Protein AF-0000000072902822 (afdb_homodimer)

Secondary structure (DSSP, 8-state):
--HHHHHHHHHHHHHT-HHHHHHHTT--HHHHHHHHHHHHHHHTS--EEEETTEEEE-HHHHHHHHHHHHHHHHHHHHHHHHHHHHSTTEEEEEE-HHHHHHTHHHHHHHH--SSPEEEEEE-S-HHHHHHHHHTTS-SEEEE--TTS---SEEEEEEEE-EEEEEETTSGGGG-S-B-GGGTTTS-EEEPPTTSHHHHHHHHHHHHTT-PPPEEEE-S-HHHHHHHHHTTS-BEEEEGGGGTT-TTTTEEEEEBTT----EEEEEEESSHHHHHHHIIIII----/--HHHHHHHHHHHHHT-HHHHHHHTT--HHHHHHHHHHHHHHHTS--EEEETTEEEE-HHHHHHHHHHHHHHHHHHHHHHHHHHHHSTTEEEEEE-HHHHHHTHHHHHHHH--SS-EEEEEE-S-HHHHHHHHHTTS-SEEEE--TTS---SEEEEEEEE-EEEEEETTSGGGG-S-B-GGGTTTS-EEEPPTTSHHHHHHHHHHHHTT-PPPEEEE-S-HHHHHHHHHTTS-BEEEEGGGGTT-TTTTEEEEEBTT----EEEEEEESSHHHHHHHIIIII----

Organism: NCBI:txid1402861

pLDDT: mean 82.95, std 16.12, range [31.56, 98.31]

Radius of gyration: 25.24 Å; Cα contacts (8 Å, |Δi|>4): 985; chains: 2; bounding box: 56×70×69 Å

Foldseek 3Di:
DDLLLLQLLLLCQVVLALCRSCVVSVHDSVVSVVSQVVVCVVVVHRQWDQDPVGTHGDPNVVVSNVVSVVVVVLVVLVVVLVVVVVVPAEAEEEEAPLCVPQPQVVLVVVLPPPRHHYHYDYDQAVVVVVVCQVSVSHFKYKFQCPVPDDDWDKDWFDKWDKWKKAFCPDPCVVDQAAECVVCLPFAAEEEDPRHPRRVLVCVQCVVVVGDHHHPYYDRHVVVSLVCRLVRNHMYMDTPSVVVPCVVTSMDIHHHPSRDDITIMIMTGRDVVSSVVCCVSRRDPPD/DDLLLLQLLLLCQVVLALCRSCVVSVHDSVVSVVSQVVVCVVVVHDQWDQDPVGTHGDPNVVVSNVVSVVVVVLVVLVVCLVVVVVVPAEAEEEEAPLCVVQPQVVLVVVLPPPRHHYHYDYDQAVVVVVVCQVVVSHFKYKFQCPVDDDDWDKFWFDKWDKWKKAFCPDPCVVDQAAECVVPLVFAAEEEDPRHPRRVLVVVQCVVVVGDHHHPYYDRHVVVSLVCRLVRNHMYMDTPSVVVPCVVTSMDTHHHPSRDDITIMIMTGRDVVSSVVCCVSRRDPPD

Structure (mmCIF, N/CA/C/O backbone):
data_AF-0000000072902822-model_v1
#
loop_
_entity.id
_entity.type
_entity.pdbx_description
1 polymer 'LysR family transcriptional regulator'
#
loop_
_atom_site.group_PDB
_atom_site.id
_atom_site.type_symbol
_atom_site.label_atom_id
_atom_site.label_alt_id
_atom_site.label_comp_id
_atom_site.label_asym_id
_atom_site.label_entity_id
_atom_site.label_seq_id
_atom_site.pdbx_PDB_ins_code
_atom_site.Cartn_x
_atom_site.Cartn_y
_atom_site.Cartn_z
_atom_site.occupancy
_atom_site.B_iso_or_equiv
_atom_site.auth_seq_id
_atom_site.auth_comp_id
_atom_site.auth_asym_id
_atom_site.auth_atom_id
_atom_site.pdbx_PDB_model_num
ATOM 1 N N . MET A 1 1 ? -13.172 26.438 13.227 1 43.62 1 MET A N 1
ATOM 2 C CA . MET A 1 1 ? -13.32 26.531 11.781 1 43.62 1 MET A CA 1
ATOM 3 C C . MET A 1 1 ? -14.422 25.609 11.281 1 43.62 1 MET A C 1
ATOM 5 O O . MET A 1 1 ? -14.516 24.453 11.703 1 43.62 1 MET A O 1
ATOM 9 N N . ARG A 1 2 ? -15.484 26.156 10.773 1 50.12 2 ARG A N 1
ATOM 10 C CA . ARG A 1 2 ? -16.641 25.438 10.227 1 50.12 2 ARG A CA 1
ATOM 11 C C . ARG A 1 2 ? -16.266 24.734 8.914 1 50.12 2 ARG A C 1
ATOM 13 O O . ARG A 1 2 ? -15.609 25.328 8.055 1 50.12 2 ARG A O 1
ATOM 20 N N . THR A 1 3 ? -16.547 23.5 8.805 1 54 3 THR A N 1
ATOM 21 C CA . THR A 1 3 ? -16.25 22.703 7.617 1 54 3 THR A CA 1
ATOM 22 C C . THR A 1 3 ? -16.781 23.391 6.359 1 54 3 THR A C 1
ATOM 24 O O . THR A 1 3 ? -16.188 23.281 5.289 1 54 3 THR A O 1
ATOM 27 N N . GLU A 1 4 ? -17.844 24.094 6.512 1 59.38 4 GLU A N 1
ATOM 28 C CA . GLU A 1 4 ? -18.422 24.828 5.387 1 59.38 4 GLU A CA 1
ATOM 29 C C . GLU A 1 4 ? -17.469 25.891 4.879 1 59.38 4 GLU A C 1
ATOM 31 O O . GLU A 1 4 ? -17.406 26.172 3.676 1 59.38 4 GLU A O 1
ATOM 36 N N . TRP A 1 5 ? -16.641 26.344 5.84 1 68.12 5 TRP A N 1
ATOM 37 C CA . TRP A 1 5 ? -15.727 27.406 5.438 1 68.12 5 TRP A CA 1
ATOM 38 C C . TRP A 1 5 ? -14.539 26.844 4.668 1 68.12 5 TRP A C 1
ATOM 40 O O . TRP A 1 5 ? -13.992 27.5 3.783 1 68.12 5 TRP A O 1
ATOM 50 N N . LEU A 1 6 ? -14.234 25.641 5.016 1 71 6 LEU A N 1
ATOM 51 C CA . LEU A 1 6 ? -13.156 25 4.27 1 71 6 LEU A CA 1
ATOM 52 C C . LEU A 1 6 ? -13.578 24.734 2.83 1 71 6 LEU A C 1
ATOM 54 O O . LEU A 1 6 ? -12.781 24.891 1.904 1 71 6 LEU A O 1
ATOM 58 N N . GLN A 1 7 ? -14.797 24.344 2.727 1 72.5 7 GLN A N 1
ATOM 59 C CA . GLN A 1 7 ? -15.32 24.172 1.377 1 72.5 7 GLN A CA 1
ATOM 60 C C . GLN A 1 7 ? -15.312 25.484 0.606 1 72.5 7 GLN A C 1
ATOM 62 O O . GLN A 1 7 ? -14.945 25.516 -0.571 1 72.5 7 GLN A O 1
ATOM 67 N N . SER A 1 8 ? -15.68 26.438 1.305 1 78.88 8 SER A N 1
ATOM 68 C CA . SER A 1 8 ? -15.68 27.766 0.697 1 78.88 8 SER A CA 1
ATOM 69 C C . SER A 1 8 ? -14.266 28.203 0.32 1 78.88 8 SER A C 1
ATOM 71 O O . SER A 1 8 ? -14.055 28.797 -0.742 1 78.88 8 SER A O 1
ATOM 73 N N . PHE A 1 9 ? -13.383 27.844 1.244 1 84.5 9 PHE A N 1
ATOM 74 C CA . PHE A 1 9 ? -11.984 28.172 1.013 1 84.5 9 PHE A CA 1
ATOM 75 C C . PHE A 1 9 ? -11.445 27.438 -0.209 1 84.5 9 PHE A C 1
ATOM 77 O O . PHE A 1 9 ? -10.828 28.047 -1.084 1 84.5 9 PHE A O 1
ATOM 84 N N . ILE A 1 10 ? -11.805 26.25 -0.305 1 79.38 10 ILE A N 1
ATOM 85 C CA . ILE A 1 10 ? -11.32 25.422 -1.403 1 79.38 10 ILE A CA 1
ATOM 86 C C . ILE A 1 10 ? -11.914 25.922 -2.723 1 79.38 10 ILE A C 1
ATOM 88 O O . ILE A 1 10 ? -11.195 26.062 -3.715 1 79.38 10 ILE A O 1
ATOM 92 N N . GLU A 1 11 ? -13.164 26.203 -2.762 1 79.88 11 GLU A N 1
ATOM 93 C CA . GLU A 1 11 ? -13.82 26.672 -3.973 1 79.88 11 GLU A CA 1
ATOM 94 C C . GLU A 1 11 ? -13.258 28.016 -4.418 1 79.88 11 GLU A C 1
ATOM 96 O O . GLU A 1 11 ? -13.07 28.25 -5.613 1 79.88 11 GLU A O 1
ATOM 101 N N . THR A 1 12 ? -12.914 28.781 -3.479 1 85.81 12 THR A N 1
ATOM 102 C CA . THR A 1 12 ? -12.352 30.094 -3.789 1 85.81 12 THR A CA 1
ATOM 103 C C . THR A 1 12 ? -10.945 29.953 -4.359 1 85.81 12 THR A C 1
ATOM 105 O O . THR A 1 12 ? -10.586 30.641 -5.316 1 85.81 12 THR A O 1
ATOM 108 N N . ALA A 1 13 ? -10.266 29.078 -3.74 1 83.06 13 ALA A N 1
ATOM 109 C CA . ALA A 1 13 ? -8.898 28.844 -4.207 1 83.06 13 ALA A CA 1
ATOM 110 C C . ALA A 1 13 ? -8.898 28.266 -5.621 1 83.06 13 ALA A C 1
ATOM 112 O O . ALA A 1 13 ? -8.094 28.672 -6.461 1 83.06 13 ALA A O 1
ATOM 113 N N . LYS A 1 14 ? -9.812 27.422 -5.836 1 79.31 14 LYS A N 1
ATOM 114 C CA . LYS A 1 14 ? -9.898 26.766 -7.137 1 79.31 14 LYS A CA 1
ATOM 115 C C . LYS A 1 14 ? -10.352 27.75 -8.219 1 79.31 14 LYS A C 1
ATOM 117 O O . LYS A 1 14 ? -9.828 27.734 -9.328 1 79.31 14 LYS A O 1
ATOM 122 N N . LYS A 1 15 ? -11.266 28.625 -7.895 1 81.12 15 LYS A N 1
ATOM 123 C CA . LYS A 1 15 ? -11.852 29.547 -8.852 1 81.12 15 LYS A CA 1
ATOM 124 C C . LYS A 1 15 ? -11.008 30.812 -8.984 1 81.12 15 LYS A C 1
ATOM 126 O O . LYS A 1 15 ? -11.188 31.594 -9.914 1 81.12 15 LYS A O 1
ATOM 131 N N . ARG A 1 16 ? -10.109 30.938 -8.023 1 83.94 16 ARG A N 1
ATOM 132 C CA . ARG A 1 16 ? -9.234 32.094 -7.957 1 83.94 16 ARG A CA 1
ATOM 133 C C . ARG A 1 16 ? -10.031 33.406 -8.062 1 83.94 16 ARG A C 1
ATOM 135 O O . ARG A 1 16 ? -9.547 34.375 -8.617 1 83.94 16 ARG A O 1
ATOM 142 N N . SER A 1 17 ? -11.281 33.312 -7.793 1 87.44 17 SER A N 1
ATOM 143 C CA . SER A 1 17 ? -12.203 34.438 -7.828 1 87.44 17 SER A CA 1
ATOM 144 C C . SER A 1 17 ? -13.281 34.312 -6.758 1 87.44 17 SER A C 1
ATOM 146 O O . SER A 1 17 ? -13.906 33.25 -6.621 1 87.44 17 SER A O 1
ATOM 148 N N . LEU A 1 18 ? -13.484 35.406 -6.004 1 87.12 18 LEU A N 1
ATOM 149 C CA . LEU A 1 18 ? -14.516 35.375 -4.973 1 87.12 18 LEU A CA 1
ATOM 150 C C . LEU A 1 18 ? -15.906 35.312 -5.602 1 87.12 18 LEU A C 1
ATOM 152 O O . LEU A 1 18 ? -16.797 34.625 -5.094 1 87.12 18 LEU A O 1
ATOM 156 N N . SER A 1 19 ? -15.977 36.062 -6.695 1 87.25 19 SER A N 1
ATOM 157 C CA . SER A 1 19 ? -17.266 36.094 -7.363 1 87.25 19 SER A CA 1
ATOM 158 C C . SER A 1 19 ? -17.641 34.75 -7.957 1 87.25 19 SER A C 1
ATOM 160 O O . SER A 1 19 ? -18.75 34.25 -7.762 1 87.25 19 SER A O 1
ATOM 162 N N . LYS A 1 20 ? -16.719 34.156 -8.594 1 87.56 20 LYS A N 1
ATOM 163 C CA . LYS A 1 20 ? -16.953 32.875 -9.203 1 87.56 20 LYS A CA 1
ATOM 164 C C . LYS A 1 20 ? -17.172 31.797 -8.141 1 87.56 20 LYS A C 1
ATOM 166 O O . LYS A 1 20 ? -18.016 30.906 -8.305 1 87.56 20 LYS A O 1
ATOM 171 N N . ALA A 1 21 ? -16.484 31.906 -7.113 1 86.12 21 ALA A N 1
ATOM 172 C CA . ALA A 1 21 ? -16.609 30.953 -6.016 1 86.12 21 ALA A CA 1
ATOM 173 C C . ALA A 1 21 ? -17.969 31.094 -5.316 1 86.12 21 ALA A C 1
ATOM 175 O O . ALA A 1 21 ? -18.609 30.094 -4.984 1 86.12 21 ALA A O 1
ATOM 176 N N . SER A 1 22 ? -18.359 32.25 -5.145 1 87.81 22 SER A N 1
ATOM 177 C CA . SER A 1 22 ? -19.641 32.5 -4.488 1 87.81 22 SER A CA 1
ATOM 178 C C . SER A 1 22 ? -20.797 31.938 -5.316 1 87.81 22 SER A C 1
ATOM 180 O O . SER A 1 22 ? -21.75 31.375 -4.77 1 87.81 22 SER A O 1
ATOM 182 N N . GLU A 1 23 ? -20.656 32.062 -6.57 1 83 23 GLU A N 1
ATOM 183 C CA . GLU A 1 23 ? -21.672 31.516 -7.469 1 83 23 GLU A CA 1
ATOM 184 C C . GLU A 1 23 ? -21.719 30 -7.379 1 83 23 GLU A C 1
ATOM 186 O O . GLU A 1 23 ? -22.797 29.406 -7.281 1 83 23 GLU A O 1
ATOM 191 N N . ALA A 1 24 ? -20.594 29.453 -7.289 1 79.38 24 ALA A N 1
ATOM 192 C CA . ALA A 1 24 ? -20.5 28 -7.23 1 79.38 24 ALA A CA 1
ATOM 193 C C . ALA A 1 24 ? -21.031 27.469 -5.906 1 79.38 24 ALA A C 1
ATOM 195 O O . ALA A 1 24 ? -21.578 26.359 -5.848 1 79.38 24 ALA A O 1
ATOM 196 N N . LEU A 1 25 ? -20.953 28.219 -4.934 1 78.44 25 LEU A N 1
ATOM 197 C CA . LEU A 1 25 ? -21.344 27.828 -3.586 1 78.44 25 LEU A CA 1
ATOM 198 C C . LEU A 1 25 ? -22.75 28.297 -3.256 1 78.44 25 LEU A C 1
ATOM 200 O O . LEU A 1 25 ? -23.234 28.078 -2.145 1 78.44 25 LEU A O 1
ATOM 204 N N . HIS A 1 26 ? -23.312 28.984 -4.219 1 80.19 26 HIS A N 1
ATOM 205 C CA . HIS A 1 26 ? -24.656 29.531 -4.059 1 80.19 26 HIS A CA 1
ATOM 206 C C . HIS A 1 26 ? -24.734 30.453 -2.855 1 80.19 26 HIS A C 1
ATOM 208 O O . HIS A 1 26 ? -25.656 30.344 -2.035 1 80.19 26 HIS A O 1
ATOM 214 N N . MET A 1 27 ? -23.703 31.203 -2.818 1 81.88 27 MET A N 1
ATOM 215 C CA . MET A 1 27 ? -23.625 32.25 -1.794 1 81.88 27 MET A CA 1
ATOM 216 C C . MET A 1 27 ? -23.359 33.625 -2.418 1 81.88 27 MET A C 1
ATOM 218 O O . MET A 1 27 ? -22.938 33.688 -3.572 1 81.88 27 MET A O 1
ATOM 222 N N . THR A 1 28 ? -23.812 34.688 -1.773 1 82.56 28 THR A N 1
ATOM 223 C CA . THR A 1 28 ? -23.453 36.031 -2.238 1 82.56 28 THR A CA 1
ATOM 224 C C . THR A 1 28 ? -21.969 36.281 -2.002 1 82.56 28 THR A C 1
ATOM 226 O O . THR A 1 28 ? -21.375 35.719 -1.086 1 82.56 28 THR A O 1
ATOM 229 N N . GLN A 1 29 ? -21.469 37.031 -2.9 1 87.06 29 GLN A N 1
ATOM 230 C CA . GLN A 1 29 ? -20.047 37.344 -2.803 1 87.06 29 GLN A CA 1
ATOM 231 C C . GLN A 1 29 ? -19.719 38 -1.461 1 87.06 29 GLN A C 1
ATOM 233 O O . GLN A 1 29 ? -18.703 37.656 -0.833 1 87.06 29 GLN A O 1
ATOM 238 N N . PRO A 1 30 ? -20.562 38.938 -0.901 1 86.88 30 PRO A N 1
ATOM 239 C CA . PRO A 1 30 ? -20.25 39.5 0.42 1 86.88 30 PRO A CA 1
ATOM 240 C C . PRO A 1 30 ? -20.266 38.438 1.519 1 86.88 30 PRO A C 1
ATOM 242 O O . PRO A 1 30 ? -19.438 38.469 2.43 1 86.88 30 PRO A O 1
ATOM 245 N N . ALA A 1 31 ? -21.109 37.531 1.414 1 83.69 31 ALA A N 1
ATOM 246 C CA . ALA A 1 31 ? -21.203 36.469 2.389 1 83.69 31 ALA A CA 1
ATOM 247 C C . ALA A 1 31 ? -19.953 35.562 2.344 1 83.69 31 ALA A C 1
ATOM 249 O O . ALA A 1 31 ? -19.422 35.188 3.387 1 83.69 31 ALA A O 1
ATOM 250 N N . LEU A 1 32 ? -19.594 35.25 1.158 1 88.06 32 LEU A N 1
ATOM 251 C CA . LEU A 1 32 ? -18.375 34.438 0.994 1 88.06 32 LEU A CA 1
ATOM 252 C C . LEU A 1 32 ? -17.156 35.188 1.501 1 88.06 32 LEU A C 1
ATOM 254 O O . LEU A 1 32 ? -16.297 34.625 2.168 1 88.06 32 LEU A O 1
ATOM 258 N N . SER A 1 33 ? -17.094 36.438 1.151 1 85.38 33 SER A N 1
ATOM 259 C CA . SER A 1 33 ? -15.977 37.281 1.6 1 85.38 33 SER A CA 1
ATOM 260 C C . SER A 1 33 ? -15.906 37.344 3.123 1 85.38 33 SER A C 1
ATOM 262 O O . SER A 1 33 ? -14.828 37.219 3.705 1 85.38 33 SER A O 1
ATOM 264 N N . LYS A 1 34 ? -17.031 37.438 3.707 1 84 34 LYS A N 1
ATOM 265 C CA . LYS A 1 34 ? -17.094 37.469 5.164 1 84 34 LYS A CA 1
ATOM 266 C C . LYS A 1 34 ? -16.641 36.125 5.758 1 84 34 LYS A C 1
ATOM 268 O O . LYS A 1 34 ? -15.93 36.094 6.758 1 84 34 LYS A O 1
ATOM 273 N N . GLN A 1 35 ? -17.125 35.094 5.133 1 82 35 GLN A N 1
ATOM 274 C CA . GLN A 1 35 ? -16.734 33.75 5.57 1 82 35 GLN A CA 1
ATOM 275 C C . GLN A 1 35 ? -15.219 33.562 5.492 1 82 35 GLN A C 1
ATOM 277 O O . GLN A 1 35 ? -14.609 33 6.402 1 82 35 GLN A O 1
ATOM 282 N N . MET A 1 36 ? -14.688 33.969 4.418 1 83.44 36 MET A N 1
ATOM 283 C CA . MET A 1 36 ? -13.242 33.844 4.219 1 83.44 36 MET A CA 1
ATOM 284 C C . MET A 1 36 ? -12.484 34.688 5.238 1 83.44 36 MET A C 1
ATOM 286 O O . MET A 1 36 ? -11.461 34.25 5.77 1 83.44 36 MET A O 1
ATOM 290 N N . LYS A 1 37 ? -13 35.875 5.449 1 81.38 37 LYS A N 1
ATOM 291 C CA . LYS A 1 37 ? -12.383 36.75 6.445 1 81.38 37 LYS A CA 1
ATOM 292 C C . LYS A 1 37 ? -12.453 36.125 7.84 1 81.38 37 LYS A C 1
ATOM 294 O O . LYS A 1 37 ? -11.492 36.188 8.602 1 81.38 37 LYS A O 1
ATOM 299 N N . LYS A 1 38 ? -13.523 35.594 8.102 1 78.25 38 LYS A N 1
ATOM 300 C CA . LYS A 1 38 ? -13.688 34.906 9.383 1 78.25 38 LYS A CA 1
ATOM 301 C C . LYS A 1 38 ? -12.75 33.719 9.508 1 78.25 38 LYS A C 1
ATOM 303 O O . LYS A 1 38 ? -12.172 33.469 10.57 1 78.25 38 LYS A O 1
ATOM 308 N N . LEU A 1 39 ? -12.664 32.938 8.445 1 76.19 39 LEU A N 1
ATOM 309 C CA . LEU A 1 39 ? -11.742 31.828 8.406 1 76.19 39 LEU A CA 1
ATOM 310 C C . LEU A 1 39 ? -10.305 32.281 8.641 1 76.19 39 LEU A C 1
ATOM 312 O O . LEU A 1 39 ? -9.57 31.672 9.406 1 76.19 39 LEU A O 1
ATOM 316 N N . GLU A 1 40 ? -9.977 33.375 7.895 1 77.19 40 GLU A N 1
ATOM 317 C CA . GLU A 1 40 ? -8.648 33.969 8.055 1 77.19 40 GLU A CA 1
ATOM 318 C C . GLU A 1 40 ? -8.422 34.438 9.492 1 77.19 40 GLU A C 1
ATOM 320 O O . GLU A 1 40 ? -7.352 34.219 10.062 1 77.19 40 GLU A O 1
ATOM 325 N N . ASN A 1 41 ? -9.43 35 10.047 1 71.06 41 ASN A N 1
ATOM 326 C CA . ASN A 1 41 ? -9.359 35.438 11.43 1 71.06 41 ASN A CA 1
ATOM 327 C C . ASN A 1 41 ? -9.211 34.281 12.406 1 71.06 41 ASN A C 1
ATOM 329 O O . ASN A 1 41 ? -8.414 34.344 13.336 1 71.06 41 ASN A O 1
ATOM 333 N N . ASP A 1 42 ? -9.969 33.312 12.125 1 65.62 42 ASP A N 1
ATOM 334 C CA . ASP A 1 42 ? -9.945 32.125 12.977 1 65.62 42 ASP A CA 1
ATOM 335 C C . ASP A 1 42 ? -8.57 31.453 12.969 1 65.62 42 ASP A C 1
ATOM 337 O O . ASP A 1 42 ? -8.102 30.969 14 1 65.62 42 ASP A O 1
ATOM 341 N N . LEU A 1 43 ? -8.031 31.516 11.766 1 65.38 43 LEU A N 1
ATOM 342 C CA . LEU A 1 43 ? -6.734 30.875 11.578 1 65.38 43 LEU A CA 1
ATOM 343 C C . LEU A 1 43 ? -5.598 31.844 11.898 1 65.38 43 LEU A C 1
ATOM 345 O O . LEU A 1 43 ? -4.453 31.422 12.078 1 65.38 43 LEU A O 1
ATOM 349 N N . GLY A 1 44 ? -5.922 33.094 12.008 1 63.19 44 GLY A N 1
ATOM 350 C CA . GLY A 1 44 ? -4.934 34.125 12.273 1 63.19 44 GLY A CA 1
ATOM 351 C C . GLY A 1 44 ? -3.986 34.375 11.109 1 63.19 44 GLY A C 1
ATOM 352 O O . GLY A 1 44 ? -2.826 34.75 11.305 1 63.19 44 GLY A O 1
ATOM 353 N N . ALA A 1 45 ? -4.336 33.969 10 1 72.19 45 ALA A N 1
ATOM 354 C CA . ALA A 1 45 ? -3.516 34.094 8.805 1 72.19 45 ALA A CA 1
ATOM 355 C C . ALA A 1 45 ? -4.359 34.562 7.617 1 72.19 45 ALA A C 1
ATOM 357 O O . ALA A 1 45 ? -5.543 34.219 7.52 1 72.19 45 ALA A O 1
ATOM 358 N N . THR A 1 46 ? -3.65 35.312 6.84 1 79.31 46 THR A N 1
ATOM 359 C CA . THR A 1 46 ? -4.254 35.688 5.566 1 79.31 46 THR A CA 1
ATOM 360 C C . THR A 1 46 ? -4.078 34.562 4.543 1 79.31 46 THR A C 1
ATOM 362 O O . THR A 1 46 ? -2.969 34.062 4.344 1 79.31 46 THR A O 1
ATOM 365 N N . LEU A 1 47 ? -5.203 34.156 4.031 1 82 47 LEU A N 1
ATOM 366 C CA . LEU A 1 47 ? -5.164 32.969 3.152 1 82 47 LEU A CA 1
ATOM 367 C C . LEU A 1 47 ? -5.156 33.406 1.688 1 82 47 LEU A C 1
ATOM 369 O O . LEU A 1 47 ? -4.676 32.656 0.826 1 82 47 LEU A O 1
ATOM 373 N N . PHE A 1 48 ? -5.707 34.562 1.406 1 86.88 48 PHE A N 1
ATOM 374 C CA . PHE A 1 48 ? -5.844 35.031 0.031 1 86.88 48 PHE A CA 1
ATOM 375 C C . PHE A 1 48 ? -5.234 36.406 -0.138 1 86.88 48 PHE A C 1
ATOM 377 O O . PHE A 1 48 ? -5.316 37.25 0.764 1 86.88 48 PHE A O 1
ATOM 384 N N . ILE A 1 49 ? -4.48 36.531 -1.251 1 83 49 ILE A N 1
ATOM 385 C CA . ILE A 1 49 ? -4.117 37.875 -1.741 1 83 49 ILE A CA 1
ATOM 386 C C . ILE A 1 49 ? -5.109 38.312 -2.809 1 83 49 ILE A C 1
ATOM 388 O O . ILE A 1 49 ? -5.332 37.594 -3.795 1 83 49 ILE A O 1
ATOM 392 N N . ARG A 1 50 ? -5.789 39.406 -2.447 1 79 50 ARG A N 1
ATOM 393 C CA . ARG A 1 50 ? -6.77 39.938 -3.395 1 79 50 ARG A CA 1
ATOM 394 C C . ARG A 1 50 ? -6.148 41 -4.285 1 79 50 ARG A C 1
ATOM 396 O O . ARG A 1 50 ? -5.395 41.875 -3.811 1 79 50 ARG A O 1
ATOM 403 N N . SER A 1 51 ? -6.125 40.75 -5.543 1 76.94 51 SER A N 1
ATOM 404 C CA . SER A 1 51 ? -5.688 41.719 -6.531 1 76.94 51 SER A CA 1
ATOM 405 C C . SER A 1 51 ? -6.777 42 -7.559 1 76.94 51 SER A C 1
ATOM 407 O O . SER A 1 51 ? -7.855 41.406 -7.5 1 76.94 51 SER A O 1
ATOM 409 N N . ALA A 1 52 ? -6.512 43 -8.477 1 76.12 52 ALA A N 1
ATOM 410 C CA . ALA A 1 52 ? -7.438 43.312 -9.562 1 76.12 52 ALA A CA 1
ATOM 411 C C . ALA A 1 52 ? -7.672 42.125 -10.461 1 76.12 52 ALA A C 1
ATOM 413 O O . ALA A 1 52 ? -8.719 42 -11.102 1 76.12 52 ALA A O 1
ATOM 414 N N . SER A 1 53 ? -6.766 41.156 -10.445 1 72.81 53 SER A N 1
ATOM 415 C CA . SER A 1 53 ? -6.809 40.031 -11.352 1 72.81 53 SER A CA 1
ATOM 416 C C . SER A 1 53 ? -7.477 38.812 -10.695 1 72.81 53 SER A C 1
ATOM 418 O O . SER A 1 53 ? -7.734 37.812 -11.352 1 72.81 53 SER A O 1
ATOM 420 N N . GLY A 1 54 ? -7.863 39 -9.43 1 80.25 54 GLY A N 1
ATOM 421 C CA . GLY A 1 54 ? -8.531 37.906 -8.742 1 80.25 54 GLY A CA 1
ATOM 422 C C . GLY A 1 54 ? -7.93 37.594 -7.387 1 80.25 54 GLY A C 1
ATOM 423 O O . GLY A 1 54 ? -7.441 38.5 -6.699 1 80.25 54 GLY A O 1
ATOM 424 N N . VAL A 1 55 ? -8.156 36.281 -6.957 1 84.56 55 VAL A N 1
ATOM 425 C CA . VAL A 1 55 ? -7.703 35.875 -5.637 1 84.56 55 VAL A CA 1
ATOM 426 C C . VAL A 1 55 ? -6.625 34.812 -5.773 1 84.56 55 VAL A C 1
ATOM 428 O O . VAL A 1 55 ? -6.746 33.875 -6.598 1 84.56 55 VAL A O 1
ATOM 431 N N . GLU A 1 56 ? -5.496 35.094 -5.148 1 84 56 GLU A N 1
ATOM 432 C CA . GLU A 1 56 ? -4.402 34.125 -5.117 1 84 56 GLU A CA 1
ATOM 433 C C . GLU A 1 56 ? -4.105 33.688 -3.689 1 84 56 GLU A C 1
ATOM 435 O O . GLU A 1 56 ? -4.312 34.438 -2.738 1 84 56 GLU A O 1
ATOM 440 N N . LEU A 1 57 ? -3.725 32.438 -3.65 1 80.56 57 LEU A N 1
ATOM 441 C CA . LEU A 1 57 ? -3.41 31.875 -2.336 1 80.56 57 LEU A CA 1
ATOM 442 C C . LEU A 1 57 ? -2.113 32.469 -1.795 1 80.56 57 LEU A C 1
ATOM 444 O O . LEU A 1 57 ? -1.158 32.688 -2.547 1 80.56 57 LEU A O 1
ATOM 448 N N . THR A 1 58 ? -2.113 32.906 -0.513 1 77.62 58 THR A N 1
ATOM 449 C CA . THR A 1 58 ? -0.869 33.156 0.2 1 77.62 58 THR A CA 1
ATOM 450 C C . THR A 1 58 ? -0.136 31.859 0.512 1 77.62 58 THR A C 1
ATOM 452 O O . THR A 1 58 ? -0.64 30.766 0.222 1 77.62 58 THR A O 1
ATOM 455 N N . LYS A 1 59 ? 0.988 31.969 1.048 1 64.5 59 LYS A N 1
ATOM 456 C CA . LYS A 1 59 ? 1.696 30.766 1.48 1 64.5 59 LYS A CA 1
ATOM 457 C C . LYS A 1 59 ? 0.872 29.984 2.494 1 64.5 59 LYS A C 1
ATOM 459 O O . LYS A 1 59 ? 0.793 28.75 2.416 1 64.5 59 LYS A O 1
ATOM 464 N N . ALA A 1 60 ? 0.261 30.75 3.383 1 65.94 60 ALA A N 1
ATOM 465 C CA . ALA A 1 60 ? -0.643 30.141 4.352 1 65.94 60 ALA A CA 1
ATOM 466 C C . ALA A 1 60 ? -1.851 29.516 3.656 1 65.94 60 ALA A C 1
ATOM 468 O O . ALA A 1 60 ? -2.303 28.438 4.035 1 65.94 60 ALA A O 1
ATOM 469 N N . GLY A 1 61 ? -2.303 30.188 2.674 1 74.88 61 GLY A N 1
ATOM 470 C CA . GLY A 1 61 ? -3.41 29.656 1.889 1 74.88 61 GLY A CA 1
ATOM 471 C C . GLY A 1 61 ? -3.072 28.375 1.166 1 74.88 61 GLY A C 1
ATOM 472 O O . GLY A 1 61 ? -3.889 27.438 1.118 1 74.88 61 GLY A O 1
ATOM 473 N N . GLU A 1 62 ? -1.94 28.312 0.728 1 69.25 62 GLU A N 1
ATOM 474 C CA . GLU A 1 62 ? -1.479 27.125 0.012 1 69.25 62 GLU A CA 1
ATOM 475 C C . GLU A 1 62 ? -1.398 25.922 0.94 1 69.25 62 GLU A C 1
ATOM 477 O O . GLU A 1 62 ? -1.783 24.812 0.561 1 69.25 62 GLU A O 1
ATOM 482 N N . ILE A 1 63 ? -0.989 26.188 2.018 1 60.41 63 ILE A N 1
ATOM 483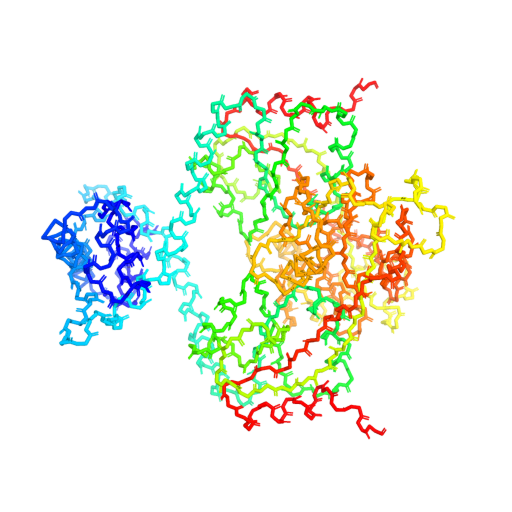 C CA . ILE A 1 63 ? -0.89 25.125 3.016 1 60.41 63 ILE A CA 1
ATOM 484 C C . ILE A 1 63 ? -2.287 24.625 3.385 1 60.41 63 ILE A C 1
ATOM 486 O O . ILE A 1 63 ? -2.539 23.422 3.412 1 60.41 63 ILE A O 1
ATOM 490 N N . LEU A 1 64 ? -3.154 25.594 3.602 1 64.88 64 LEU A N 1
ATOM 491 C CA . LEU A 1 64 ? -4.523 25.219 3.945 1 64.88 64 LEU A CA 1
ATOM 492 C C . LEU A 1 64 ? -5.188 24.469 2.795 1 64.88 64 LEU A C 1
ATOM 494 O O . LEU A 1 64 ? -5.918 23.5 3.021 1 64.88 64 LEU A O 1
ATOM 498 N N . PHE A 1 65 ? -4.926 24.875 1.687 1 68.75 65 PHE A N 1
ATOM 499 C CA . PHE A 1 65 ? -5.527 24.25 0.515 1 68.75 65 PHE A CA 1
ATOM 500 C C . PHE A 1 65 ? -5.117 22.797 0.411 1 68.75 65 PHE A C 1
ATOM 502 O O . PHE A 1 65 ? -5.961 21.922 0.207 1 68.75 65 PHE A O 1
ATOM 509 N N . ARG A 1 66 ? -3.996 22.594 0.608 1 58.75 66 ARG A N 1
ATOM 510 C CA . ARG A 1 66 ? -3.475 21.234 0.558 1 58.75 66 ARG A CA 1
ATOM 511 C C . ARG A 1 66 ? -4.082 20.375 1.66 1 58.75 66 ARG A C 1
ATOM 513 O O . ARG A 1 66 ? -4.5 19.25 1.411 1 58.75 66 ARG A O 1
ATOM 520 N N . GLU A 1 67 ? -4.176 20.984 2.736 1 55.12 67 GLU A N 1
ATOM 521 C CA . GLU A 1 67 ? -4.676 20.266 3.908 1 55.12 67 GLU A CA 1
ATOM 522 C C . GLU A 1 67 ? -6.199 20.141 3.871 1 55.12 67 GLU A C 1
ATOM 524 O O . GLU A 1 67 ? -6.758 19.172 4.367 1 55.12 67 GLU A O 1
ATOM 529 N N . SER A 1 68 ? -6.812 21.156 3.324 1 59.97 68 SER A N 1
ATOM 530 C CA . SER A 1 68 ? -8.266 21.203 3.273 1 59.97 68 SER A CA 1
ATOM 531 C C . SER A 1 68 ? -8.828 20.094 2.381 1 59.97 68 SER A C 1
ATOM 533 O O . SER A 1 68 ? -9.867 19.5 2.691 1 59.97 68 SER A O 1
ATOM 535 N N . GLU A 1 69 ? -8.133 19.938 1.411 1 52.84 69 GLU A N 1
ATOM 536 C CA . GLU A 1 69 ? -8.594 18.859 0.531 1 52.84 69 GLU A CA 1
ATOM 537 C C . GLU A 1 69 ? -8.586 17.516 1.245 1 52.84 69 GLU A C 1
ATOM 539 O O . GLU A 1 69 ? -9.523 16.734 1.111 1 52.84 69 GLU A O 1
ATOM 544 N N . ASP A 1 70 ? -7.664 17.328 1.92 1 51.22 70 ASP A N 1
ATOM 545 C CA . ASP A 1 70 ? -7.586 16.109 2.73 1 51.22 70 ASP A CA 1
ATOM 546 C C . ASP A 1 70 ? -8.68 16.094 3.797 1 51.22 70 ASP A C 1
ATOM 548 O O . ASP A 1 70 ? -9.305 15.062 4.039 1 51.22 70 ASP A O 1
ATOM 552 N N . ILE A 1 71 ? -8.875 17.219 4.332 1 49.78 71 ILE A N 1
ATOM 553 C CA . ILE A 1 71 ? -9.898 17.375 5.359 1 49.78 71 ILE A CA 1
ATOM 554 C C . ILE A 1 71 ? -11.281 17.156 4.746 1 49.78 71 ILE A C 1
ATOM 556 O O . ILE A 1 71 ? -12.109 16.438 5.309 1 49.78 71 ILE A O 1
ATOM 560 N N . LEU A 1 72 ? -11.477 17.75 3.686 1 48.19 72 LEU A N 1
ATOM 561 C CA . LEU A 1 72 ? -12.773 17.594 3.035 1 48.19 72 LEU A CA 1
ATOM 562 C C . LEU A 1 72 ? -12.984 16.141 2.592 1 48.19 72 LEU A C 1
ATOM 564 O O . LEU A 1 72 ? -14.094 15.625 2.678 1 48.19 72 LEU A O 1
ATOM 568 N N . SER A 1 73 ? -11.992 15.633 2.113 1 47.75 73 SER A N 1
ATOM 569 C CA . SER A 1 73 ? -12.109 14.219 1.775 1 47.75 73 SER A CA 1
ATOM 570 C C . SER A 1 73 ? -12.484 13.391 2.998 1 47.75 73 SER A C 1
ATOM 572 O O . SER A 1 73 ? -13.305 12.469 2.904 1 47.75 73 SER A O 1
ATOM 574 N N . LYS A 1 74 ? -11.984 13.758 4.039 1 46.19 74 LYS A N 1
ATOM 575 C CA . LYS A 1 74 ? -12.328 13.07 5.281 1 46.19 74 LYS A CA 1
ATOM 576 C C . LYS A 1 74 ? -13.758 13.391 5.707 1 46.19 74 LYS A C 1
ATOM 578 O O . LYS A 1 74 ? -14.484 12.508 6.18 1 46.19 74 LYS A O 1
ATOM 583 N N . ILE A 1 75 ? -14.133 14.562 5.523 1 43.12 75 ILE A N 1
ATOM 584 C CA . ILE A 1 75 ? -15.508 14.953 5.809 1 43.12 75 ILE A CA 1
ATOM 585 C C . ILE A 1 75 ? -16.469 14.211 4.875 1 43.12 75 ILE A C 1
ATOM 587 O O . ILE A 1 75 ? -17.484 13.688 5.312 1 43.12 75 ILE A O 1
ATOM 591 N N . HIS A 1 76 ? -16.141 14.211 3.686 1 43.41 76 HIS A N 1
ATOM 592 C CA . HIS A 1 76 ? -16.969 13.461 2.756 1 43.41 76 HIS A CA 1
ATOM 593 C C . HIS A 1 76 ? -17 11.984 3.111 1 43.41 76 HIS A C 1
ATOM 595 O O . HIS A 1 76 ? -18.047 11.336 3.008 1 43.41 76 HIS A O 1
ATOM 601 N N . ALA A 1 77 ? -15.922 11.578 3.521 1 43.56 77 ALA A N 1
ATOM 602 C CA . ALA A 1 77 ? -15.898 10.195 3.982 1 43.56 77 ALA A CA 1
ATOM 603 C C . ALA A 1 77 ? -16.812 10 5.191 1 43.56 77 ALA A C 1
ATOM 605 O O . ALA A 1 77 ? -17.547 9.008 5.281 1 43.56 77 ALA A O 1
ATOM 606 N N . VAL A 1 78 ? -16.812 10.898 6.004 1 41.5 78 VAL A N 1
ATOM 607 C CA . VAL A 1 78 ? -17.703 10.859 7.16 1 41.5 78 VAL A CA 1
ATOM 608 C C . VAL A 1 78 ? -19.141 10.984 6.695 1 41.5 78 VAL A C 1
ATOM 610 O O . VAL A 1 78 ? -20.031 10.258 7.168 1 41.5 78 VAL A O 1
ATOM 613 N N . GLU A 1 79 ? -19.328 11.961 5.902 1 39.03 79 GLU A N 1
ATOM 614 C CA . GLU A 1 79 ? -20.688 12.125 5.387 1 39.03 79 GLU A CA 1
ATOM 615 C C . GLU A 1 79 ? -21.156 10.875 4.652 1 39.03 79 GLU A C 1
ATOM 617 O O . GLU A 1 79 ? -22.297 10.445 4.812 1 39.03 79 GLU A O 1
ATOM 622 N N . ARG A 1 80 ? -20.281 10.43 3.834 1 40.62 80 ARG A N 1
ATOM 623 C CA . ARG A 1 80 ? -20.625 9.156 3.199 1 40.62 80 ARG A CA 1
ATOM 624 C C . ARG A 1 80 ? -20.875 8.078 4.242 1 40.62 80 ARG A C 1
ATOM 626 O O . ARG A 1 80 ? -21.797 7.266 4.094 1 40.62 80 ARG A O 1
ATOM 633 N N . SER A 1 81 ? -20.016 8.094 5.195 1 40.03 81 SER A N 1
ATOM 634 C CA . SER A 1 81 ? -20.25 7.145 6.277 1 40.03 81 SER A CA 1
ATOM 635 C C . SER A 1 81 ? -21.594 7.395 6.961 1 40.03 81 SER A C 1
ATOM 637 O O . SER A 1 81 ? -22.297 6.449 7.309 1 40.03 81 SER A O 1
ATOM 639 N N . ILE A 1 82 ? -21.859 8.602 7.16 1 36.97 82 ILE A N 1
ATOM 640 C CA . ILE A 1 82 ? -23.156 8.93 7.734 1 36.97 82 ILE A CA 1
ATOM 641 C C . ILE A 1 82 ? -24.266 8.508 6.773 1 36.97 82 ILE A C 1
ATOM 643 O O . ILE A 1 82 ? -25.266 7.922 7.191 1 36.97 82 ILE A O 1
ATOM 647 N N . ARG A 1 83 ? -24.078 8.906 5.645 1 36.88 83 ARG A N 1
ATOM 648 C CA . ARG A 1 83 ? -25.109 8.5 4.688 1 36.88 83 ARG A CA 1
ATOM 649 C C . ARG A 1 83 ? -25.125 6.984 4.516 1 36.88 83 ARG A C 1
ATOM 651 O O . ARG A 1 83 ? -26.188 6.387 4.359 1 36.88 83 ARG A O 1
ATOM 658 N N . ALA A 1 84 ? -23.953 6.434 4.426 1 39.78 84 ALA A N 1
ATOM 659 C CA . ALA A 1 84 ? -23.875 4.977 4.379 1 39.78 84 ALA A CA 1
ATOM 660 C C . ALA A 1 84 ? -24.484 4.359 5.637 1 39.78 84 ALA A C 1
ATOM 662 O O . ALA A 1 84 ? -25.031 3.258 5.594 1 39.78 84 ALA A O 1
ATOM 663 N N . SER A 1 85 ? -24.344 4.918 6.645 1 37.94 85 SER A N 1
ATOM 664 C CA . SER A 1 85 ? -25.078 4.43 7.801 1 37.94 85 SER A CA 1
ATOM 665 C C . SER A 1 85 ? -26.578 4.363 7.512 1 37.94 85 SER A C 1
ATOM 667 O O . SER A 1 85 ? -27.297 3.545 8.094 1 37.94 85 SER A O 1
ATOM 669 N N . GLU A 1 86 ? -27.109 5.359 6.984 1 37.41 86 GLU A N 1
ATOM 670 C CA . GLU A 1 86 ? -28.547 5.191 6.758 1 37.41 86 GLU A CA 1
ATOM 671 C C . GLU A 1 86 ? -28.812 4.086 5.742 1 37.41 86 GLU A C 1
ATOM 673 O O . GLU A 1 86 ? -29.906 3.527 5.703 1 37.41 86 GLU A O 1
ATOM 678 N N . GLU A 1 87 ? -28.031 3.93 4.707 1 41.34 87 GLU A N 1
ATOM 679 C CA . GLU A 1 87 ? -28.359 2.805 3.836 1 41.34 87 GLU A CA 1
ATOM 680 C C . GLU A 1 87 ? -27.828 1.493 4.406 1 41.34 87 GLU A C 1
ATOM 682 O O . GLU A 1 87 ? -26.656 1.402 4.773 1 41.34 87 GLU A O 1
ATOM 687 N N . GLN A 1 88 ? -28.562 0.602 5.078 1 46 88 GLN A N 1
ATOM 688 C CA . GLN A 1 88 ? -28.578 -0.614 5.887 1 46 88 GLN A CA 1
ATOM 689 C C . GLN A 1 88 ? -27.438 -1.55 5.504 1 46 88 GLN A C 1
ATOM 691 O O . GLN A 1 88 ? -27.094 -2.459 6.258 1 46 88 GLN A O 1
ATOM 696 N N . GLY A 1 89 ? -26.375 -1.214 4.535 1 59.34 89 GLY A N 1
ATOM 697 C CA . GLY A 1 89 ? -25.656 -2.41 4.113 1 59.34 89 GLY A CA 1
ATOM 698 C C . GLY A 1 89 ? -24.188 -2.166 3.848 1 59.34 89 GLY A C 1
ATOM 699 O O . GLY A 1 89 ? -23.438 -3.109 3.602 1 59.34 89 GLY A O 1
ATOM 700 N N . ASN A 1 90 ? -23.641 -0.875 4.121 1 72.94 90 ASN A N 1
ATOM 701 C CA . ASN A 1 90 ? -22.25 -0.712 3.762 1 72.94 90 ASN A CA 1
ATOM 702 C C . ASN A 1 90 ? -21.344 -0.781 4.988 1 72.94 90 ASN A C 1
ATOM 704 O O . ASN A 1 90 ? -21.609 -0.13 6 1 72.94 90 ASN A O 1
ATOM 708 N N . ILE A 1 91 ? -20.391 -1.733 5.051 1 82.75 91 ILE A N 1
ATOM 709 C CA . ILE A 1 91 ? -19.422 -1.916 6.117 1 82.75 91 ILE A CA 1
ATOM 710 C C . ILE A 1 91 ? -18.031 -1.537 5.613 1 82.75 91 ILE A C 1
ATOM 712 O O . ILE A 1 91 ? -17.609 -1.966 4.535 1 82.75 91 ILE A O 1
ATOM 716 N N . THR A 1 92 ? -17.375 -0.625 6.379 1 88.69 92 THR A N 1
ATOM 717 C CA . THR A 1 92 ? -15.992 -0.277 6.062 1 88.69 92 THR A CA 1
ATOM 718 C C . THR A 1 92 ? -15.023 -0.964 7.023 1 88.69 92 THR A C 1
ATOM 720 O O . THR A 1 92 ? -15.133 -0.801 8.242 1 88.69 92 THR A O 1
ATOM 723 N N . ILE A 1 93 ? -14.086 -1.7 6.438 1 92.25 93 ILE A N 1
ATOM 724 C CA . ILE A 1 93 ? -13.094 -2.42 7.23 1 92.25 93 ILE A CA 1
ATOM 725 C C . ILE A 1 93 ? -11.719 -1.791 7.023 1 92.25 93 ILE A C 1
ATOM 727 O O . ILE A 1 93 ? -11.25 -1.657 5.891 1 92.25 93 ILE A O 1
ATOM 731 N N . GLY A 1 94 ? -11.086 -1.307 8.148 1 95.06 94 GLY A N 1
ATOM 732 C CA . GLY A 1 94 ? -9.703 -0.873 8.133 1 95.06 94 GLY A CA 1
ATOM 733 C C . GLY A 1 94 ? -8.727 -1.982 8.477 1 95.06 94 GLY A C 1
ATOM 734 O O . GLY A 1 94 ? -8.922 -2.707 9.453 1 95.06 94 GLY A O 1
ATOM 735 N N . THR A 1 95 ? -7.672 -2.123 7.641 1 95.31 95 THR A N 1
ATOM 736 C CA . THR A 1 95 ? -6.719 -3.193 7.91 1 95.31 95 THR A CA 1
ATOM 737 C C . THR A 1 95 ? -5.406 -2.947 7.168 1 95.31 95 THR A C 1
ATOM 739 O O . THR A 1 95 ? -5.207 -1.878 6.586 1 95.31 95 THR A O 1
ATOM 742 N N . TRP A 1 96 ? -4.484 -3.932 7.328 1 94.56 96 TRP A N 1
ATOM 743 C CA . TRP A 1 96 ? -3.217 -3.9 6.602 1 94.56 96 TRP A CA 1
ATOM 744 C C . TRP A 1 96 ? -3.404 -4.363 5.16 1 94.56 96 TRP A C 1
ATOM 746 O O . TRP A 1 96 ? -4.348 -5.098 4.859 1 94.56 96 TRP A O 1
ATOM 756 N N . GLN A 1 97 ? -2.465 -3.979 4.348 1 91.94 97 GLN A N 1
ATOM 757 C CA . GLN A 1 97 ? -2.529 -4.359 2.941 1 91.94 97 GLN A CA 1
ATOM 758 C C . GLN A 1 97 ? -2.496 -5.879 2.781 1 91.94 97 GLN A C 1
ATOM 760 O O . GLN A 1 97 ? -3.156 -6.43 1.9 1 91.94 97 GLN A O 1
ATOM 765 N N . SER A 1 98 ? -1.763 -6.539 3.576 1 92.38 98 SER A N 1
ATOM 766 C CA . SER A 1 98 ? -1.655 -7.992 3.504 1 92.38 98 SER A CA 1
ATOM 767 C C . SER A 1 98 ? -3.012 -8.656 3.713 1 92.38 98 SER A C 1
ATOM 769 O O . SER A 1 98 ? -3.391 -9.555 2.961 1 92.38 98 SER A O 1
ATOM 771 N N . MET A 1 99 ? -3.725 -8.188 4.703 1 93.56 99 MET A N 1
ATOM 772 C CA . MET A 1 99 ? -5.039 -8.742 5.004 1 93.56 99 MET A CA 1
ATOM 773 C C . MET A 1 99 ? -6.027 -8.445 3.881 1 93.56 99 MET A C 1
ATOM 775 O O . MET A 1 99 ? -6.844 -9.297 3.521 1 93.56 99 MET A O 1
ATOM 779 N N . ALA A 1 100 ? -5.922 -7.234 3.365 1 93.69 100 ALA A N 1
ATOM 780 C CA . ALA A 1 100 ? -6.82 -6.793 2.301 1 93.69 100 ALA A CA 1
ATOM 781 C C . ALA A 1 100 ? -6.602 -7.605 1.028 1 93.69 100 ALA A C 1
ATOM 783 O O . ALA A 1 100 ? -7.547 -7.859 0.276 1 93.69 100 ALA A O 1
ATOM 784 N N . ALA A 1 101 ? -5.398 -8.047 0.83 1 91.31 101 ALA A N 1
ATOM 785 C CA . ALA A 1 101 ? -5.051 -8.695 -0.433 1 91.31 101 ALA A CA 1
ATOM 786 C C . ALA A 1 101 ? -5.207 -10.211 -0.337 1 91.31 101 ALA A C 1
ATOM 788 O O . ALA A 1 101 ? -5.648 -10.852 -1.289 1 91.31 101 ALA A O 1
ATOM 789 N N . PHE A 1 102 ? -4.938 -10.789 0.853 1 91 102 PHE A N 1
ATOM 790 C CA . PHE A 1 102 ? -4.727 -12.234 0.853 1 91 102 PHE A CA 1
ATOM 791 C C . PHE A 1 102 ? -5.738 -12.93 1.753 1 91 102 PHE A C 1
ATOM 793 O O . PHE A 1 102 ? -5.902 -14.148 1.684 1 91 102 PHE A O 1
ATOM 800 N N . TYR A 1 103 ? -6.355 -12.242 2.637 1 92.81 103 TYR A N 1
ATOM 801 C CA . TYR A 1 103 ? -7.242 -12.875 3.607 1 92.81 103 TYR A CA 1
ATOM 802 C C . TYR A 1 103 ? -8.688 -12.461 3.381 1 92.81 103 TYR A C 1
ATOM 804 O O . TYR A 1 103 ? -9.562 -13.305 3.152 1 92.81 103 TYR A O 1
ATOM 812 N N . LEU A 1 104 ? -8.977 -11.156 3.305 1 92.12 104 LEU A N 1
ATOM 813 C CA . LEU A 1 104 ? -10.328 -10.617 3.307 1 92.12 104 LEU A CA 1
ATOM 814 C C . LEU A 1 104 ? -11.086 -11.047 2.053 1 92.12 104 LEU A C 1
ATOM 816 O O . LEU A 1 104 ? -12.258 -11.414 2.125 1 92.12 104 LEU A O 1
ATOM 820 N N . PRO A 1 105 ? -10.477 -11.031 0.885 1 90.88 105 PRO A N 1
ATOM 821 C CA . PRO A 1 105 ? -11.234 -11.398 -0.315 1 90.88 105 PRO A CA 1
ATOM 822 C C . PRO A 1 105 ? -11.836 -12.797 -0.234 1 90.88 105 PRO A C 1
ATOM 824 O O . PRO A 1 105 ? -12.992 -13 -0.609 1 90.88 105 PRO A O 1
ATOM 827 N N . TYR A 1 106 ? -11.117 -13.688 0.329 1 89.56 106 TYR A N 1
ATOM 828 C CA . TYR A 1 106 ? -11.594 -15.062 0.4 1 89.56 106 TYR A CA 1
ATOM 829 C C . TYR A 1 106 ? -12.695 -15.203 1.444 1 89.56 106 TYR A C 1
ATOM 831 O O . TYR A 1 106 ? -13.633 -15.984 1.264 1 89.56 106 TYR A O 1
ATOM 839 N N . LYS A 1 107 ? -12.555 -14.469 2.48 1 90.12 107 LYS A N 1
ATOM 840 C CA . LYS A 1 107 ? -13.609 -14.477 3.486 1 90.12 107 LYS A CA 1
ATOM 841 C C . LYS A 1 107 ? -14.891 -13.828 2.949 1 90.12 107 LYS A C 1
ATOM 843 O O . LYS A 1 107 ? -15.992 -14.32 3.205 1 90.12 107 LYS A O 1
ATOM 848 N N . LEU A 1 108 ? -14.719 -12.789 2.211 1 86.94 108 LEU A N 1
ATOM 849 C CA . LEU A 1 108 ? -15.859 -12.102 1.618 1 86.94 108 LEU A CA 1
ATOM 850 C C . LEU A 1 108 ? -16.547 -12.977 0.573 1 86.94 108 LEU A C 1
ATOM 852 O O . LEU A 1 108 ? -17.766 -12.992 0.474 1 86.94 108 LEU A O 1
ATOM 856 N N . ALA A 1 109 ? -15.781 -13.672 -0.185 1 87.19 109 ALA A N 1
ATOM 857 C CA . ALA A 1 109 ? -16.328 -14.562 -1.207 1 87.19 109 ALA A CA 1
ATOM 858 C C . ALA A 1 109 ? -17.172 -15.672 -0.579 1 87.19 109 ALA A C 1
ATOM 860 O O . ALA A 1 109 ? -18.203 -16.062 -1.13 1 87.19 109 ALA A O 1
ATOM 861 N N . LEU A 1 110 ? -16.766 -16.156 0.505 1 84.12 110 LEU A N 1
ATOM 862 C CA . LEU A 1 110 ? -17.453 -17.25 1.188 1 84.12 110 LEU A CA 1
ATOM 863 C C . LEU A 1 110 ? -18.75 -16.75 1.806 1 84.12 110 LEU A C 1
ATOM 865 O O . LEU A 1 110 ? -19.719 -17.516 1.898 1 84.12 110 LEU A O 1
ATOM 869 N N . ALA A 1 111 ? -18.75 -15.562 2.33 1 77.81 111 ALA A N 1
ATOM 870 C CA . ALA A 1 111 ? -19.922 -15.023 2.99 1 77.81 111 ALA A CA 1
ATOM 871 C C . ALA A 1 111 ? -21.078 -14.828 1.997 1 77.81 111 ALA A C 1
ATOM 873 O O . ALA A 1 111 ? -22.234 -14.812 2.383 1 77.81 111 ALA A O 1
ATOM 874 N N . ASN A 1 112 ? -20.922 -15.078 0.824 1 61.5 112 ASN A N 1
ATOM 875 C CA . ASN A 1 112 ? -21.953 -15.039 -0.22 1 61.5 112 ASN A CA 1
ATOM 876 C C . ASN A 1 112 ? -23 -13.969 0.061 1 61.5 112 ASN A C 1
ATOM 878 O O . ASN A 1 112 ? -24.188 -14.188 -0.171 1 61.5 112 ASN A O 1
ATOM 882 N N . ASP A 1 113 ? -22.672 -13.078 0.921 1 57.94 113 ASP A N 1
ATOM 883 C CA . ASP A 1 113 ? -23.688 -12.078 1.271 1 57.94 113 ASP A CA 1
ATOM 884 C C . ASP A 1 113 ? -23.734 -10.961 0.229 1 57.94 113 ASP A C 1
ATOM 886 O O . ASP A 1 113 ? -22.781 -10.188 0.087 1 57.94 113 ASP A O 1
ATOM 890 N N . GLU A 1 114 ? -24.594 -11.125 -0.79 1 56.03 114 GLU A N 1
ATOM 891 C CA . GLU A 1 114 ? -24.797 -10.172 -1.879 1 56.03 114 GLU A CA 1
ATOM 892 C C . GLU A 1 114 ? -25.25 -8.82 -1.35 1 56.03 114 GLU A C 1
ATOM 894 O O . GLU A 1 114 ? -25.234 -7.824 -2.082 1 56.03 114 GLU A O 1
ATOM 899 N N . LYS A 1 115 ? -25.547 -8.766 -0.096 1 52.38 115 LYS A N 1
ATOM 900 C CA . LYS A 1 115 ? -26.266 -7.57 0.346 1 52.38 115 LYS A CA 1
ATOM 901 C C . LYS A 1 115 ? -25.297 -6.547 0.933 1 52.38 115 LYS A C 1
ATOM 903 O O . LYS A 1 115 ? -25.562 -5.344 0.907 1 52.38 115 LYS A O 1
ATOM 908 N N . SER A 1 116 ? -24.234 -7.07 1.363 1 62.78 116 SER A N 1
ATOM 909 C CA . SER A 1 116 ? -23.391 -6.102 2.066 1 62.78 116 SER A CA 1
ATOM 910 C C . SER A 1 116 ? -22.219 -5.664 1.205 1 62.78 116 SER A C 1
ATOM 912 O O . SER A 1 116 ? -21.531 -6.5 0.598 1 62.78 116 SER A O 1
ATOM 914 N N . HIS A 1 117 ? -22.297 -4.398 0.992 1 74.12 117 HIS A N 1
ATOM 915 C CA . HIS A 1 117 ? -21.141 -3.816 0.34 1 74.12 117 HIS A CA 1
ATOM 916 C C . HIS A 1 117 ? -20.031 -3.516 1.35 1 74.12 117 HIS A C 1
ATOM 918 O O . HIS A 1 117 ? -20.281 -2.859 2.365 1 74.12 117 HIS A O 1
ATOM 924 N N . ILE A 1 118 ? -18.906 -4.176 1.203 1 78.69 118 ILE A N 1
ATOM 925 C CA . ILE A 1 118 ? -17.781 -3.986 2.113 1 78.69 118 ILE A CA 1
ATOM 926 C C . ILE A 1 118 ? -16.719 -3.109 1.448 1 78.69 118 ILE A C 1
ATOM 928 O O . ILE A 1 118 ? -16.281 -3.387 0.324 1 78.69 118 ILE A O 1
ATOM 932 N N . ASP A 1 119 ? -16.469 -2.029 2.139 1 84.5 119 ASP A N 1
ATOM 933 C CA . ASP A 1 119 ? -15.352 -1.183 1.739 1 84.5 119 ASP A CA 1
ATOM 934 C C . ASP A 1 119 ? -14.117 -1.46 2.6 1 84.5 119 ASP A C 1
ATOM 936 O O . ASP A 1 119 ? -14.234 -1.688 3.805 1 84.5 119 ASP A O 1
ATOM 940 N N . ILE A 1 120 ? -12.969 -1.472 1.919 1 90.19 120 ILE A N 1
ATOM 941 C CA . ILE A 1 120 ? -11.719 -1.74 2.633 1 90.19 120 ILE A CA 1
ATOM 942 C C . ILE A 1 120 ? -10.828 -0.505 2.588 1 90.19 120 ILE A C 1
ATOM 944 O O . ILE A 1 120 ? -10.617 0.077 1.521 1 90.19 120 ILE A O 1
ATOM 948 N N . LYS A 1 121 ? -10.32 -0.149 3.752 1 88.81 121 LYS A N 1
ATOM 949 C CA . LYS A 1 121 ? -9.359 0.938 3.881 1 88.81 121 LYS A CA 1
ATOM 950 C C . LYS A 1 121 ? -8.023 0.427 4.422 1 88.81 121 LYS A C 1
ATOM 952 O O . LYS A 1 121 ? -7.992 -0.309 5.41 1 88.81 121 LYS A O 1
ATOM 957 N N . ILE A 1 122 ? -6.988 0.879 3.744 1 90.06 122 ILE A N 1
ATOM 958 C CA . ILE A 1 122 ? -5.68 0.4 4.168 1 90.06 122 ILE A CA 1
ATOM 959 C C . ILE A 1 122 ? -5.102 1.346 5.219 1 90.06 122 ILE A C 1
ATOM 961 O O . ILE A 1 122 ? -5.047 2.559 5.008 1 90.06 122 ILE A O 1
ATOM 965 N N . GLY A 1 123 ? -4.645 0.719 6.285 1 86.75 123 GLY A N 1
ATOM 966 C CA . GLY A 1 123 ? -3.992 1.476 7.34 1 86.75 123 GLY A CA 1
ATOM 967 C C . GLY A 1 123 ? -2.479 1.453 7.242 1 86.75 123 GLY A C 1
ATOM 968 O O . GLY A 1 123 ? -1.9 0.502 6.715 1 86.75 123 GLY A O 1
ATOM 969 N N . HIS A 1 124 ? -1.888 2.539 7.887 1 81.06 124 HIS A N 1
ATOM 970 C CA . HIS A 1 124 ? -0.434 2.648 7.867 1 81.06 124 HIS A CA 1
ATOM 971 C C . HIS A 1 124 ? 0.144 2.557 9.273 1 81.06 124 HIS A C 1
ATOM 973 O O . HIS A 1 124 ? 1.342 2.314 9.445 1 81.06 124 HIS A O 1
ATOM 979 N N . HIS A 1 125 ? -0.666 2.768 10.18 1 86.31 125 HIS A N 1
ATOM 980 C CA . HIS A 1 125 ? -0.325 2.715 11.594 1 86.31 125 HIS A CA 1
ATOM 981 C C . HIS A 1 125 ? -1.519 2.27 12.43 1 86.31 125 HIS A C 1
ATOM 983 O O . HIS A 1 125 ? -2.66 2.625 12.133 1 86.31 125 HIS A O 1
ATOM 989 N N . TYR A 1 126 ? -1.182 1.5 13.477 1 90.25 126 TYR A N 1
ATOM 990 C CA . TYR A 1 126 ? -2.295 0.993 14.273 1 90.25 126 TYR A CA 1
ATOM 991 C C . TYR A 1 126 ? -3.062 2.135 14.93 1 90.25 126 TYR A C 1
ATOM 993 O O . TYR A 1 126 ? -4.281 2.055 15.102 1 90.25 126 TYR A O 1
ATOM 1001 N N . LYS A 1 127 ? -2.338 3.15 15.297 1 86.88 127 LYS A N 1
ATOM 1002 C CA . LYS A 1 127 ? -2.986 4.301 15.922 1 86.88 127 LYS A CA 1
ATOM 1003 C C . LYS A 1 127 ? -4.02 4.922 14.992 1 86.88 127 LYS A C 1
ATOM 1005 O O . LYS A 1 127 ? -5.078 5.371 15.438 1 86.88 127 LYS A O 1
ATOM 1010 N N . ASP A 1 128 ? -3.672 4.941 13.742 1 84.75 128 ASP A N 1
ATOM 1011 C CA . ASP A 1 128 ? -4.613 5.469 12.758 1 84.75 128 ASP A CA 1
ATOM 1012 C C . ASP A 1 128 ? -5.875 4.605 12.688 1 84.75 128 ASP A C 1
ATOM 1014 O O . ASP A 1 128 ? -6.988 5.129 12.617 1 84.75 128 ASP A O 1
ATOM 1018 N N . LEU A 1 129 ? -5.656 3.348 12.719 1 92.56 129 LEU A N 1
ATOM 1019 C CA . LEU A 1 129 ? -6.781 2.422 12.664 1 92.56 129 LEU A CA 1
ATOM 1020 C C . LEU A 1 129 ? -7.684 2.584 13.883 1 92.56 129 LEU A C 1
ATOM 1022 O O . LEU A 1 129 ? -8.906 2.621 13.75 1 92.56 129 LEU A O 1
ATOM 1026 N N . LEU A 1 130 ? -7.086 2.736 15.023 1 90.56 130 LEU A N 1
ATOM 1027 C CA . LEU A 1 130 ? -7.859 2.914 16.25 1 90.56 130 LEU A CA 1
ATOM 1028 C C . LEU A 1 130 ? -8.617 4.238 16.234 1 90.56 130 LEU A C 1
ATOM 1030 O O . LEU A 1 130 ? -9.781 4.301 16.625 1 90.56 130 LEU A O 1
ATOM 1034 N N . THR A 1 131 ? -7.953 5.246 15.781 1 83.88 131 THR A N 1
ATOM 1035 C CA . THR A 1 131 ? -8.594 6.551 15.672 1 83.88 131 THR A CA 1
ATOM 1036 C C . THR A 1 131 ? -9.781 6.492 14.719 1 83.88 131 THR A C 1
ATOM 1038 O O . THR A 1 131 ? -10.852 7.043 15.008 1 83.88 131 THR A O 1
ATOM 1041 N N . GLN A 1 132 ? -9.586 5.84 13.625 1 86.19 132 GLN A N 1
ATOM 1042 C CA . GLN A 1 132 ? -10.648 5.711 12.633 1 86.19 132 GLN A CA 1
ATOM 1043 C C . GLN A 1 132 ? -11.828 4.922 13.188 1 86.19 132 GLN A C 1
ATOM 1045 O O . GLN A 1 132 ? -12.984 5.184 12.836 1 86.19 132 GLN A O 1
ATOM 1050 N N . LEU A 1 133 ? -11.539 3.959 14.023 1 88.88 133 LEU A N 1
ATOM 1051 C CA . LEU A 1 133 ? -12.609 3.25 14.727 1 88.88 133 LEU A CA 1
ATOM 1052 C C . LEU A 1 133 ? -13.359 4.188 15.664 1 88.88 133 LEU A C 1
ATOM 1054 O O . LEU A 1 133 ? -14.594 4.227 15.648 1 88.88 133 LEU A O 1
ATOM 1058 N N . ASP A 1 134 ? -12.594 4.953 16.375 1 82.12 134 ASP A N 1
ATOM 1059 C CA . ASP A 1 134 ? -13.164 5.859 17.359 1 82.12 134 ASP A CA 1
ATOM 1060 C C . ASP A 1 134 ? -14.039 6.926 16.703 1 82.12 134 ASP A C 1
ATOM 1062 O O . ASP A 1 134 ? -15.078 7.312 17.234 1 82.12 134 ASP A O 1
ATOM 1066 N N . THR A 1 135 ? -13.594 7.332 15.531 1 76.19 135 THR A N 1
ATOM 1067 C CA . THR A 1 135 ? -14.297 8.406 14.836 1 76.19 135 THR A CA 1
ATOM 1068 C C . THR A 1 135 ? -15.336 7.84 13.867 1 76.19 135 THR A C 1
ATOM 1070 O O . THR A 1 135 ? -15.953 8.586 13.109 1 76.19 135 THR A O 1
ATOM 1073 N N . ASN A 1 136 ? -15.469 6.59 13.781 1 77.88 136 ASN A N 1
ATOM 1074 C CA . ASN A 1 136 ? -16.453 5.879 12.969 1 77.88 136 ASN A CA 1
ATOM 1075 C C . ASN A 1 136 ? -16.172 6.055 11.477 1 77.88 136 ASN A C 1
ATOM 1077 O O . ASN A 1 136 ? -17.109 6.012 10.664 1 77.88 136 ASN A O 1
ATOM 1081 N N . GLU A 1 137 ? -14.945 6.348 11.211 1 80.94 137 GLU A N 1
ATOM 1082 C CA . GLU A 1 137 ? -14.539 6.336 9.812 1 80.94 137 GLU A CA 1
ATOM 1083 C C . GLU A 1 137 ? -14.484 4.914 9.266 1 80.94 137 GLU A C 1
ATOM 1085 O O . GLU A 1 137 ? -14.641 4.699 8.062 1 80.94 137 GLU A O 1
ATOM 1090 N N . ILE A 1 138 ? -14.164 4.027 10.141 1 89.12 138 ILE A N 1
ATOM 1091 C CA . ILE A 1 138 ? -14.281 2.605 9.836 1 89.12 138 ILE A CA 1
ATOM 1092 C C . ILE A 1 138 ? -15.18 1.926 10.867 1 89.12 138 ILE A C 1
ATOM 1094 O O . ILE A 1 138 ? -15.289 2.395 12 1 89.12 138 ILE A O 1
ATOM 1098 N N . ASP A 1 139 ? -15.789 0.828 10.367 1 88.19 139 ASP A N 1
ATOM 1099 C CA . ASP A 1 139 ? -16.703 0.091 11.234 1 88.19 139 ASP A CA 1
ATOM 1100 C C . ASP A 1 139 ? -15.977 -1.031 11.977 1 88.19 139 ASP A C 1
ATOM 1102 O O . ASP A 1 139 ? -16.406 -1.448 13.055 1 88.19 139 ASP A O 1
ATOM 1106 N N . ALA A 1 140 ? -14.992 -1.491 11.359 1 94.44 140 ALA A N 1
ATOM 1107 C CA . ALA A 1 140 ? -14.203 -2.596 11.906 1 94.44 140 ALA A CA 1
ATOM 1108 C C . ALA A 1 140 ? -12.742 -2.488 11.484 1 94.44 140 ALA A C 1
ATOM 1110 O O . ALA A 1 140 ? -12.422 -1.844 10.484 1 94.44 140 ALA A O 1
ATOM 1111 N N . ALA A 1 141 ? -11.898 -3.07 12.336 1 96.94 141 ALA A N 1
ATOM 1112 C CA . ALA A 1 141 ? -10.469 -3.143 12.016 1 96.94 141 ALA A CA 1
ATOM 1113 C C . ALA A 1 141 ? -9.945 -4.566 12.164 1 96.94 141 ALA A C 1
ATOM 1115 O O . ALA A 1 141 ? -10.453 -5.34 12.984 1 96.94 141 ALA A O 1
ATOM 1116 N N . LEU A 1 142 ? -9.008 -4.902 11.32 1 96.88 142 LEU A N 1
ATOM 1117 C CA . LEU A 1 142 ? -8.312 -6.18 11.43 1 96.88 142 LEU A CA 1
ATOM 1118 C C . LEU A 1 142 ? -6.812 -5.969 11.641 1 96.88 142 LEU A C 1
ATOM 1120 O O . LEU A 1 142 ? -6.113 -5.512 10.734 1 96.88 142 LEU A O 1
ATOM 1124 N N . PHE A 1 143 ? -6.316 -6.227 12.75 1 96.62 143 PHE A N 1
ATOM 1125 C CA . PHE A 1 143 ? -4.887 -6.215 13.023 1 96.62 143 PHE A CA 1
ATOM 1126 C C . PHE A 1 143 ? -4.586 -6.871 14.367 1 96.62 143 PHE A C 1
ATOM 1128 O O . PHE A 1 143 ? -5.504 -7.285 15.078 1 96.62 143 PHE A O 1
ATOM 1135 N N . ASP A 1 144 ? -3.324 -7.203 14.641 1 97.38 144 ASP A N 1
ATOM 1136 C CA . ASP A 1 144 ? -2.896 -7.723 15.938 1 97.38 144 ASP A CA 1
ATOM 1137 C C . ASP A 1 144 ? -2.904 -6.625 17 1 97.38 144 ASP A C 1
ATOM 1139 O O . ASP A 1 144 ? -2.064 -5.723 16.969 1 97.38 144 ASP A O 1
ATOM 1143 N N . ASP A 1 145 ? -3.832 -6.719 17.891 1 95.31 145 ASP A N 1
ATOM 1144 C CA . ASP A 1 145 ? -4.035 -5.637 18.859 1 95.31 145 ASP A CA 1
ATOM 1145 C C . ASP A 1 145 ? -3.484 -6.012 20.234 1 95.31 145 ASP A C 1
ATOM 1147 O O . ASP A 1 145 ? -3.748 -5.324 21.219 1 95.31 145 ASP A O 1
ATOM 1151 N N . ARG A 1 146 ? -2.736 -7.023 20.391 1 94.88 146 ARG A N 1
ATOM 1152 C CA . ARG A 1 146 ? -2.34 -7.562 21.688 1 94.88 146 ARG A CA 1
ATOM 1153 C C . ARG A 1 146 ? -1.348 -6.637 22.391 1 94.88 146 ARG A C 1
ATOM 1155 O O . ARG A 1 146 ? -1.289 -6.594 23.609 1 94.88 146 ARG A O 1
ATOM 1162 N N . ALA A 1 147 ? -0.578 -5.906 21.562 1 89.75 147 ALA A N 1
ATOM 1163 C CA . ALA A 1 147 ? 0.428 -5.031 22.156 1 89.75 147 ALA A CA 1
ATOM 1164 C C . ALA A 1 147 ? -0.136 -3.637 22.406 1 89.75 147 ALA A C 1
ATOM 1166 O O . ALA A 1 147 ? 0.599 -2.721 22.781 1 89.75 147 ALA A O 1
ATOM 1167 N N . ILE A 1 148 ? -1.381 -3.463 22.172 1 90.81 148 ILE A N 1
ATOM 1168 C CA . ILE A 1 148 ? -1.987 -2.137 22.234 1 90.81 148 ILE A CA 1
ATOM 1169 C C . ILE A 1 148 ? -3.152 -2.15 23.219 1 90.81 148 ILE A C 1
ATOM 1171 O O . ILE A 1 148 ? -4.004 -3.041 23.172 1 90.81 148 ILE A O 1
ATOM 1175 N N . GLN A 1 149 ? -3.15 -1.137 24.016 1 89.94 149 GLN A N 1
ATOM 1176 C CA . GLN A 1 149 ? -4.27 -1.015 24.953 1 89.94 149 GLN A CA 1
ATOM 1177 C C . GLN A 1 149 ? -5.426 -0.24 24.328 1 89.94 149 GLN A C 1
ATOM 1179 O O . GLN A 1 149 ? -5.23 0.86 23.797 1 89.94 149 GLN A O 1
ATOM 1184 N N . HIS A 1 150 ? -6.52 -0.852 24.297 1 91.62 150 HIS A N 1
ATOM 1185 C CA . HIS A 1 150 ? -7.75 -0.204 23.859 1 91.62 150 HIS A CA 1
ATOM 1186 C C . HIS A 1 150 ? -8.969 -0.856 24.5 1 91.62 150 HIS A C 1
ATOM 1188 O O . HIS A 1 150 ? -8.867 -1.92 25.109 1 91.62 150 HIS A O 1
ATOM 1194 N N . SER A 1 151 ? -10.203 -0.194 24.312 1 92.06 151 SER A N 1
ATOM 1195 C CA . SER A 1 151 ? -11.398 -0.685 24.984 1 92.06 151 SER A CA 1
ATOM 1196 C C . SER A 1 151 ? -12.406 -1.236 23.969 1 92.06 151 SER A C 1
ATOM 1198 O O . SER A 1 151 ? -13.562 -1.492 24.328 1 92.06 151 SER A O 1
ATOM 1200 N N . HIS A 1 152 ? -12.023 -1.395 22.812 1 95.5 152 HIS A N 1
ATOM 1201 C CA . HIS A 1 152 ? -12.922 -1.895 21.781 1 95.5 152 HIS A CA 1
ATOM 1202 C C . HIS A 1 152 ? -13.141 -3.398 21.906 1 95.5 152 HIS A C 1
ATOM 1204 O O . HIS A 1 152 ? -12.336 -4.09 22.531 1 95.5 152 HIS A O 1
ATOM 1210 N N . TRP A 1 153 ? -14.312 -3.859 21.344 1 95.88 153 TRP A N 1
ATOM 1211 C CA . TRP A 1 153 ? -14.531 -5.297 21.234 1 95.88 153 TRP A CA 1
ATOM 1212 C C . TRP A 1 153 ? -13.508 -5.938 20.312 1 95.88 153 TRP A C 1
ATOM 1214 O O . TRP A 1 153 ? -13.195 -5.391 19.25 1 95.88 153 TRP A O 1
ATOM 1224 N N . SER A 1 154 ? -12.945 -6.996 20.672 1 97.31 154 SER A N 1
ATOM 1225 C CA . SER A 1 154 ? -11.891 -7.652 19.906 1 97.31 154 SER A CA 1
ATOM 1226 C C . SER A 1 154 ? -12.039 -9.172 19.953 1 97.31 154 SER A C 1
ATOM 1228 O O . SER A 1 154 ? -12.25 -9.742 21.031 1 97.31 154 SER A O 1
ATOM 1230 N N . LYS A 1 155 ? -11.984 -9.805 18.734 1 96.62 155 LYS A N 1
ATOM 1231 C CA . LYS A 1 155 ? -12.039 -11.266 18.609 1 96.62 155 LYS A CA 1
ATOM 1232 C C . LYS A 1 155 ? -10.945 -11.773 17.672 1 96.62 155 LYS A C 1
ATOM 1234 O O . LYS A 1 155 ? -10.828 -11.312 16.547 1 96.62 155 LYS A O 1
ATOM 1239 N N . SER A 1 156 ? -10.273 -12.812 18.125 1 95.62 156 SER A N 1
ATOM 1240 C CA . SER A 1 156 ? -9.188 -13.391 17.328 1 95.62 156 SER A CA 1
ATOM 1241 C C . SER A 1 156 ? -9.719 -14.07 16.078 1 95.62 156 SER A C 1
ATOM 1243 O O . SER A 1 156 ? -10.742 -14.766 16.125 1 95.62 156 SER A O 1
ATOM 1245 N N . LEU A 1 157 ? -9 -13.836 14.938 1 94.19 157 LEU A N 1
ATOM 1246 C CA . LEU A 1 157 ? -9.422 -14.398 13.664 1 94.19 157 LEU A CA 1
ATOM 1247 C C . LEU A 1 157 ? -8.406 -15.414 13.156 1 94.19 157 LEU A C 1
ATOM 1249 O O . LEU A 1 157 ? -8.773 -16.453 12.602 1 94.19 157 LEU A O 1
ATOM 1253 N N . LEU A 1 158 ? -7.145 -15.008 13.227 1 93.06 158 LEU A N 1
ATOM 1254 C CA . LEU A 1 158 ? -6.102 -15.781 12.555 1 93.06 158 LEU A CA 1
ATOM 1255 C C . LEU A 1 158 ? -4.785 -15.688 13.312 1 93.06 158 LEU A C 1
ATOM 1257 O O . LEU A 1 158 ? -4.422 -14.617 13.812 1 93.06 158 LEU A O 1
ATOM 1261 N N . LYS A 1 159 ? -4.105 -16.812 13.453 1 96.19 159 LYS A N 1
ATOM 1262 C CA . LYS A 1 159 ? -2.744 -16.891 13.977 1 96.19 159 LYS A CA 1
ATOM 1263 C C . LYS A 1 159 ? -1.775 -17.406 12.914 1 96.19 159 LYS A C 1
ATOM 1265 O O . LYS A 1 159 ? -2.09 -18.344 12.18 1 96.19 159 LYS A O 1
ATOM 1270 N N . GLU A 1 160 ? -0.716 -16.703 12.828 1 96.5 160 GLU A N 1
ATOM 1271 C CA . GLU A 1 160 ? 0.247 -17.125 11.812 1 96.5 160 GLU A CA 1
ATOM 1272 C C . GLU A 1 160 ? 1.68 -16.984 12.32 1 96.5 160 GLU A C 1
ATOM 1274 O O . GLU A 1 160 ? 2.006 -16.016 13.008 1 96.5 160 GLU A O 1
ATOM 1279 N N . PRO A 1 161 ? 2.525 -17.969 11.969 1 97.62 161 PRO A N 1
ATOM 1280 C CA . PRO A 1 161 ? 3.943 -17.875 12.328 1 97.62 161 PRO A CA 1
ATOM 1281 C C . PRO A 1 161 ? 4.73 -16.953 11.406 1 97.62 161 PRO A C 1
ATOM 1283 O O . PRO A 1 161 ? 4.168 -16.406 10.453 1 97.62 161 PRO A O 1
ATOM 1286 N N . PHE A 1 162 ? 5.996 -16.75 11.828 1 98.06 162 PHE A N 1
ATOM 1287 C CA . PHE A 1 162 ? 6.898 -15.922 11.039 1 98.06 162 PHE A CA 1
ATOM 1288 C C . PHE A 1 162 ? 7.93 -16.781 10.32 1 98.06 162 PHE A C 1
ATOM 1290 O O . PHE A 1 162 ? 8.289 -17.859 10.789 1 98.06 162 PHE A O 1
ATOM 1297 N N . TYR A 1 163 ? 8.398 -16.297 9.188 1 97.75 163 TYR A N 1
ATOM 1298 C CA . TYR A 1 163 ? 9.422 -16.938 8.367 1 97.75 163 TYR A CA 1
ATOM 1299 C C . TYR A 1 163 ? 10.508 -15.938 7.98 1 97.75 163 TYR A C 1
ATOM 1301 O O . TYR A 1 163 ? 10.266 -14.734 7.93 1 97.75 163 TYR A O 1
ATOM 1309 N N . LEU A 1 164 ? 11.664 -16.438 7.789 1 98.31 164 LEU A N 1
ATOM 1310 C CA . LEU A 1 164 ? 12.727 -15.664 7.156 1 98.31 164 LEU A CA 1
ATOM 1311 C C . LEU A 1 164 ? 12.656 -15.773 5.637 1 98.31 164 LEU A C 1
ATOM 1313 O O . LEU A 1 164 ? 12.734 -16.875 5.09 1 98.31 164 LEU A O 1
ATOM 1317 N N . PHE A 1 165 ? 12.469 -14.648 4.98 1 97 165 PHE A N 1
ATOM 1318 C CA . PHE A 1 165 ? 12.414 -14.617 3.525 1 97 165 PHE A CA 1
ATOM 1319 C C . PHE A 1 165 ? 13.773 -14.227 2.939 1 97 165 PHE A C 1
ATOM 1321 O O . PHE A 1 165 ? 14.344 -13.203 3.312 1 97 165 PHE A O 1
ATOM 1328 N N . VAL A 1 166 ? 14.266 -15.102 2.061 1 97.06 166 VAL A N 1
ATOM 1329 C CA . VAL A 1 166 ? 15.555 -14.859 1.416 1 97.06 166 VAL A CA 1
ATOM 1330 C C . VAL A 1 166 ? 15.445 -15.148 -0.079 1 97.06 166 VAL A C 1
ATOM 1332 O O . VAL A 1 166 ? 14.539 -15.859 -0.517 1 97.06 166 VAL A O 1
ATOM 1335 N N . ASN A 1 167 ? 16.344 -14.438 -0.858 1 96.31 167 ASN A N 1
ATOM 1336 C CA . ASN A 1 167 ? 16.484 -14.82 -2.26 1 96.31 167 ASN A CA 1
ATOM 1337 C C . ASN A 1 167 ? 17.047 -16.234 -2.408 1 96.31 167 ASN A C 1
ATOM 1339 O O . ASN A 1 167 ? 17.844 -16.672 -1.585 1 96.31 167 ASN A O 1
ATOM 1343 N N . GLU A 1 168 ? 16.656 -16.938 -3.484 1 94.94 168 GLU A N 1
ATOM 1344 C CA . GLU A 1 168 ? 17.094 -18.312 -3.717 1 94.94 168 GLU A CA 1
ATOM 1345 C C . GLU A 1 168 ? 18.625 -18.391 -3.83 1 94.94 168 GLU A C 1
ATOM 1347 O O . GLU A 1 168 ? 19.203 -19.438 -3.59 1 94.94 168 GLU A O 1
ATOM 1352 N N . GLN A 1 169 ? 19.25 -17.297 -4.156 1 95.19 169 GLN A N 1
ATOM 1353 C CA . GLN A 1 169 ? 20.703 -17.25 -4.312 1 95.19 169 GLN A CA 1
ATOM 1354 C C . GLN A 1 169 ? 21.391 -16.953 -2.98 1 95.19 169 GLN A C 1
ATOM 1356 O O . GLN A 1 169 ? 22.609 -17.031 -2.879 1 95.19 169 GLN A O 1
ATOM 1361 N N . HIS A 1 170 ? 20.609 -16.562 -2.002 1 95.69 170 HIS A N 1
ATOM 1362 C CA . HIS A 1 170 ? 21.188 -16.297 -0.688 1 95.69 170 HIS A CA 1
ATOM 1363 C C . HIS A 1 170 ? 21.734 -17.578 -0.065 1 95.69 170 HIS A C 1
ATOM 1365 O O . HIS A 1 170 ? 21.125 -18.641 -0.182 1 95.69 170 HIS A O 1
ATOM 1371 N N . PRO A 1 171 ? 22.812 -17.547 0.647 1 96.06 171 PRO A N 1
ATOM 1372 C CA . PRO A 1 171 ? 23.422 -18.75 1.233 1 96.06 171 PRO A CA 1
ATOM 1373 C C . PRO A 1 171 ? 22.453 -19.516 2.135 1 96.06 171 PRO A C 1
ATOM 1375 O O . PRO A 1 171 ? 22.469 -20.75 2.148 1 96.06 171 PRO A O 1
ATOM 1378 N N . LEU A 1 172 ? 21.641 -18.844 2.807 1 97.31 172 LEU A N 1
ATOM 1379 C CA . LEU A 1 172 ? 20.734 -19.5 3.748 1 97.31 172 LEU A CA 1
ATOM 1380 C C . LEU A 1 172 ? 19.641 -20.266 3.01 1 97.31 172 LEU A C 1
ATOM 1382 O O . LEU A 1 172 ? 18.938 -21.094 3.607 1 97.31 172 LEU A O 1
ATOM 1386 N N . ALA A 1 173 ? 19.5 -19.984 1.711 1 96.44 173 ALA A N 1
ATOM 1387 C CA . ALA A 1 173 ? 18.438 -20.594 0.934 1 96.44 173 ALA A CA 1
ATOM 1388 C C . ALA A 1 173 ? 18.641 -22.109 0.82 1 96.44 173 ALA A C 1
ATOM 1390 O O . ALA A 1 173 ? 17.703 -22.844 0.493 1 96.44 173 ALA A O 1
ATOM 1391 N N . ARG A 1 174 ? 19.766 -22.547 1.099 1 95.88 174 ARG A N 1
ATOM 1392 C CA . ARG A 1 174 ? 20.094 -23.969 0.987 1 95.88 174 ARG A CA 1
ATOM 1393 C C . ARG A 1 174 ? 19.609 -24.734 2.215 1 95.88 174 ARG A C 1
ATOM 1395 O O . ARG A 1 174 ? 19.562 -25.969 2.205 1 95.88 174 ARG A O 1
ATOM 1402 N N . LYS A 1 175 ? 19.203 -24.062 3.217 1 96.62 175 LYS A N 1
ATOM 1403 C CA . LYS A 1 175 ? 18.766 -24.688 4.453 1 96.62 175 LYS A CA 1
ATOM 1404 C C . LYS A 1 175 ? 17.266 -24.938 4.438 1 96.62 175 LYS A C 1
ATOM 1406 O O . LYS A 1 175 ? 16.531 -24.297 3.666 1 96.62 175 LYS A O 1
ATOM 1411 N N . LYS A 1 176 ? 16.844 -25.859 5.277 1 96.75 176 LYS A N 1
ATOM 1412 C CA . LYS A 1 176 ? 15.422 -26.141 5.438 1 96.75 176 LYS A CA 1
ATOM 1413 C C . LYS A 1 176 ? 14.805 -25.234 6.496 1 96.75 176 LYS A C 1
ATOM 1415 O O . LYS A 1 176 ? 13.609 -24.922 6.43 1 96.75 176 LYS A O 1
ATOM 1420 N N . SER A 1 177 ? 15.578 -24.859 7.438 1 97.94 177 SER A N 1
ATOM 1421 C CA . SER A 1 177 ? 15.227 -23.953 8.531 1 97.94 177 SER A CA 1
ATOM 1422 C C . SER A 1 177 ? 16.453 -23.219 9.055 1 97.94 177 SER A C 1
ATOM 1424 O O . SER A 1 177 ? 17.578 -23.547 8.688 1 97.94 177 SER A O 1
ATOM 1426 N N . VAL A 1 178 ? 16.172 -22.109 9.844 1 98.12 178 VAL A N 1
ATOM 1427 C CA . VAL A 1 178 ? 17.281 -21.328 10.375 1 98.12 178 VAL A CA 1
ATOM 1428 C C . VAL A 1 178 ? 17.031 -20.984 11.836 1 98.12 178 VAL A C 1
ATOM 1430 O O . VAL A 1 178 ? 15.883 -21 12.297 1 98.12 178 VAL A O 1
ATOM 1433 N N . SER A 1 179 ? 18.078 -20.781 12.555 1 97.06 179 SER A N 1
ATOM 1434 C CA . SER A 1 179 ? 18.016 -20.172 13.883 1 97.06 179 SER A CA 1
ATOM 1435 C C . SER A 1 179 ? 18.516 -18.734 13.852 1 97.06 179 SER A C 1
ATOM 1437 O O . SER A 1 179 ? 19.188 -18.328 12.898 1 97.06 179 SER A O 1
ATOM 1439 N N . PHE A 1 180 ? 18.141 -17.938 14.898 1 94.38 180 PHE A N 1
ATOM 1440 C CA . PHE A 1 180 ? 18.578 -16.547 14.969 1 94.38 180 PHE A CA 1
ATOM 1441 C C . PHE A 1 180 ? 20.094 -16.438 14.852 1 94.38 180 PHE A C 1
ATOM 1443 O O . PHE A 1 180 ? 20.594 -15.5 14.227 1 94.38 180 PHE A O 1
ATOM 1450 N N . SER A 1 181 ? 20.781 -17.391 15.414 1 94.19 181 SER A N 1
ATOM 1451 C CA . SER A 1 181 ? 22.234 -17.344 15.445 1 94.19 181 SER A CA 1
ATOM 1452 C C . SER A 1 181 ? 22.812 -17.359 14.039 1 94.19 181 SER A C 1
ATOM 1454 O O . SER A 1 181 ? 23.922 -16.859 13.812 1 94.19 181 SER A O 1
ATOM 1456 N N . GLU A 1 182 ? 22.094 -17.875 13.125 1 96.12 182 GLU A N 1
ATOM 1457 C CA . GLU A 1 182 ? 22.594 -18.031 11.758 1 96.12 182 GLU A CA 1
ATOM 1458 C C . GLU A 1 182 ? 22.453 -16.75 10.953 1 96.12 182 GLU A C 1
ATOM 1460 O O . GLU A 1 182 ? 23.078 -16.594 9.906 1 96.12 182 GLU A O 1
ATOM 1465 N N . PHE A 1 183 ? 21.594 -15.797 11.469 1 95.88 183 PHE A N 1
ATOM 1466 C CA . PHE A 1 183 ? 21.422 -14.578 10.688 1 95.88 183 PHE A CA 1
ATOM 1467 C C . PHE A 1 183 ? 21.391 -13.352 11.594 1 95.88 183 PHE A C 1
ATOM 1469 O O . PHE A 1 183 ? 20.969 -12.273 11.172 1 95.88 183 PHE A O 1
ATOM 1476 N N . GLN A 1 184 ? 21.766 -13.484 12.766 1 91.25 184 GLN A N 1
ATOM 1477 C CA . GLN A 1 184 ? 21.719 -12.414 13.758 1 91.25 184 GLN A CA 1
ATOM 1478 C C . GLN A 1 184 ? 22.578 -11.227 13.344 1 91.25 184 GLN A C 1
ATOM 1480 O O . GLN A 1 184 ? 22.328 -10.102 13.781 1 91.25 184 GLN A O 1
ATOM 1485 N N . GLN A 1 185 ? 23.562 -11.445 12.484 1 91.75 185 GLN A N 1
ATOM 1486 C CA . GLN A 1 185 ? 24.453 -10.367 12.07 1 91.75 185 GLN A CA 1
ATOM 1487 C C . GLN A 1 185 ? 23.969 -9.703 10.789 1 91.75 185 GLN A C 1
ATOM 1489 O O . GLN A 1 185 ? 24.484 -8.664 10.383 1 91.75 185 GLN A O 1
ATOM 1494 N N . GLU A 1 186 ? 23.016 -10.273 10.234 1 94.12 186 GLU A N 1
ATOM 1495 C CA . GLU A 1 186 ? 22.484 -9.719 8.992 1 94.12 186 GLU A CA 1
ATOM 1496 C C . GLU A 1 186 ? 21.625 -8.477 9.258 1 94.12 186 GLU A C 1
ATOM 1498 O O . GLU A 1 186 ? 20.938 -8.398 10.281 1 94.12 186 GLU A O 1
ATOM 1503 N N . LYS A 1 187 ? 21.766 -7.539 8.344 1 94.12 187 LYS A N 1
ATOM 1504 C CA . LYS A 1 187 ? 20.797 -6.453 8.32 1 94.12 187 LYS A CA 1
ATOM 1505 C C . LYS A 1 187 ? 19.516 -6.879 7.605 1 94.12 187 LYS A C 1
ATOM 1507 O O . LYS A 1 187 ? 19.562 -7.574 6.59 1 94.12 187 LYS A O 1
ATOM 1512 N N . ILE A 1 188 ? 18.391 -6.535 8.203 1 95.88 188 ILE A N 1
ATOM 1513 C CA . ILE A 1 188 ? 17.172 -7.02 7.578 1 95.88 188 ILE A CA 1
ATOM 1514 C C . ILE A 1 188 ? 16.297 -5.832 7.16 1 95.88 188 ILE A C 1
ATOM 1516 O O . ILE A 1 188 ? 16.375 -4.758 7.758 1 95.88 188 ILE A O 1
ATOM 1520 N N . VAL A 1 189 ? 15.547 -6.047 6.078 1 94.75 189 VAL A N 1
ATOM 1521 C CA . VAL A 1 189 ? 14.523 -5.094 5.656 1 94.75 189 VAL A CA 1
ATOM 1522 C C . VAL A 1 189 ? 13.297 -5.223 6.551 1 94.75 189 VAL A C 1
ATOM 1524 O O . VAL A 1 189 ? 12.82 -6.328 6.812 1 94.75 189 VAL A O 1
ATOM 1527 N N . VAL A 1 190 ? 12.797 -4.051 7.047 1 95.56 190 VAL A N 1
ATOM 1528 C CA . VAL A 1 190 ? 11.711 -4.129 8.016 1 95.56 190 VAL A CA 1
ATOM 1529 C C . VAL A 1 190 ? 10.562 -3.227 7.566 1 95.56 190 VAL A C 1
ATOM 1531 O O . VAL A 1 190 ? 10.742 -2.355 6.715 1 95.56 190 VAL A O 1
ATOM 1534 N N . LEU A 1 191 ? 9.398 -3.568 8.078 1 94.75 191 LEU A N 1
ATOM 1535 C CA . LEU A 1 191 ? 8.242 -2.682 7.977 1 94.75 191 LEU A CA 1
ATOM 1536 C C . LEU A 1 191 ? 8.344 -1.532 8.969 1 94.75 191 LEU A C 1
ATOM 1538 O O . LEU A 1 191 ? 9.164 -1.576 9.891 1 94.75 191 LEU A O 1
ATOM 1542 N N . PRO A 1 192 ? 7.523 -0.475 8.719 1 88.62 192 PRO A N 1
ATOM 1543 C CA . PRO A 1 192 ? 7.621 0.689 9.602 1 88.62 192 PRO A CA 1
ATOM 1544 C C . PRO A 1 192 ? 7.141 0.394 11.023 1 88.62 192 PRO A C 1
ATOM 1546 O O . PRO A 1 192 ? 6.375 -0.549 11.234 1 88.62 192 PRO A O 1
ATOM 1549 N N . SER A 1 193 ? 7.637 1.269 11.852 1 87.25 193 SER A N 1
ATOM 1550 C CA . SER A 1 193 ? 7.117 1.216 13.219 1 87.25 193 SER A CA 1
ATOM 1551 C C . SER A 1 193 ? 5.617 1.492 13.25 1 87.25 193 SER A C 1
ATOM 1553 O O . SER A 1 193 ? 5.098 2.221 12.398 1 87.25 193 SER A O 1
ATOM 1555 N N . GLY A 1 194 ? 4.953 0.873 14.102 1 87.12 194 GLY A N 1
ATOM 1556 C CA . GLY A 1 194 ? 3.521 1.105 14.219 1 87.12 194 GLY A CA 1
ATOM 1557 C C . GLY A 1 194 ? 2.684 -0.012 13.625 1 87.12 194 GLY A C 1
ATOM 1558 O O . GLY A 1 194 ? 1.467 -0.051 13.812 1 87.12 194 GLY A O 1
ATOM 1559 N N . CYS A 1 195 ? 3.316 -0.815 12.883 1 90.81 195 CYS A N 1
ATOM 1560 C CA . CYS A 1 195 ? 2.576 -1.993 12.445 1 90.81 195 CYS A CA 1
ATOM 1561 C C . CYS A 1 195 ? 2.883 -3.191 13.336 1 90.81 195 CYS A C 1
ATOM 1563 O O . CYS A 1 195 ? 3.902 -3.213 14.023 1 90.81 195 CYS A O 1
ATOM 1565 N N . ASP A 1 196 ? 2.039 -4.137 13.375 1 94.38 196 ASP A N 1
ATOM 1566 C CA . ASP A 1 196 ? 2.121 -5.273 14.289 1 94.38 196 ASP A CA 1
ATOM 1567 C C . ASP A 1 196 ? 3.316 -6.16 13.953 1 94.38 196 ASP A C 1
ATOM 1569 O O . ASP A 1 196 ? 4.016 -6.637 14.852 1 94.38 196 ASP A O 1
ATOM 1573 N N . VAL A 1 197 ? 3.67 -6.281 12.711 1 96.62 197 VAL A N 1
ATOM 1574 C CA . VAL A 1 197 ? 4.77 -7.137 12.273 1 96.62 197 VAL A CA 1
ATOM 1575 C C . VAL A 1 197 ? 6.094 -6.578 12.797 1 96.62 197 VAL A C 1
ATOM 1577 O O . VAL A 1 197 ? 6.906 -7.316 13.359 1 96.62 197 VAL A O 1
ATOM 1580 N N . ARG A 1 198 ? 6.293 -5.273 12.586 1 95.38 198 ARG A N 1
ATOM 1581 C CA . ARG A 1 198 ? 7.5 -4.629 13.086 1 95.38 198 ARG A CA 1
ATOM 1582 C C . ARG A 1 198 ? 7.641 -4.832 14.594 1 95.38 198 ARG A C 1
ATOM 1584 O O . ARG A 1 198 ? 8.711 -5.199 15.078 1 95.38 198 ARG A O 1
ATOM 1591 N N . THR A 1 199 ? 6.59 -4.637 15.297 1 94.5 199 THR A N 1
ATOM 1592 C CA . THR A 1 199 ? 6.574 -4.766 16.75 1 94.5 199 THR A CA 1
ATOM 1593 C C . THR A 1 199 ? 6.969 -6.18 17.172 1 94.5 199 THR A C 1
ATOM 1595 O O . THR A 1 199 ? 7.797 -6.359 18.062 1 94.5 199 THR A O 1
ATOM 1598 N N . LEU A 1 200 ? 6.41 -7.16 16.594 1 96.75 200 LEU A N 1
ATOM 1599 C CA . LEU A 1 200 ? 6.648 -8.555 16.969 1 96.75 200 LEU A CA 1
ATOM 1600 C C . LEU A 1 200 ? 8.078 -8.969 16.625 1 96.75 200 LEU A C 1
ATOM 1602 O O . LEU A 1 200 ? 8.711 -9.703 17.391 1 96.75 200 LEU A O 1
ATOM 1606 N N . VAL A 1 201 ? 8.594 -8.453 15.516 1 97.44 201 VAL A N 1
ATOM 1607 C CA . VAL A 1 201 ? 9.977 -8.742 15.133 1 97.44 201 VAL A CA 1
ATOM 1608 C C . VAL A 1 201 ? 10.93 -8.141 16.156 1 97.44 201 VAL A C 1
ATOM 1610 O O . VAL A 1 201 ? 11.859 -8.805 16.625 1 97.44 201 VAL A O 1
ATOM 1613 N N . GLU A 1 202 ? 10.656 -6.91 16.516 1 95.94 202 GLU A N 1
ATOM 1614 C CA . GLU A 1 202 ? 11.492 -6.238 17.5 1 95.94 202 GLU A CA 1
ATOM 1615 C C . GLU A 1 202 ? 11.461 -6.965 18.844 1 95.94 202 GLU A C 1
ATOM 1617 O O . GLU A 1 202 ? 12.5 -7.156 19.469 1 95.94 202 GLU A O 1
ATOM 1622 N N . LYS A 1 203 ? 10.32 -7.387 19.266 1 95.81 203 LYS A N 1
ATOM 1623 C CA . LYS A 1 203 ? 10.164 -8.102 20.531 1 95.81 203 LYS A CA 1
ATOM 1624 C C . LYS A 1 203 ? 10.945 -9.406 20.516 1 95.81 203 LYS A C 1
ATOM 1626 O O . LYS A 1 203 ? 11.562 -9.773 21.531 1 95.81 203 LYS A O 1
ATOM 1631 N N . GLU A 1 204 ? 10.906 -10.062 19.406 1 96.75 204 GLU A N 1
ATOM 1632 C CA . GLU A 1 204 ? 11.609 -11.336 19.312 1 96.75 204 GLU A CA 1
ATOM 1633 C C . GLU A 1 204 ? 13.125 -11.133 19.359 1 96.75 204 GLU A C 1
ATOM 1635 O O . GLU A 1 204 ? 13.844 -11.914 20 1 96.75 204 GLU A O 1
ATOM 1640 N N . TYR A 1 205 ? 13.633 -10.117 18.641 1 96.38 205 TYR A N 1
ATOM 1641 C CA . TYR A 1 205 ? 15.047 -9.797 18.734 1 96.38 205 TYR A CA 1
ATOM 1642 C C . TYR A 1 205 ? 15.453 -9.469 20.156 1 96.38 205 TYR A C 1
ATOM 1644 O O . TYR A 1 205 ? 16.484 -9.93 20.641 1 96.38 205 TYR A O 1
ATOM 1652 N N . GLU A 1 206 ? 14.641 -8.703 20.828 1 95.19 206 GLU A N 1
ATOM 1653 C CA . GLU A 1 206 ? 14.883 -8.359 22.234 1 95.19 206 GLU A CA 1
ATOM 1654 C C . GLU A 1 206 ? 14.922 -9.602 23.109 1 95.19 206 GLU A C 1
ATOM 1656 O O . GLU A 1 206 ? 15.781 -9.727 23.984 1 95.19 206 GLU A O 1
ATOM 1661 N N . HIS A 1 207 ? 14.016 -10.453 22.906 1 95.5 207 HIS A N 1
ATOM 1662 C CA . HIS A 1 207 ? 13.922 -11.695 23.656 1 95.5 207 HIS A CA 1
ATOM 1663 C C . HIS A 1 207 ? 15.211 -12.5 23.562 1 95.5 207 HIS A C 1
ATOM 1665 O O . HIS A 1 207 ? 15.641 -13.109 24.547 1 95.5 207 HIS A O 1
ATOM 1671 N N . HIS A 1 208 ? 15.859 -12.438 22.391 1 96.06 208 HIS A N 1
ATOM 1672 C CA . HIS A 1 208 ? 17.094 -13.195 22.156 1 96.06 208 HIS A CA 1
ATOM 1673 C C . HIS A 1 208 ? 18.312 -12.391 22.578 1 96.06 208 HIS A C 1
ATOM 1675 O O . HIS A 1 208 ? 19.438 -12.891 22.5 1 96.06 208 HIS A O 1
ATOM 1681 N N . GLY A 1 209 ? 18.094 -11.18 22.984 1 95.44 209 GLY A N 1
ATOM 1682 C CA . GLY A 1 209 ? 19.203 -10.328 23.359 1 95.44 209 GLY A CA 1
ATOM 1683 C C . GLY A 1 209 ? 20.062 -9.922 22.172 1 95.44 209 GLY A C 1
ATOM 1684 O O . GLY A 1 209 ? 21.266 -9.734 22.297 1 95.44 209 GLY A O 1
ATOM 1685 N N . ILE A 1 210 ? 19.469 -9.906 21.016 1 94.44 210 ILE A N 1
ATOM 1686 C CA . ILE A 1 210 ? 20.156 -9.562 19.781 1 94.44 210 ILE A CA 1
ATOM 1687 C C . ILE A 1 210 ? 19.734 -8.18 19.312 1 94.44 210 ILE A C 1
ATOM 1689 O O . ILE A 1 210 ? 18.547 -7.836 19.375 1 94.44 210 ILE A O 1
ATOM 1693 N N . THR A 1 211 ? 20.672 -7.457 18.812 1 94.06 211 THR A N 1
ATOM 1694 C CA . THR A 1 211 ? 20.344 -6.145 18.266 1 94.06 211 THR A CA 1
ATOM 1695 C C . THR A 1 211 ? 19.812 -6.273 16.844 1 94.06 211 THR A C 1
ATOM 1697 O O . THR A 1 211 ? 20.469 -6.891 15.984 1 94.06 211 THR A O 1
ATOM 1700 N N . LEU A 1 212 ? 18.672 -5.742 16.672 1 94.06 212 LEU A N 1
ATOM 1701 C CA . LEU A 1 212 ? 18.109 -5.707 15.328 1 94.06 212 LEU A CA 1
ATOM 1702 C C . LEU A 1 212 ? 18.828 -4.691 14.461 1 94.06 212 LEU A C 1
ATOM 1704 O O . LEU A 1 212 ? 18.859 -3.5 14.773 1 94.06 212 LEU A O 1
ATOM 1708 N N . ARG A 1 213 ? 19.438 -5.145 13.43 1 92.44 213 ARG A N 1
ATOM 1709 C CA . ARG A 1 213 ? 20.094 -4.27 12.461 1 92.44 213 ARG A CA 1
ATOM 1710 C C . ARG A 1 213 ? 19.219 -4.078 11.219 1 92.44 213 ARG A C 1
ATOM 1712 O O . ARG A 1 213 ? 18.953 -5.039 10.492 1 92.44 213 ARG A O 1
ATOM 1719 N N . VAL A 1 214 ? 18.906 -2.828 10.961 1 91.12 214 VAL A N 1
ATOM 1720 C CA . VAL A 1 214 ? 17.969 -2.51 9.891 1 91.12 214 VAL A CA 1
ATOM 1721 C C . VAL A 1 214 ? 18.734 -2.016 8.664 1 91.12 214 VAL A C 1
ATOM 1723 O O . VAL A 1 214 ? 19.531 -1.081 8.75 1 91.12 214 VAL A O 1
ATOM 1726 N N . SER A 1 215 ? 18.5 -2.699 7.52 1 88.5 215 SER A N 1
ATOM 1727 C CA . SER A 1 215 ? 19.094 -2.232 6.27 1 88.5 215 SER A CA 1
ATOM 1728 C C . SER A 1 215 ? 18.234 -1.16 5.613 1 88.5 215 SER A C 1
ATOM 1730 O O . SER A 1 215 ? 18.75 -0.189 5.059 1 88.5 215 SER A O 1
ATOM 1732 N N . SER A 1 216 ? 16.906 -1.432 5.648 1 86.81 216 SER A N 1
ATOM 1733 C CA . SER A 1 216 ? 15.938 -0.516 5.059 1 86.81 216 SER A CA 1
ATOM 1734 C C . SER A 1 216 ? 14.562 -0.675 5.711 1 86.81 216 SER A C 1
ATOM 1736 O O . SER A 1 216 ? 14.219 -1.761 6.18 1 86.81 216 SER A O 1
ATOM 1738 N N . GLU A 1 217 ? 13.891 0.44 5.789 1 89.25 217 GLU A N 1
ATOM 1739 C CA . GLU A 1 217 ? 12.477 0.449 6.176 1 89.25 217 GLU A CA 1
ATOM 1740 C C . GLU A 1 217 ? 11.578 0.712 4.977 1 89.25 217 GLU A C 1
ATOM 1742 O O . GLU A 1 217 ? 11.711 1.738 4.305 1 89.25 217 GLU A O 1
ATOM 1747 N N . ILE A 1 218 ? 10.773 -0.282 4.719 1 90.06 218 ILE A N 1
ATOM 1748 C CA . ILE A 1 218 ? 9.906 -0.221 3.543 1 90.06 218 ILE A CA 1
ATOM 1749 C C . ILE A 1 218 ? 8.445 -0.279 3.973 1 90.06 218 ILE A C 1
ATOM 1751 O O . ILE A 1 218 ? 8.07 -1.102 4.809 1 90.06 218 ILE A O 1
ATOM 1755 N N . GLU A 1 219 ? 7.629 0.478 3.332 1 87 219 GLU A N 1
ATOM 1756 C CA . GLU A 1 219 ? 6.281 0.771 3.811 1 87 219 GLU A CA 1
ATOM 1757 C C . GLU A 1 219 ? 5.383 -0.46 3.715 1 87 219 GLU A C 1
ATOM 1759 O O . GLU A 1 219 ? 4.551 -0.696 4.594 1 87 219 GLU A O 1
ATOM 1764 N N . PHE A 1 220 ? 5.578 -1.214 2.617 1 89.94 220 PHE A N 1
ATOM 1765 C CA . PHE A 1 220 ? 4.676 -2.336 2.387 1 89.94 220 PHE A CA 1
ATOM 1766 C C . PHE A 1 220 ? 5.457 -3.633 2.209 1 89.94 220 PHE A C 1
ATOM 1768 O O . PHE A 1 220 ? 6.52 -3.643 1.587 1 89.94 220 PHE A O 1
ATOM 1775 N N . ALA A 1 221 ? 4.844 -4.684 2.713 1 92 221 ALA A N 1
ATOM 1776 C CA . ALA A 1 221 ? 5.516 -5.98 2.662 1 92 221 ALA A CA 1
ATOM 1777 C C . ALA A 1 221 ? 5.688 -6.449 1.22 1 92 221 ALA A C 1
ATOM 1779 O O . ALA A 1 221 ? 6.68 -7.105 0.889 1 92 221 ALA A O 1
ATOM 1780 N N . GLN A 1 222 ? 4.797 -6.109 0.437 1 89 222 GLN A N 1
ATOM 1781 C CA . GLN A 1 222 ? 4.93 -6.504 -0.961 1 89 222 GLN A CA 1
ATOM 1782 C C . GLN A 1 222 ? 6.18 -5.887 -1.588 1 89 222 GLN A C 1
ATOM 1784 O O . GLN A 1 222 ? 6.816 -6.504 -2.445 1 89 222 GLN A O 1
ATOM 1789 N N . SER A 1 223 ? 6.422 -4.676 -1.238 1 91.5 223 SER A N 1
ATOM 1790 C CA . SER A 1 223 ? 7.652 -4.051 -1.708 1 91.5 223 SER A CA 1
ATOM 1791 C C . SER A 1 223 ? 8.883 -4.746 -1.132 1 91.5 223 SER A C 1
ATOM 1793 O O . SER A 1 223 ? 9.898 -4.891 -1.813 1 91.5 223 SER A O 1
ATOM 1795 N N . ILE A 1 224 ? 8.766 -5.18 0.087 1 93.69 224 ILE A N 1
ATOM 1796 C CA . ILE A 1 224 ? 9.859 -5.938 0.695 1 93.69 224 ILE A CA 1
ATOM 1797 C C . ILE A 1 224 ? 10.102 -7.219 -0.102 1 93.69 224 ILE A C 1
ATOM 1799 O O . ILE A 1 224 ? 11.25 -7.574 -0.376 1 93.69 224 ILE A O 1
ATOM 1803 N N . ILE A 1 225 ? 9.07 -7.844 -0.484 1 92.62 225 ILE A N 1
ATOM 1804 C CA . ILE A 1 225 ? 9.18 -9.062 -1.282 1 92.62 225 ILE A CA 1
ATOM 1805 C C . ILE A 1 225 ? 9.898 -8.758 -2.594 1 92.62 225 ILE A C 1
ATOM 1807 O O . ILE A 1 225 ? 10.727 -9.547 -3.055 1 92.62 225 ILE A O 1
ATOM 1811 N N . GLY A 1 226 ? 9.562 -7.625 -3.18 1 91.5 226 GLY A N 1
ATOM 1812 C CA . GLY A 1 226 ? 10.281 -7.199 -4.371 1 91.5 226 GLY A CA 1
ATOM 1813 C C . GLY A 1 226 ? 11.773 -7.055 -4.145 1 91.5 226 GLY A C 1
ATOM 1814 O O . GLY A 1 226 ? 12.578 -7.484 -4.977 1 91.5 226 GLY A O 1
ATOM 1815 N N . PHE A 1 227 ? 12.156 -6.488 -3.045 1 92.31 227 PHE A N 1
ATOM 1816 C CA . PHE A 1 227 ? 13.562 -6.316 -2.699 1 92.31 227 PHE A CA 1
ATOM 1817 C C . PHE A 1 227 ? 14.25 -7.664 -2.52 1 92.31 227 PHE A C 1
ATOM 1819 O O . PHE A 1 227 ? 15.359 -7.875 -3.01 1 92.31 227 PHE A O 1
ATOM 1826 N N . ILE A 1 228 ? 13.57 -8.523 -1.853 1 94.38 228 ILE A N 1
ATOM 1827 C CA . ILE A 1 228 ? 14.125 -9.859 -1.629 1 94.38 228 ILE A CA 1
ATOM 1828 C C . ILE A 1 228 ? 14.289 -10.578 -2.965 1 94.38 228 ILE A C 1
ATOM 1830 O O . ILE A 1 228 ? 15.312 -11.219 -3.209 1 94.38 228 ILE A O 1
ATOM 1834 N N . SER A 1 229 ? 13.305 -10.445 -3.789 1 92.31 229 SER A N 1
ATOM 1835 C CA . SER A 1 229 ? 13.352 -11.086 -5.102 1 92.31 229 SER A CA 1
ATOM 1836 C C . SER A 1 229 ? 14.547 -10.594 -5.914 1 92.31 229 SER A C 1
ATOM 1838 O O . SER A 1 229 ? 15.133 -11.352 -6.684 1 92.31 229 SER A O 1
ATOM 1840 N N . ALA A 1 230 ? 14.906 -9.367 -5.719 1 90.38 230 ALA A N 1
ATOM 1841 C CA . ALA A 1 230 ? 16.031 -8.766 -6.438 1 90.38 230 ALA A CA 1
ATOM 1842 C C . ALA A 1 230 ? 17.344 -8.992 -5.695 1 90.38 230 ALA A C 1
ATOM 1844 O O . ALA A 1 230 ? 18.375 -8.406 -6.043 1 90.38 230 ALA A O 1
ATOM 1845 N N . ASN A 1 231 ? 17.328 -9.742 -4.613 1 92.62 231 ASN A N 1
ATOM 1846 C CA . ASN A 1 231 ? 18.469 -10.102 -3.791 1 92.62 231 ASN A CA 1
ATOM 1847 C C . ASN A 1 231 ? 19.094 -8.875 -3.131 1 92.62 231 ASN A C 1
ATOM 1849 O O . ASN A 1 231 ? 20.312 -8.758 -3.061 1 92.62 231 ASN A O 1
ATOM 1853 N N . LEU A 1 232 ? 18.188 -7.996 -2.674 1 91.44 232 LEU A N 1
ATOM 1854 C CA . LEU A 1 232 ? 18.656 -6.75 -2.07 1 91.44 232 LEU A CA 1
ATOM 1855 C C . LEU A 1 232 ? 18.516 -6.801 -0.551 1 91.44 232 LEU A C 1
ATOM 1857 O O . LEU A 1 232 ? 18.766 -5.805 0.132 1 91.44 232 LEU A O 1
ATOM 1861 N N . GLY A 1 233 ? 18.141 -7.945 -0.011 1 94.12 233 GLY A N 1
ATOM 1862 C CA . GLY A 1 233 ? 18.016 -8.078 1.432 1 94.12 233 GLY A CA 1
ATOM 1863 C C . GLY A 1 233 ? 17.203 -9.289 1.851 1 94.12 233 GLY A C 1
ATOM 1864 O O . GLY A 1 233 ? 16.766 -10.078 1.006 1 94.12 233 GLY A O 1
ATOM 1865 N N . ILE A 1 234 ? 17.109 -9.5 3.201 1 97.5 234 ILE A N 1
ATOM 1866 C CA . ILE A 1 234 ? 16.281 -10.531 3.812 1 97.5 234 ILE A CA 1
ATOM 1867 C C . ILE A 1 234 ? 15.297 -9.883 4.781 1 97.5 234 ILE A C 1
ATOM 1869 O O . ILE A 1 234 ? 15.461 -8.727 5.172 1 97.5 234 ILE A O 1
ATOM 1873 N N . SER A 1 235 ? 14.242 -10.57 5.051 1 97.75 235 SER A N 1
ATOM 1874 C CA . SER A 1 235 ? 13.258 -10.023 5.969 1 97.75 235 SER A CA 1
ATOM 1875 C C . SER A 1 235 ? 12.508 -11.125 6.703 1 97.75 235 SER A C 1
ATOM 1877 O O . SER A 1 235 ? 12.539 -12.289 6.285 1 97.75 235 SER A O 1
ATOM 1879 N N . ILE A 1 236 ? 11.953 -10.781 7.863 1 98.19 236 ILE A N 1
ATOM 1880 C CA . ILE A 1 236 ? 11.062 -11.641 8.625 1 98.19 236 ILE A CA 1
ATOM 1881 C C . ILE A 1 236 ? 9.617 -11.188 8.438 1 98.19 236 ILE A C 1
ATOM 1883 O O . ILE A 1 236 ? 9.266 -10.062 8.789 1 98.19 236 ILE A O 1
ATOM 1887 N N . LEU A 1 237 ? 8.82 -12.055 7.809 1 97.19 237 LEU A N 1
ATOM 1888 C CA . LEU A 1 237 ? 7.422 -11.742 7.52 1 97.19 237 LEU A CA 1
ATOM 1889 C C . LEU A 1 237 ? 6.512 -12.906 7.906 1 97.19 237 LEU A C 1
ATOM 1891 O O . LEU A 1 237 ? 6.969 -14.039 8.031 1 97.19 237 LEU A O 1
ATOM 1895 N N . PRO A 1 238 ? 5.195 -12.602 8.094 1 96.94 238 PRO A N 1
ATOM 1896 C CA . PRO A 1 238 ? 4.258 -13.664 8.469 1 96.94 238 PRO A CA 1
ATOM 1897 C C . PRO A 1 238 ? 3.959 -14.617 7.312 1 96.94 238 PRO A C 1
ATOM 1899 O O . PRO A 1 238 ? 4.281 -14.312 6.16 1 96.94 238 PRO A O 1
ATOM 1902 N N . GLU A 1 239 ? 3.338 -15.688 7.645 1 96.12 239 GLU A N 1
ATOM 1903 C CA . GLU A 1 239 ? 3.047 -16.797 6.746 1 96.12 239 GLU A CA 1
ATOM 1904 C C . GLU A 1 239 ? 2.209 -16.344 5.555 1 96.12 239 GLU A C 1
ATOM 1906 O O . GLU A 1 239 ? 2.344 -16.891 4.453 1 96.12 239 GLU A O 1
ATOM 1911 N N . ILE A 1 240 ? 1.433 -15.367 5.73 1 92.5 240 ILE A N 1
ATOM 1912 C CA . ILE A 1 240 ? 0.498 -14.922 4.707 1 92.5 240 ILE A CA 1
ATOM 1913 C C . ILE A 1 240 ? 1.265 -14.523 3.447 1 92.5 240 ILE A C 1
ATOM 1915 O O . ILE A 1 240 ? 0.722 -14.562 2.342 1 92.5 240 ILE A O 1
ATOM 1919 N N . PHE A 1 241 ? 2.518 -14.18 3.553 1 91.94 241 PHE A N 1
ATOM 1920 C CA . PHE A 1 241 ? 3.312 -13.727 2.418 1 91.94 241 PHE A CA 1
ATOM 1921 C C . PHE A 1 241 ? 3.988 -14.906 1.727 1 91.94 241 PHE A C 1
ATOM 1923 O O . PHE A 1 241 ? 4.668 -14.727 0.711 1 91.94 241 PHE A O 1
ATOM 1930 N N . THR A 1 242 ? 3.818 -16.109 2.225 1 89.12 242 THR A N 1
ATOM 1931 C CA . THR A 1 242 ? 4.359 -17.297 1.575 1 89.12 242 THR A CA 1
ATOM 1932 C C . THR A 1 242 ? 3.471 -17.734 0.409 1 89.12 242 THR A C 1
ATOM 1934 O O . THR A 1 242 ? 3.902 -18.5 -0.458 1 89.12 242 THR A O 1
ATOM 1937 N N . LYS A 1 243 ? 2.236 -17.406 0.431 1 73.75 243 LYS A N 1
ATOM 1938 C CA . LYS A 1 243 ? 1.258 -17.875 -0.548 1 73.75 243 LYS A CA 1
ATOM 1939 C C . LYS A 1 243 ? 1.634 -17.422 -1.957 1 73.75 243 LYS A C 1
ATOM 1941 O O . LYS A 1 243 ? 1.45 -18.172 -2.922 1 73.75 243 LYS A O 1
ATOM 1946 N N . ASP A 1 244 ? 2.146 -16.25 -2.139 1 63.22 244 ASP A N 1
ATOM 1947 C CA . ASP A 1 244 ? 2.332 -15.758 -3.498 1 63.22 244 ASP A CA 1
ATOM 1948 C C . ASP A 1 244 ? 3.807 -15.781 -3.893 1 63.22 244 ASP A C 1
ATOM 1950 O O . ASP A 1 244 ? 4.207 -15.109 -4.852 1 63.22 244 ASP A O 1
ATOM 1954 N N . ILE A 1 245 ? 4.605 -16.516 -3.16 1 60.84 245 ILE A N 1
ATOM 1955 C CA . ILE A 1 245 ? 6.023 -16.438 -3.494 1 60.84 245 ILE A CA 1
ATOM 1956 C C . ILE A 1 245 ? 6.402 -17.594 -4.406 1 60.84 245 ILE A C 1
ATOM 1958 O O . ILE A 1 245 ? 7.578 -17.766 -4.746 1 60.84 245 ILE A O 1
ATOM 1962 N N . GLY A 1 246 ? 5.555 -18.516 -4.695 1 56.31 246 GLY A N 1
ATOM 1963 C CA . GLY A 1 246 ? 5.91 -19.719 -5.414 1 56.31 246 GLY A CA 1
ATOM 1964 C C . GLY A 1 246 ? 6.789 -19.469 -6.621 1 56.31 246 GLY A C 1
ATOM 1965 O O . GLY A 1 246 ? 7.762 -20.188 -6.852 1 56.31 246 GLY A O 1
ATOM 1966 N N . ARG A 1 247 ? 6.363 -18.844 -7.551 1 56.12 247 ARG A N 1
ATOM 1967 C CA . ARG A 1 247 ? 7.172 -18.828 -8.766 1 56.12 247 ARG A CA 1
ATOM 1968 C C . ARG A 1 247 ? 8.273 -17.781 -8.672 1 56.12 247 ARG A C 1
ATOM 1970 O O . ARG A 1 247 ? 8.805 -17.344 -9.695 1 56.12 247 ARG A O 1
ATOM 1977 N N . SER A 1 248 ? 8.609 -17.5 -7.328 1 66.75 248 SER A N 1
ATOM 1978 C CA . SER A 1 248 ? 9.602 -16.422 -7.227 1 66.75 248 SER A CA 1
ATOM 1979 C C . SER A 1 248 ? 10.977 -16.984 -6.867 1 66.75 248 SER A C 1
ATOM 1981 O O . SER A 1 248 ? 11.148 -18.203 -6.73 1 66.75 248 SER A O 1
ATOM 1983 N N . ASN A 1 249 ? 11.891 -16.438 -7.105 1 88.44 249 ASN A N 1
ATOM 1984 C CA . ASN A 1 249 ? 13.266 -16.688 -6.684 1 88.44 249 ASN A CA 1
ATOM 1985 C C . ASN A 1 249 ? 13.461 -16.375 -5.203 1 88.44 249 ASN A C 1
ATOM 1987 O O . ASN A 1 249 ? 14.516 -15.883 -4.801 1 88.44 249 ASN A O 1
ATOM 1991 N N . ILE A 1 250 ? 12.312 -16.688 -4.41 1 93.5 250 ILE A N 1
ATOM 1992 C CA . ILE A 1 250 ? 12.344 -16.391 -2.98 1 93.5 250 ILE A CA 1
ATOM 1993 C C . ILE A 1 250 ? 12.078 -17.672 -2.193 1 93.5 250 ILE A C 1
ATOM 1995 O O . ILE A 1 250 ? 11.234 -18.484 -2.582 1 93.5 250 ILE A O 1
ATOM 1999 N N . LYS A 1 251 ? 12.766 -17.891 -1.115 1 95.06 251 LYS A N 1
ATOM 2000 C CA . LYS A 1 251 ? 12.539 -18.984 -0.167 1 95.06 251 LYS A CA 1
ATOM 2001 C C . LYS A 1 251 ? 12.109 -18.438 1.194 1 95.06 251 LYS A C 1
ATOM 2003 O O . LYS A 1 251 ? 12.688 -17.484 1.699 1 95.06 251 LYS A O 1
ATOM 2008 N N . ALA A 1 252 ? 11.078 -19.016 1.687 1 96.31 252 ALA A N 1
ATOM 2009 C CA . ALA A 1 252 ? 10.648 -18.734 3.055 1 96.31 252 ALA A CA 1
ATOM 2010 C C . ALA A 1 252 ? 11.109 -19.828 4.008 1 96.31 252 ALA A C 1
ATOM 2012 O O . ALA A 1 252 ? 10.695 -20.984 3.881 1 96.31 252 ALA A O 1
ATOM 2013 N N . LEU A 1 253 ? 11.906 -19.469 5.031 1 97.62 253 LEU A N 1
ATOM 2014 C CA . LEU A 1 253 ? 12.5 -20.453 5.93 1 97.62 253 LEU A CA 1
ATOM 2015 C C . LEU A 1 253 ? 11.883 -20.359 7.324 1 97.62 253 LEU A C 1
ATOM 2017 O O . LEU A 1 253 ? 11.852 -19.266 7.914 1 97.62 253 LEU A O 1
ATOM 2021 N N . PRO A 1 254 ? 11.422 -21.484 7.84 1 97.94 254 PRO A N 1
ATOM 2022 C CA . PRO A 1 254 ? 11.039 -21.469 9.258 1 97.94 254 PRO A CA 1
ATOM 2023 C C . PRO A 1 254 ? 12.188 -21.047 10.172 1 97.94 254 PRO A C 1
ATOM 2025 O O . PRO A 1 254 ? 13.344 -21.406 9.93 1 97.94 254 PRO A O 1
ATOM 2028 N N . ILE A 1 255 ? 11.836 -20.203 11.109 1 98.12 255 ILE A N 1
ATOM 2029 C CA . ILE A 1 255 ? 12.805 -19.812 12.133 1 98.12 255 ILE A CA 1
ATOM 2030 C C . ILE A 1 255 ? 12.562 -20.641 13.398 1 98.12 255 ILE A C 1
ATOM 2032 O O . ILE A 1 255 ? 11.555 -20.453 14.086 1 98.12 255 ILE A O 1
ATOM 2036 N N . GLU A 1 256 ? 13.422 -21.453 13.781 1 97.31 256 GLU A N 1
ATOM 2037 C CA . GLU A 1 256 ? 13.266 -22.453 14.828 1 97.31 256 GLU A CA 1
ATOM 2038 C C . GLU A 1 256 ? 13 -21.797 16.188 1 97.31 256 GLU A C 1
ATOM 2040 O O . GLU A 1 256 ? 12.219 -22.312 16.984 1 97.31 256 GLU A O 1
ATOM 2045 N N . ASP A 1 257 ? 13.648 -20.766 16.438 1 97.19 257 ASP A N 1
ATOM 2046 C CA . ASP A 1 257 ? 13.57 -20.141 17.75 1 97.19 257 ASP A CA 1
ATOM 2047 C C . ASP A 1 257 ? 12.859 -18.781 17.672 1 97.19 257 ASP A C 1
ATOM 2049 O O . ASP A 1 257 ? 13.25 -17.828 18.359 1 97.19 257 ASP A O 1
ATOM 2053 N N . PHE A 1 258 ? 11.938 -18.625 16.734 1 96.06 258 PHE A N 1
ATOM 2054 C CA . PHE A 1 258 ? 10.977 -17.516 16.719 1 96.06 258 PHE A CA 1
ATOM 2055 C C . PHE A 1 258 ? 9.672 -17.938 17.375 1 96.06 258 PHE A C 1
ATOM 2057 O O . PHE A 1 258 ? 8.883 -18.688 16.781 1 96.06 258 PHE A O 1
ATOM 2064 N N . HIS A 1 259 ? 9.312 -17.438 18.5 1 94.25 259 HIS A N 1
ATOM 2065 C CA . HIS A 1 259 ? 8.242 -18 19.328 1 94.25 259 HIS A CA 1
ATOM 2066 C C . HIS A 1 259 ? 6.949 -17.203 19.156 1 94.25 259 HIS A C 1
ATOM 2068 O O . HIS A 1 259 ? 5.855 -17.75 19.344 1 94.25 259 HIS A O 1
ATOM 2074 N N . LEU A 1 260 ? 7.043 -16.031 18.812 1 95.75 260 LEU A N 1
ATOM 2075 C CA . LEU A 1 260 ? 5.855 -15.18 18.688 1 95.75 260 LEU A CA 1
ATOM 2076 C C . LEU A 1 260 ? 5.105 -15.469 17.391 1 95.75 260 LEU A C 1
ATOM 2078 O O . LEU A 1 260 ? 5.719 -15.828 16.391 1 95.75 260 LEU A O 1
ATOM 2082 N N . GLN A 1 261 ? 3.807 -15.398 17.484 1 97.62 261 GLN A N 1
ATOM 2083 C CA . GLN A 1 261 ? 2.918 -15.477 16.328 1 97.62 261 GLN A CA 1
ATOM 2084 C C . GLN A 1 261 ? 2.139 -14.18 16.156 1 97.62 261 GLN A C 1
ATOM 2086 O O . GLN A 1 261 ? 1.876 -13.461 17.125 1 97.62 261 GLN A O 1
ATOM 2091 N N . ARG A 1 262 ? 1.908 -13.883 14.867 1 97.25 262 ARG A N 1
ATOM 2092 C CA . ARG A 1 262 ? 0.963 -12.797 14.609 1 97.25 262 ARG A CA 1
ATOM 2093 C C . ARG A 1 262 ? -0.473 -13.266 14.836 1 97.25 262 ARG A C 1
ATOM 2095 O O . ARG A 1 262 ? -0.879 -14.312 14.336 1 97.25 262 ARG A O 1
ATOM 2102 N N . GLU A 1 263 ? -1.185 -12.578 15.648 1 97.31 263 GLU A N 1
ATOM 2103 C CA . GLU A 1 263 ? -2.594 -12.867 15.883 1 97.31 263 GLU A CA 1
ATOM 2104 C C . GLU A 1 263 ? -3.48 -11.703 15.461 1 97.31 263 GLU A C 1
ATOM 2106 O O . GLU A 1 263 ? -3.666 -10.75 16.219 1 97.31 263 GLU A O 1
ATOM 2111 N N . THR A 1 264 ? -4.082 -11.859 14.32 1 97 264 THR A N 1
ATOM 2112 C CA . THR A 1 264 ? -4.965 -10.812 13.82 1 97 264 THR A CA 1
ATOM 2113 C C . THR A 1 264 ? -6.367 -10.961 14.398 1 97 264 THR A C 1
ATOM 2115 O O . THR A 1 264 ? -6.926 -12.055 14.422 1 97 264 THR A O 1
ATOM 2118 N N . SER A 1 265 ? -6.914 -9.805 14.852 1 97.31 265 SER A N 1
ATOM 2119 C CA . SER A 1 265 ? -8.242 -9.797 15.461 1 97.31 265 SER A CA 1
ATOM 2120 C C . SER A 1 265 ? -9.203 -8.914 14.68 1 97.31 265 SER A C 1
ATOM 2122 O O . SER A 1 265 ? -8.781 -8.031 13.93 1 97.31 265 SER A O 1
ATOM 2124 N N . LEU A 1 266 ? -10.477 -9.297 14.812 1 97 266 LEU A N 1
ATOM 2125 C CA . LEU A 1 266 ? -11.555 -8.383 14.445 1 97 266 LEU A CA 1
ATOM 2126 C C . LEU A 1 266 ? -11.859 -7.422 15.586 1 97 266 LEU A C 1
ATOM 2128 O O . LEU A 1 266 ? -12.18 -7.852 16.703 1 97 266 LEU A O 1
ATOM 2132 N N . ILE A 1 267 ? -11.695 -6.125 15.32 1 97.69 267 ILE A N 1
ATOM 2133 C CA . ILE A 1 267 ? -11.875 -5.102 16.344 1 97.69 267 ILE A CA 1
ATOM 2134 C C . ILE A 1 267 ? -12.992 -4.148 15.938 1 97.69 267 ILE A C 1
ATOM 2136 O O . ILE A 1 267 ? -13 -3.633 14.82 1 97.69 267 ILE A O 1
ATOM 2140 N N . THR A 1 268 ? -13.984 -3.98 16.828 1 95.5 268 THR A N 1
ATOM 2141 C CA . THR A 1 268 ? -15.078 -3.047 16.578 1 95.5 268 THR A CA 1
ATOM 2142 C C . THR A 1 268 ? -15.391 -2.223 17.812 1 95.5 268 THR A C 1
ATOM 2144 O O . THR A 1 268 ? -15.203 -2.691 18.938 1 95.5 268 THR A O 1
ATOM 2147 N N . LYS A 1 269 ? -15.828 -0.985 17.547 1 90.19 269 LYS A N 1
ATOM 2148 C CA . LYS A 1 269 ? -16.281 -0.144 18.641 1 90.19 269 LYS A CA 1
ATOM 2149 C C . LYS A 1 269 ? -17.547 -0.708 19.281 1 90.19 269 LYS A C 1
ATOM 2151 O O . LYS A 1 269 ? -17.656 -0.773 20.5 1 90.19 269 LYS A O 1
ATOM 2156 N N . ASN A 1 270 ? -18.438 -1.09 18.422 1 86.25 270 ASN A N 1
ATOM 2157 C CA . ASN A 1 270 ? -19.703 -1.681 18.828 1 86.25 270 ASN A CA 1
ATOM 2158 C C . ASN A 1 270 ? -19.641 -3.205 18.828 1 86.25 270 ASN A C 1
ATOM 2160 O O . ASN A 1 270 ? -19.547 -3.818 17.766 1 86.25 270 ASN A O 1
ATOM 2164 N N . PRO A 1 271 ? -19.844 -3.811 20 1 90 271 PRO A N 1
ATOM 2165 C CA . PRO A 1 271 ? -19.734 -5.27 20.078 1 90 271 PRO A CA 1
ATOM 2166 C C . PRO A 1 271 ? -20.781 -5.977 19.219 1 90 271 PRO A C 1
ATOM 2168 O O . PRO A 1 271 ? -20.516 -7.043 18.656 1 90 271 PRO A O 1
ATOM 2171 N N . ASP A 1 272 ? -21.922 -5.387 19.125 1 83.06 272 ASP A N 1
ATOM 2172 C CA . ASP A 1 272 ? -22.984 -6.02 18.344 1 83.06 272 ASP A CA 1
ATOM 2173 C C . ASP A 1 272 ? -22.609 -6.062 16.859 1 83.06 272 ASP A C 1
ATOM 2175 O O . ASP A 1 272 ? -22.891 -7.051 16.172 1 83.06 272 ASP A O 1
ATOM 2179 N N . ILE A 1 273 ? -22.031 -5.051 16.453 1 82.5 273 ILE A N 1
ATOM 2180 C CA . ILE A 1 273 ? -21.547 -5.016 15.078 1 82.5 273 ILE A CA 1
ATOM 2181 C C . ILE A 1 273 ? -20.422 -6.043 14.891 1 82.5 273 ILE A C 1
ATOM 2183 O O . ILE A 1 273 ? -20.391 -6.746 13.883 1 82.5 273 ILE A O 1
ATOM 2187 N N . GLY A 1 274 ? -19.562 -6.121 15.844 1 90.56 274 GLY A N 1
ATOM 2188 C CA . GLY A 1 274 ? -18.484 -7.098 15.797 1 90.56 274 GLY A CA 1
ATOM 2189 C C . GLY A 1 274 ? -18.984 -8.531 15.711 1 90.56 274 GLY A C 1
ATOM 2190 O O . GLY A 1 274 ? -18.516 -9.297 14.859 1 90.56 274 GLY A O 1
ATOM 2191 N N . LYS A 1 275 ? -19.906 -8.852 16.5 1 89.19 275 LYS A N 1
ATOM 2192 C CA . LYS A 1 275 ? -20.469 -10.195 16.516 1 89.19 275 LYS A CA 1
ATOM 2193 C C . LYS A 1 275 ? -21.141 -10.523 15.195 1 89.19 275 LYS A C 1
ATOM 2195 O O . LYS A 1 275 ? -20.984 -11.633 14.664 1 89.19 275 LYS A O 1
ATOM 2200 N N . LYS A 1 276 ? -21.844 -9.617 14.688 1 83.25 276 LYS A N 1
ATOM 2201 C CA . LYS A 1 276 ? -22.516 -9.797 13.406 1 83.25 276 LYS A CA 1
ATOM 2202 C C . LYS A 1 276 ? -21.516 -10.023 12.281 1 83.25 276 LYS A C 1
ATOM 2204 O O . LYS A 1 276 ? -21.656 -10.953 11.484 1 83.25 276 LYS A O 1
ATOM 2209 N N . LEU A 1 277 ? -20.5 -9.203 12.266 1 85 277 LEU A N 1
ATOM 2210 C CA . LEU A 1 277 ? -19.484 -9.312 11.227 1 85 277 LEU A CA 1
ATOM 2211 C C . LEU A 1 277 ? -18.719 -10.625 11.352 1 85 277 LEU A C 1
ATOM 2213 O O . LEU A 1 277 ? -18.406 -11.266 10.344 1 85 277 LEU A O 1
ATOM 2217 N N . TYR A 1 278 ? -18.438 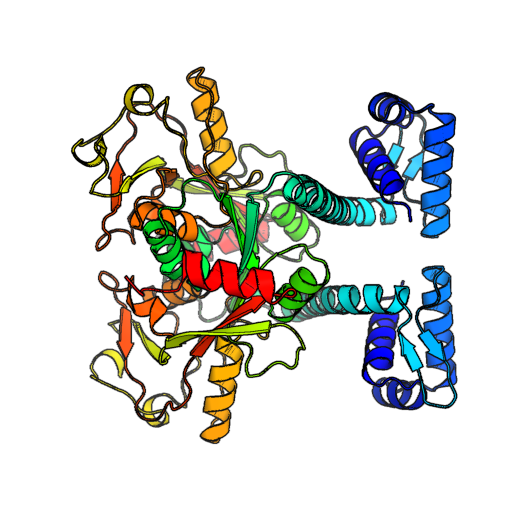-10.953 12.547 1 90.44 278 TYR A N 1
ATOM 2218 C CA . TYR A 1 278 ? -17.734 -12.203 12.789 1 90.44 278 TYR A CA 1
ATOM 2219 C C . TYR A 1 278 ? -18.516 -13.383 12.234 1 90.44 278 TYR A C 1
ATOM 2221 O O . TYR A 1 278 ? -17.953 -14.25 11.562 1 90.44 278 TYR A O 1
ATOM 2229 N N . LYS A 1 279 ? -19.781 -13.398 12.438 1 84.75 279 LYS A N 1
ATOM 2230 C CA . LYS A 1 279 ? -20.656 -14.477 11.977 1 84.75 279 LYS A CA 1
ATOM 2231 C C . LYS A 1 279 ? -20.797 -14.453 10.453 1 84.75 279 LYS A C 1
ATOM 2233 O O . LYS A 1 279 ? -20.797 -15.508 9.812 1 84.75 279 LYS A O 1
ATOM 2238 N N . LEU A 1 280 ? -20.859 -13.32 9.945 1 78.06 280 LEU A N 1
ATOM 2239 C CA . LEU A 1 280 ? -21.125 -13.148 8.523 1 78.06 280 LEU A CA 1
ATOM 2240 C C . LEU A 1 280 ? -19.891 -13.5 7.695 1 78.06 280 LEU A C 1
ATOM 2242 O O . LEU A 1 280 ? -20 -14.148 6.652 1 78.06 280 LEU A O 1
ATOM 2246 N N . PHE A 1 281 ? -18.672 -13.062 8.25 1 82.19 281 PHE A N 1
ATOM 2247 C CA . PHE A 1 281 ? -17.547 -13.094 7.328 1 82.19 281 PHE A CA 1
ATOM 2248 C C . PHE A 1 281 ? -16.469 -14.062 7.812 1 82.19 281 PHE A C 1
ATOM 2250 O O . PHE A 1 281 ? -15.633 -14.508 7.027 1 82.19 281 PHE A O 1
ATOM 2257 N N . PHE A 1 282 ? -16.531 -14.469 9.047 1 83.38 282 PHE A N 1
ATOM 2258 C CA . PHE A 1 282 ? -15.344 -15.148 9.547 1 83.38 282 PHE A CA 1
ATOM 2259 C C . PHE A 1 282 ? -15.711 -16.469 10.211 1 83.38 282 PHE A C 1
ATOM 2261 O O . PHE A 1 282 ? -14.836 -17.25 10.57 1 83.38 282 PHE A O 1
ATOM 2268 N N . SER A 1 283 ? -17.047 -16.734 10.57 1 76.31 283 SER A N 1
ATOM 2269 C CA . SER A 1 283 ? -17.453 -17.969 11.211 1 76.31 283 SER A CA 1
ATOM 2270 C C . SER A 1 283 ? -17.609 -19.094 10.188 1 76.31 283 SER A C 1
ATOM 2272 O O . SER A 1 283 ? -18.047 -18.859 9.055 1 76.31 283 SER A O 1
ATOM 2274 N N . SER A 1 284 ? -16.625 -20.031 9.953 1 58.16 284 SER A N 1
ATOM 2275 C CA . SER A 1 284 ? -16.812 -21.219 9.133 1 58.16 284 SER A CA 1
ATOM 2276 C C . SER A 1 284 ? -17.938 -22.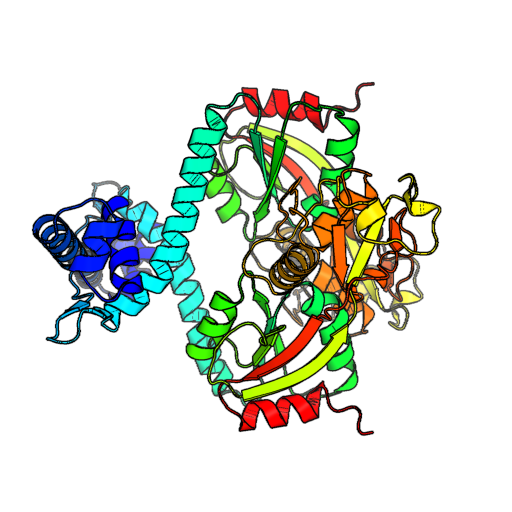094 9.672 1 58.16 284 SER A C 1
ATOM 2278 O O . SER A 1 284 ? -18.109 -23.234 9.258 1 58.16 284 SER A O 1
ATOM 2280 N N . ASP A 1 285 ? -18.688 -21.938 10.641 1 42.47 285 ASP A N 1
ATOM 2281 C CA . ASP A 1 285 ? -19.547 -23.062 11.031 1 42.47 285 ASP A CA 1
ATOM 2282 C C . ASP A 1 285 ? -20.5 -23.438 9.906 1 42.47 285 ASP A C 1
ATOM 2284 O O . ASP A 1 285 ? -21.375 -24.281 10.086 1 42.47 285 ASP A O 1
ATOM 2288 N N . ILE A 1 286 ? -20.078 -23.453 8.641 1 32 286 ILE A N 1
ATOM 2289 C CA . ILE A 1 286 ? -20.969 -24.469 8.102 1 32 286 ILE A CA 1
ATOM 2290 C C . ILE A 1 286 ? -20.609 -25.844 8.648 1 32 286 ILE A C 1
ATOM 2292 O O . ILE A 1 286 ? -19.438 -26.219 8.656 1 32 286 ILE A O 1
ATOM 2296 N N . MET B 1 1 ? 2.359 28.938 13.602 1 43.72 1 MET B N 1
ATOM 2297 C CA . MET B 1 1 ? 2.709 27.969 14.633 1 43.72 1 MET B CA 1
ATOM 2298 C C . MET B 1 1 ? 4.098 27.391 14.391 1 43.72 1 MET B C 1
ATOM 2300 O O . MET B 1 1 ? 4.445 27.062 13.25 1 43.72 1 MET B O 1
ATOM 2304 N N . ARG B 1 2 ? 5.043 27.656 15.25 1 49.84 2 ARG B N 1
ATOM 2305 C CA . ARG B 1 2 ? 6.422 27.188 15.211 1 49.84 2 ARG B CA 1
ATOM 2306 C C . ARG B 1 2 ? 6.492 25.688 15.5 1 49.84 2 ARG B C 1
ATOM 2308 O O . ARG B 1 2 ? 5.844 25.203 16.422 1 49.84 2 ARG B O 1
ATOM 2315 N N . THR B 1 3 ? 7.105 24.969 14.664 1 53.56 3 THR B N 1
ATOM 2316 C CA . THR B 1 3 ? 7.254 23.516 14.805 1 53.56 3 THR B CA 1
ATOM 2317 C C . THR B 1 3 ? 7.77 23.172 16.203 1 53.56 3 THR B C 1
ATOM 2319 O O . THR B 1 3 ? 7.41 22.125 16.75 1 53.56 3 THR B O 1
ATOM 2322 N N . GLU B 1 4 ? 8.547 24.031 16.75 1 58.88 4 GLU B N 1
ATOM 2323 C CA . GLU B 1 4 ? 9.07 23.828 18.094 1 58.88 4 GLU B CA 1
ATOM 2324 C C . GLU B 1 4 ? 7.945 23.797 19.125 1 58.88 4 GLU B C 1
ATOM 2326 O O . GLU B 1 4 ? 8.016 23.047 20.109 1 58.88 4 GLU B O 1
ATOM 2331 N N . TRP B 1 5 ? 6.891 24.5 18.75 1 67.69 5 TRP B N 1
ATOM 2332 C CA . TRP B 1 5 ? 5.789 24.547 19.703 1 67.69 5 TRP B CA 1
ATOM 2333 C C . TRP B 1 5 ? 4.953 23.281 19.641 1 67.69 5 TRP B C 1
ATOM 2335 O O . TRP B 1 5 ? 4.391 22.859 20.656 1 67.69 5 TRP B O 1
ATOM 2345 N N . LEU B 1 6 ? 4.957 22.734 18.484 1 70.5 6 LEU B N 1
ATOM 2346 C CA . LEU B 1 6 ? 4.246 21.469 18.375 1 70.5 6 LEU B CA 1
ATOM 2347 C C . LEU B 1 6 ? 4.957 20.375 19.172 1 70.5 6 LEU B C 1
ATOM 2349 O O . LEU B 1 6 ? 4.309 19.531 19.797 1 70.5 6 LEU B O 1
ATOM 2353 N N . GLN B 1 7 ? 6.23 20.422 19.078 1 72 7 GLN B N 1
ATOM 2354 C CA . GLN B 1 7 ? 6.996 19.484 19.891 1 72 7 GLN B CA 1
ATOM 2355 C C . GLN B 1 7 ? 6.746 19.703 21.375 1 72 7 GLN B C 1
ATOM 2357 O O . GLN B 1 7 ? 6.582 18.75 22.141 1 72 7 GLN B O 1
ATOM 2362 N N . SER B 1 8 ? 6.711 20.906 21.672 1 78.75 8 SER B N 1
ATOM 2363 C CA . SER B 1 8 ? 6.438 21.266 23.062 1 78.75 8 SER B CA 1
ATOM 2364 C C . SER B 1 8 ? 5.043 20.812 23.469 1 78.75 8 SER B C 1
ATOM 2366 O O . SER B 1 8 ? 4.852 20.328 24.594 1 78.75 8 SER B O 1
ATOM 2368 N N . PHE B 1 9 ? 4.145 21.016 22.5 1 84.06 9 PHE B N 1
ATOM 2369 C CA . PHE B 1 9 ? 2.766 20.609 22.75 1 84.06 9 PHE B CA 1
ATOM 2370 C C . PHE B 1 9 ? 2.668 19.109 22.953 1 84.06 9 PHE B C 1
ATOM 2372 O O . PHE B 1 9 ? 2.055 18.641 23.906 1 84.06 9 PHE B O 1
ATOM 2379 N N . ILE B 1 10 ? 3.361 18.422 22.156 1 78.81 10 ILE B N 1
ATOM 2380 C CA . ILE B 1 10 ? 3.316 16.969 22.203 1 78.81 10 ILE B CA 1
ATOM 2381 C C . ILE B 1 10 ? 3.947 16.484 23.5 1 78.81 10 ILE B C 1
ATOM 2383 O O . ILE B 1 10 ? 3.391 15.617 24.188 1 78.81 10 ILE B O 1
ATOM 2387 N N . GLU B 1 11 ? 5.066 17.016 23.859 1 79.62 11 GLU B N 1
ATOM 2388 C CA . GLU B 1 11 ? 5.754 16.609 25.094 1 79.62 11 GLU B CA 1
ATOM 2389 C C . GLU B 1 11 ? 4.91 16.922 26.328 1 79.62 11 GLU B C 1
ATOM 2391 O O . GLU B 1 11 ? 4.863 16.125 27.266 1 79.62 11 GLU B O 1
ATOM 2396 N N . THR B 1 12 ? 4.215 17.953 26.234 1 85.81 12 THR B N 1
ATOM 2397 C CA . THR B 1 12 ? 3.363 18.344 27.359 1 85.81 12 THR B CA 1
ATOM 2398 C C . THR B 1 12 ? 2.162 17.406 27.469 1 85.81 12 THR B C 1
ATOM 2400 O O . THR B 1 12 ? 1.782 17 28.578 1 85.81 12 THR B O 1
ATOM 2403 N N . ALA B 1 13 ? 1.668 17.125 26.344 1 82.25 13 ALA B N 1
ATOM 2404 C CA . ALA B 1 13 ? 0.522 16.219 26.312 1 82.25 13 ALA B CA 1
ATOM 2405 C C . ALA B 1 13 ? 0.91 14.828 26.812 1 82.25 13 ALA B C 1
ATOM 2407 O O . ALA B 1 13 ? 0.166 14.211 27.578 1 82.25 13 ALA B O 1
ATOM 2408 N N . LYS B 1 14 ? 2.059 14.445 26.422 1 78.81 14 LYS B N 1
ATOM 2409 C CA . LYS B 1 14 ? 2.539 13.117 26.797 1 78.81 14 LYS B CA 1
ATOM 2410 C C . LYS B 1 14 ? 2.869 13.047 28.281 1 78.81 14 LYS B C 1
ATOM 2412 O O . LYS B 1 14 ? 2.553 12.055 28.953 1 78.81 14 LYS B O 1
ATOM 2417 N N . LYS B 1 15 ? 3.42 14.094 28.812 1 81.31 15 LYS B N 1
ATOM 2418 C CA . LYS B 1 15 ? 3.869 14.117 30.203 1 81.31 15 LYS B CA 1
ATOM 2419 C C . LYS B 1 15 ? 2.736 14.531 31.141 1 81.31 15 LYS B C 1
ATOM 2421 O O . LYS B 1 15 ? 2.838 14.359 32.344 1 81.31 15 LYS B O 1
ATOM 2426 N N . ARG B 1 16 ? 1.696 15.023 30.5 1 83.44 16 ARG B N 1
ATOM 2427 C CA . ARG B 1 16 ? 0.531 15.508 31.234 1 83.44 16 ARG B CA 1
ATOM 2428 C C . ARG B 1 16 ? 0.944 16.453 32.344 1 83.44 16 ARG B C 1
ATOM 2430 O O . ARG B 1 16 ? 0.301 16.5 33.406 1 83.44 16 ARG B O 1
ATOM 2437 N N . SER B 1 17 ? 2.102 17 32.25 1 87.31 17 SER B N 1
ATOM 2438 C CA . SER B 1 17 ? 2.66 17.938 33.219 1 87.31 17 SER B CA 1
ATOM 2439 C C . SER B 1 17 ? 3.537 18.984 32.531 1 87.31 17 SER B C 1
ATOM 2441 O O . SER B 1 17 ? 4.402 18.641 31.734 1 87.31 17 SER B O 1
ATOM 2443 N N . LEU B 1 18 ? 3.314 20.234 32.875 1 86.94 18 LEU B N 1
ATOM 2444 C CA . LEU B 1 18 ? 4.129 21.297 32.281 1 86.94 18 LEU B CA 1
ATOM 2445 C C . LEU B 1 18 ? 5.559 21.234 32.812 1 86.94 18 LEU B C 1
ATOM 2447 O O . LEU B 1 18 ? 6.512 21.469 32.062 1 86.94 18 LEU B O 1
ATOM 2451 N N . SER B 1 19 ? 5.594 20.891 34.094 1 87.19 19 SER B N 1
ATOM 2452 C CA . SER B 1 19 ? 6.918 20.828 34.719 1 87.19 19 SER B CA 1
ATOM 2453 C C . SER B 1 19 ? 7.742 19.688 34.125 1 87.19 19 SER B C 1
ATOM 2455 O O . SER B 1 19 ? 8.898 19.875 33.75 1 87.19 19 SER B O 1
ATOM 2457 N N . LYS B 1 20 ? 7.117 18.578 34 1 87.5 20 LYS B N 1
ATOM 2458 C CA . LYS B 1 20 ? 7.82 17.422 33.469 1 87.5 20 LYS B CA 1
ATOM 2459 C C . LYS B 1 20 ? 8.148 17.641 31.984 1 87.5 20 LYS B C 1
ATOM 2461 O O . LYS B 1 20 ? 9.219 17.234 31.516 1 87.5 20 LYS B O 1
ATOM 2466 N N . ALA B 1 21 ? 7.309 18.25 31.328 1 85.94 21 ALA B N 1
ATOM 2467 C CA . ALA B 1 21 ? 7.52 18.531 29.906 1 85.94 21 ALA B CA 1
ATOM 2468 C C . ALA B 1 21 ? 8.641 19.547 29.703 1 85.94 21 ALA B C 1
ATOM 2470 O O . ALA B 1 21 ? 9.477 19.391 28.812 1 85.94 21 ALA B O 1
ATOM 2471 N N . SER B 1 22 ? 8.664 20.484 30.5 1 87.69 22 SER B N 1
ATOM 2472 C CA . SER B 1 22 ? 9.703 21.5 30.391 1 87.69 22 SER B CA 1
ATOM 2473 C C . SER B 1 22 ? 11.086 20.906 30.641 1 87.69 22 SER B C 1
ATOM 2475 O O . SER B 1 22 ? 12.055 21.266 29.969 1 87.69 22 SER B O 1
ATOM 2477 N N . GLU B 1 23 ? 11.117 20.031 31.547 1 83 23 GLU B N 1
ATOM 2478 C CA . GLU B 1 23 ? 12.375 19.344 31.844 1 83 23 GLU B CA 1
ATOM 2479 C C . GLU B 1 23 ? 12.836 18.516 30.641 1 83 23 GLU B C 1
ATOM 2481 O O . GLU B 1 23 ? 14.008 18.562 30.266 1 83 23 GLU B O 1
ATOM 2486 N N . ALA B 1 24 ? 11.914 17.922 30.062 1 79.19 24 ALA B N 1
ATOM 2487 C CA . ALA B 1 24 ? 12.211 17.062 28.922 1 79.19 24 ALA B CA 1
ATOM 2488 C C . ALA B 1 24 ? 12.648 17.875 27.719 1 79.19 24 ALA B C 1
ATOM 2490 O O . ALA B 1 24 ? 13.461 17.422 26.906 1 79.19 24 ALA B O 1
ATOM 2491 N N . LEU B 1 25 ? 12.227 19.031 27.641 1 78.25 25 LEU B N 1
ATOM 2492 C CA . LEU B 1 25 ? 12.477 19.906 26.5 1 78.25 25 LEU B CA 1
ATOM 2493 C C . LEU B 1 25 ? 13.617 20.859 26.797 1 78.25 25 LEU B C 1
ATOM 2495 O O . LEU B 1 25 ? 13.961 21.703 25.953 1 78.25 25 LEU B O 1
ATOM 2499 N N . HIS B 1 26 ? 14.117 20.75 28 1 80.12 26 HIS B N 1
ATOM 2500 C CA . HIS B 1 26 ? 15.211 21.609 28.438 1 80.12 26 HIS B CA 1
ATOM 2501 C C . HIS B 1 26 ? 14.82 23.078 28.359 1 80.12 26 HIS B C 1
ATOM 2503 O O . HIS B 1 26 ? 15.578 23.891 27.844 1 80.12 26 HIS B O 1
ATOM 2509 N N . MET B 1 27 ? 13.625 23.234 28.781 1 81.88 27 MET B N 1
ATOM 2510 C CA . MET B 1 27 ? 13.094 24.594 28.875 1 81.88 27 MET B CA 1
ATOM 2511 C C . MET B 1 27 ? 12.562 24.859 30.281 1 81.88 27 MET B C 1
ATOM 2513 O O . MET B 1 27 ? 12.32 23.938 31.047 1 81.88 27 MET B O 1
ATOM 2517 N N . THR B 1 28 ? 12.562 26.109 30.688 1 82.75 28 THR B N 1
ATOM 2518 C CA . THR B 1 28 ? 11.93 26.469 31.953 1 82.75 28 THR B CA 1
ATOM 2519 C C . THR B 1 28 ? 10.414 26.344 31.844 1 82.75 28 THR B C 1
ATOM 2521 O O . THR B 1 28 ? 9.844 26.5 30.766 1 82.75 28 THR B O 1
ATOM 2524 N N . GLN B 1 29 ? 9.875 25.984 32.938 1 86.81 29 GLN B N 1
ATOM 2525 C CA . GLN B 1 29 ? 8.43 25.797 32.969 1 86.81 29 GLN B CA 1
ATOM 2526 C C . GLN B 1 29 ? 7.715 27.078 32.531 1 86.81 29 GLN B C 1
ATOM 2528 O O . GLN B 1 29 ? 6.754 27.031 31.766 1 86.81 29 GLN B O 1
ATOM 2533 N N . PRO B 1 30 ? 8.156 28.328 32.938 1 86.69 30 PRO B N 1
ATOM 2534 C CA . PRO B 1 30 ? 7.484 29.531 32.469 1 86.69 30 PRO B CA 1
ATOM 2535 C C . PRO B 1 30 ? 7.613 29.719 30.953 1 86.69 30 PRO B C 1
ATOM 2537 O O . PRO B 1 30 ? 6.668 30.156 30.297 1 86.69 30 PRO B O 1
ATOM 2540 N N . ALA B 1 31 ? 8.68 29.344 30.453 1 83.69 31 ALA B N 1
ATOM 2541 C CA . ALA B 1 31 ? 8.906 29.453 29 1 83.69 31 ALA B CA 1
ATOM 2542 C C . ALA B 1 31 ? 7.992 28.5 28.234 1 83.69 31 ALA B C 1
ATOM 2544 O O . ALA B 1 31 ? 7.41 28.875 27.219 1 83.69 31 ALA B O 1
ATOM 2545 N N . LEU B 1 32 ? 7.922 27.328 28.75 1 88 32 LEU B N 1
ATOM 2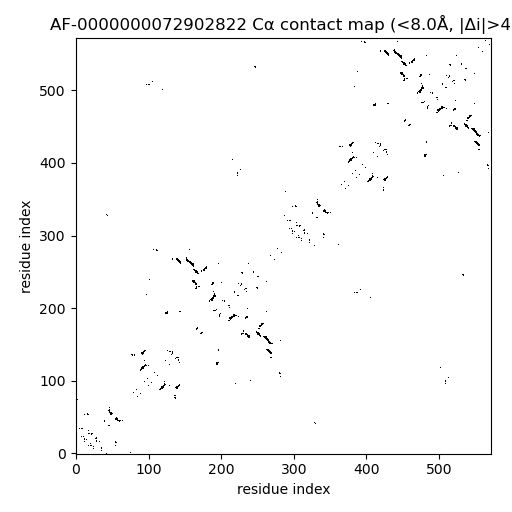546 C CA . LEU B 1 32 ? 7.031 26.359 28.125 1 88 32 LEU B CA 1
ATOM 2547 C C . LEU B 1 32 ? 5.578 26.797 28.219 1 88 32 LEU B C 1
ATOM 2549 O O . LEU B 1 32 ? 4.816 26.688 27.266 1 88 32 LEU B O 1
ATOM 2553 N N . SER B 1 33 ? 5.23 27.281 29.375 1 85.19 33 SER B N 1
ATOM 2554 C CA . SER B 1 33 ? 3.871 27.766 29.594 1 85.19 33 SER B CA 1
ATOM 2555 C C . SER B 1 33 ? 3.537 28.906 28.625 1 85.19 33 SER B C 1
ATOM 2557 O O . SER B 1 33 ? 2.447 28.938 28.062 1 85.19 33 SER B O 1
ATOM 2559 N N . LYS B 1 34 ? 4.465 29.734 28.453 1 83.81 34 LYS B N 1
ATOM 2560 C CA . LYS B 1 34 ? 4.281 30.844 27.516 1 83.81 34 LYS B CA 1
ATOM 2561 C C . LYS B 1 34 ? 4.133 30.344 26.094 1 83.81 34 LYS B C 1
ATOM 2563 O O . LYS B 1 34 ? 3.297 30.844 25.328 1 83.81 34 LYS B O 1
ATOM 2568 N N . GLN B 1 35 ? 4.977 29.406 25.766 1 81.69 35 GLN B N 1
ATOM 2569 C CA . GLN B 1 35 ? 4.91 28.812 24.438 1 81.69 35 GLN B CA 1
ATOM 2570 C C . GLN B 1 35 ? 3.545 28.172 24.188 1 81.69 35 GLN B C 1
ATOM 2572 O O . GLN B 1 35 ? 2.977 28.328 23.109 1 81.69 35 GLN B O 1
ATOM 2577 N N . MET B 1 36 ? 3.115 27.438 25.125 1 83.38 36 MET B N 1
ATOM 2578 C CA . MET B 1 36 ? 1.817 26.781 25 1 83.38 36 MET B CA 1
ATOM 2579 C C . MET B 1 36 ? 0.694 27.812 24.891 1 83.38 36 MET B C 1
ATOM 2581 O O . MET B 1 36 ? -0.239 27.625 24.109 1 83.38 36 MET B O 1
ATOM 2585 N N . LYS B 1 37 ? 0.82 28.828 25.703 1 81.12 37 LYS B N 1
ATOM 2586 C CA . LYS B 1 37 ? -0.17 29.891 25.641 1 81.12 37 LYS B CA 1
ATOM 2587 C C . LYS B 1 37 ? -0.161 30.578 24.266 1 81.12 37 LYS B C 1
ATOM 2589 O O . LYS B 1 37 ? -1.219 30.891 23.719 1 81.12 37 LYS B O 1
ATOM 2594 N N . LYS B 1 38 ? 0.951 30.766 23.828 1 78.12 38 LYS B N 1
ATOM 2595 C CA . LYS B 1 38 ? 1.078 31.375 22.5 1 78.12 38 LYS B CA 1
ATOM 2596 C C . LYS B 1 38 ? 0.504 30.453 21.422 1 78.12 38 LYS B C 1
ATOM 2598 O O . LYS B 1 38 ? -0.156 30.922 20.484 1 78.12 38 LYS B O 1
ATOM 2603 N N . LEU B 1 39 ? 0.828 29.188 21.516 1 75.75 39 LEU B N 1
ATOM 2604 C CA . LEU B 1 39 ? 0.275 28.188 20.594 1 75.75 39 LEU B CA 1
ATOM 2605 C C . LEU B 1 39 ? -1.25 28.203 20.641 1 75.75 39 LEU B C 1
ATOM 2607 O O . LEU B 1 39 ? -1.905 28.188 19.594 1 75.75 39 LEU B O 1
ATOM 2611 N N . GLU B 1 40 ? -1.748 28.203 21.906 1 76.81 40 GLU B N 1
ATOM 2612 C CA . GLU B 1 40 ? -3.195 28.25 22.094 1 76.81 40 GLU B CA 1
ATOM 2613 C C . GLU B 1 40 ? -3.775 29.531 21.5 1 76.81 40 GLU B C 1
ATOM 2615 O O . GLU B 1 40 ? -4.828 29.5 20.844 1 76.81 40 GLU B O 1
ATOM 2620 N N . ASN B 1 41 ? -3.072 30.594 21.672 1 71.12 41 ASN B N 1
ATOM 2621 C CA . ASN B 1 41 ? -3.502 31.859 21.109 1 71.12 41 ASN B CA 1
ATOM 2622 C C . ASN B 1 41 ? -3.473 31.844 19.578 1 71.12 41 ASN B C 1
ATOM 2624 O O . ASN B 1 41 ? -4.398 32.312 18.922 1 71.12 41 ASN B O 1
ATOM 2628 N N . ASP B 1 42 ? -2.434 31.266 19.109 1 65.56 42 ASP B N 1
ATOM 2629 C CA . ASP B 1 42 ? -2.268 31.188 17.656 1 65.56 42 ASP B CA 1
ATOM 2630 C C . ASP B 1 42 ? -3.385 30.359 17.031 1 65.56 42 ASP B C 1
ATOM 2632 O O . ASP B 1 42 ? -3.857 30.672 15.93 1 65.56 42 ASP B O 1
ATOM 2636 N N . LEU B 1 43 ? -3.709 29.344 17.797 1 65.31 43 LEU B N 1
ATOM 2637 C CA . LEU B 1 43 ? -4.723 28.422 17.297 1 65.31 43 LEU B CA 1
ATOM 2638 C C . LEU B 1 43 ? -6.121 28.891 17.672 1 65.31 43 LEU B C 1
ATOM 2640 O O . LEU B 1 43 ? -7.113 28.406 17.125 1 65.31 43 LEU B O 1
ATOM 2644 N N . GLY B 1 44 ? -6.18 29.812 18.609 1 63.28 44 GLY B N 1
ATOM 2645 C CA . GLY B 1 44 ? -7.449 30.328 19.109 1 63.28 44 GLY B CA 1
ATOM 2646 C C . GLY B 1 44 ? -8.211 29.312 19.938 1 63.28 44 GLY B C 1
ATOM 2647 O O . GLY B 1 44 ? -9.445 29.312 19.953 1 63.28 44 GLY B O 1
ATOM 2648 N N . ALA B 1 45 ? -7.594 28.344 20.359 1 71.75 45 ALA B N 1
ATOM 2649 C CA . ALA B 1 45 ? -8.211 27.297 21.172 1 71.75 45 ALA B CA 1
ATOM 2650 C C . ALA B 1 45 ? -7.34 26.953 22.375 1 71.75 45 ALA B C 1
ATOM 2652 O O . ALA B 1 45 ? -6.113 27.047 22.312 1 71.75 45 ALA B O 1
ATOM 2653 N N . THR B 1 46 ? -8.102 26.641 23.375 1 79.31 46 THR B N 1
ATOM 2654 C CA . THR B 1 46 ? -7.414 26.109 24.547 1 79.31 46 THR B CA 1
ATOM 2655 C C . THR B 1 46 ? -7.102 24.625 24.359 1 79.31 46 THR B C 1
ATOM 2657 O O . THR B 1 46 ? -7.98 23.844 24 1 79.31 46 THR B O 1
ATOM 2660 N N . LEU B 1 47 ? -5.84 24.344 24.5 1 82.12 47 LEU B N 1
ATOM 2661 C CA . LEU B 1 47 ? -5.406 22.984 24.188 1 82.12 47 LEU B CA 1
ATOM 2662 C C . LEU B 1 47 ? -5.293 22.156 25.469 1 82.12 47 LEU B C 1
ATOM 2664 O O . LEU B 1 47 ? -5.398 20.938 25.422 1 82.12 47 LEU B O 1
ATOM 2668 N N . PHE B 1 48 ? -5.039 22.812 26.562 1 86.69 48 PHE B N 1
ATOM 2669 C CA . PHE B 1 48 ? -4.812 22.125 27.828 1 86.69 48 PHE B CA 1
ATOM 2670 C C . PHE B 1 48 ? -5.754 22.641 28.906 1 86.69 48 PHE B C 1
ATOM 2672 O O . PHE B 1 48 ? -6.055 23.828 28.953 1 86.69 48 PHE B O 1
ATOM 2679 N N . ILE B 1 49 ? -6.316 21.672 29.656 1 83.25 49 ILE B N 1
ATOM 2680 C CA . ILE B 1 49 ? -6.953 21.984 30.922 1 83.25 49 ILE B CA 1
ATOM 2681 C C . ILE B 1 49 ? -5.957 21.781 32.062 1 83.25 49 ILE B C 1
ATOM 2683 O O . ILE B 1 49 ? -5.387 20.688 32.219 1 83.25 49 ILE B O 1
ATOM 2687 N N . ARG B 1 50 ? -5.688 22.922 32.719 1 78.62 50 ARG B N 1
ATOM 2688 C CA . ARG B 1 50 ? -4.75 22.844 33.844 1 78.62 50 ARG B CA 1
ATOM 2689 C C . ARG B 1 50 ? -5.492 22.641 35.156 1 78.62 50 ARG B C 1
ATOM 2691 O O . ARG B 1 50 ? -6.52 23.266 35.406 1 78.62 50 ARG B O 1
ATOM 2698 N N . SER B 1 51 ? -5.23 21.531 35.781 1 76.62 51 SER B N 1
ATOM 2699 C CA . SER B 1 51 ? -5.754 21.25 37.125 1 76.62 51 SER B CA 1
ATOM 2700 C C . SER B 1 51 ? -4.629 20.984 38.094 1 76.62 51 SER B C 1
ATOM 2702 O O . SER B 1 51 ? -3.453 21 37.75 1 76.62 51 SER B O 1
ATOM 2704 N N . ALA B 1 52 ? -5 20.844 39.438 1 76.25 52 ALA B N 1
ATOM 2705 C CA . ALA B 1 52 ? -4.039 20.531 40.5 1 76.25 52 ALA B CA 1
ATOM 2706 C C . ALA B 1 52 ? -3.334 19.203 40.219 1 76.25 52 ALA B C 1
ATOM 2708 O O . ALA B 1 52 ? -2.213 18.969 40.656 1 76.25 52 ALA B O 1
ATOM 2709 N N . SER B 1 53 ? -3.941 18.359 39.375 1 72.81 53 SER B N 1
ATOM 2710 C CA . SER B 1 53 ? -3.432 17.031 39.125 1 72.81 53 SER B CA 1
ATOM 2711 C C . SER B 1 53 ? -2.572 16.984 37.844 1 72.81 53 SER B C 1
ATOM 2713 O O . SER B 1 53 ? -1.938 15.977 37.562 1 72.81 53 SER B O 1
ATOM 2715 N N . GLY B 1 54 ? -2.471 18.125 37.219 1 80.25 54 GLY B N 1
ATOM 2716 C CA . GLY B 1 54 ? -1.644 18.172 36.031 1 80.25 54 GLY B CA 1
ATOM 2717 C C . GLY B 1 54 ? -2.344 18.812 34.844 1 80.25 54 GLY B C 1
ATOM 2718 O O . GLY B 1 54 ? -3.166 19.719 35 1 80.25 54 GLY B O 1
ATOM 2719 N N . VAL B 1 55 ? -1.833 18.406 33.594 1 84.5 55 VAL B N 1
ATOM 2720 C CA . VAL B 1 55 ? -2.363 19 32.375 1 84.5 55 VAL B CA 1
ATOM 2721 C C . VAL B 1 55 ? -3.064 17.922 31.547 1 84.5 55 VAL B C 1
ATOM 2723 O O . VAL B 1 55 ? -2.564 16.812 31.422 1 84.5 55 VAL B O 1
ATOM 2726 N N . GLU B 1 56 ? -4.309 18.219 31.234 1 84 56 GLU B N 1
ATOM 2727 C CA . GLU B 1 56 ? -5.082 17.344 30.359 1 84 56 GLU B CA 1
ATOM 2728 C C . GLU B 1 56 ? -5.469 18.031 29.062 1 84 56 GLU B C 1
ATOM 2730 O O . GLU B 1 56 ? -5.633 19.25 29.031 1 84 56 GLU B O 1
ATOM 2735 N N . LEU B 1 57 ? -5.484 17.188 28.062 1 80.44 57 LEU B N 1
ATOM 2736 C CA . LEU B 1 57 ? -5.844 17.734 26.766 1 80.44 57 LEU B CA 1
ATOM 2737 C C . LEU B 1 57 ? -7.324 18.094 26.719 1 80.44 57 LEU B C 1
ATOM 2739 O O . LEU B 1 57 ? -8.164 17.375 27.25 1 80.44 57 LEU B O 1
ATOM 2743 N N . THR B 1 58 ? -7.656 19.281 26.188 1 78.19 58 THR B N 1
ATOM 2744 C CA . THR B 1 58 ? -9.023 19.594 25.781 1 78.19 58 THR B CA 1
ATOM 2745 C C . THR B 1 58 ? -9.406 18.812 24.531 1 78.19 58 THR B C 1
ATOM 2747 O O . THR B 1 58 ? -8.578 18.094 23.969 1 78.19 58 THR B O 1
ATOM 2750 N N . LYS B 1 59 ? -10.578 18.938 24.125 1 64.5 59 LYS B N 1
ATOM 2751 C CA . LYS B 1 59 ? -10.984 18.312 22.875 1 64.5 59 LYS B CA 1
ATOM 2752 C C . LYS B 1 59 ? -10.148 18.844 21.703 1 64.5 59 LYS B C 1
ATOM 2754 O O . LYS B 1 59 ? -9.719 18.078 20.844 1 64.5 59 LYS B O 1
ATOM 2759 N N . ALA B 1 60 ? -9.922 20.141 21.797 1 65.88 60 ALA B N 1
ATOM 2760 C CA . ALA B 1 60 ? -9.055 20.766 20.797 1 65.88 60 ALA B CA 1
ATOM 2761 C C . ALA B 1 60 ? -7.625 20.25 20.922 1 65.88 60 ALA B C 1
ATOM 2763 O O . ALA B 1 60 ? -6.953 20.016 19.922 1 65.88 60 ALA B O 1
ATOM 2764 N N . GLY B 1 61 ? -7.223 20.062 22.109 1 74.81 61 GLY B N 1
ATOM 2765 C CA . GLY B 1 61 ? -5.902 19.516 22.359 1 74.81 61 GLY B CA 1
ATOM 2766 C C . GLY B 1 61 ? -5.746 18.094 21.828 1 74.81 61 GLY B C 1
ATOM 2767 O O . GLY B 1 61 ? -4.707 17.75 21.25 1 74.81 61 GLY B O 1
ATOM 2768 N N . GLU B 1 62 ? -6.734 17.391 21.953 1 69 62 GLU B N 1
ATOM 2769 C CA . GLU B 1 62 ? -6.723 16 21.484 1 69 62 GLU B CA 1
ATOM 2770 C C . GLU B 1 62 ? -6.609 15.945 19.969 1 69 62 GLU B C 1
ATOM 2772 O O . GLU B 1 62 ? -5.875 15.109 19.422 1 69 62 GLU B O 1
ATOM 2777 N N . ILE B 1 63 ? -7.238 16.781 19.422 1 60.09 63 ILE B N 1
ATOM 2778 C CA . ILE B 1 63 ? -7.199 16.844 17.969 1 60.09 63 ILE B CA 1
ATOM 2779 C C . ILE B 1 63 ? -5.801 17.25 17.516 1 60.09 63 ILE B C 1
ATOM 2781 O O . ILE B 1 63 ? -5.23 16.625 16.609 1 60.09 63 ILE B O 1
ATOM 2785 N N . LEU B 1 64 ? -5.27 18.25 18.188 1 64.38 64 LEU B N 1
ATOM 2786 C CA . LEU B 1 64 ? -3.93 18.688 17.828 1 64.38 64 LEU B CA 1
ATOM 2787 C C . LEU B 1 64 ? -2.902 17.594 18.094 1 64.38 64 LEU B C 1
ATOM 2789 O O . LEU B 1 64 ? -1.978 17.406 17.297 1 64.38 64 LEU B O 1
ATOM 2793 N N . PHE B 1 65 ? -3.078 16.953 19.109 1 68.06 65 PHE B N 1
ATOM 2794 C CA . PHE B 1 65 ? -2.145 15.891 19.469 1 68.06 65 PHE B CA 1
ATOM 2795 C C . PHE B 1 65 ? -2.109 14.805 18.391 1 68.06 65 PHE B C 1
ATOM 2797 O O . PHE B 1 65 ? -1.034 14.391 17.969 1 68.06 65 PHE B O 1
ATOM 2804 N N . ARG B 1 66 ? -3.152 14.523 18.016 1 58 66 ARG B N 1
ATOM 2805 C CA . ARG B 1 66 ? -3.264 13.508 16.969 1 58 66 ARG B CA 1
ATOM 2806 C C . ARG B 1 66 ? -2.625 13.977 15.664 1 58 66 ARG B C 1
ATOM 2808 O O . ARG B 1 66 ? -1.888 13.227 15.023 1 58 66 ARG B O 1
ATOM 2815 N N . GLU B 1 67 ? -2.863 15.164 15.422 1 54.44 67 GLU B N 1
ATOM 2816 C CA . GLU B 1 67 ? -2.381 15.75 14.172 1 54.44 67 GLU B CA 1
ATOM 2817 C C . GLU B 1 67 ? -0.903 16.109 14.273 1 54.44 67 GLU B C 1
ATOM 2819 O O . GLU B 1 67 ? -0.179 16.062 13.273 1 54.44 67 GLU B O 1
ATOM 2824 N N . SER B 1 68 ? -0.502 16.5 15.461 1 59.41 68 SER B N 1
ATOM 2825 C CA . SER B 1 68 ? 0.869 16.938 15.688 1 59.41 68 SER B CA 1
ATOM 2826 C C . SER B 1 68 ? 1.859 15.797 15.508 1 59.41 68 SER B C 1
ATOM 2828 O O . SER B 1 68 ? 2.955 15.992 14.977 1 59.41 68 SER B O 1
ATOM 2830 N N . GLU B 1 69 ? 1.415 14.766 15.961 1 52.22 69 GLU B N 1
ATOM 2831 C CA . GLU B 1 69 ? 2.305 13.617 15.789 1 52.22 69 GLU B CA 1
ATOM 2832 C C . GLU B 1 69 ? 2.561 13.328 14.32 1 52.22 69 GLU B C 1
ATOM 2834 O O . GLU B 1 69 ? 3.695 13.047 13.922 1 52.22 69 GLU B O 1
ATOM 2839 N N . ASP B 1 70 ? 1.634 13.422 13.617 1 50.31 70 ASP B N 1
ATOM 2840 C CA . ASP B 1 70 ? 1.771 13.266 12.172 1 50.31 70 ASP B CA 1
ATOM 2841 C C . ASP B 1 70 ? 2.619 14.391 11.578 1 50.31 70 ASP B C 1
ATOM 2843 O O . ASP B 1 70 ? 3.461 14.148 10.711 1 50.31 70 ASP B O 1
ATOM 2847 N N . ILE B 1 71 ? 2.393 15.508 12.094 1 48.94 71 ILE B N 1
ATOM 2848 C CA . ILE B 1 71 ? 3.137 16.688 11.648 1 48.94 71 ILE B CA 1
ATOM 2849 C C . ILE B 1 71 ? 4.605 16.547 12.039 1 48.94 71 ILE B C 1
ATOM 2851 O O . ILE B 1 71 ? 5.5 16.781 11.219 1 48.94 71 ILE B O 1
ATOM 2855 N N . LEU B 1 72 ? 4.797 16.156 13.203 1 47.62 72 LEU B N 1
ATOM 2856 C CA . LEU B 1 72 ? 6.176 15.992 13.648 1 47.62 72 LEU B CA 1
ATOM 2857 C C . LEU B 1 72 ? 6.867 14.875 12.883 1 47.62 72 LEU B C 1
ATOM 2859 O O . LEU B 1 72 ? 8.055 14.984 12.555 1 47.62 72 LEU B O 1
ATOM 2863 N N . SER B 1 73 ? 6.172 13.898 12.688 1 47.09 73 SER B N 1
ATOM 2864 C CA . SER B 1 73 ? 6.754 12.836 11.867 1 47.09 73 SER B CA 1
ATOM 2865 C C . SER B 1 73 ? 7.129 13.352 10.484 1 47.09 73 SER B C 1
ATOM 2867 O O . SER B 1 73 ? 8.18 13 9.945 1 47.09 73 SER B O 1
ATOM 2869 N N . LYS B 1 74 ? 6.359 14.156 10.016 1 46.03 74 LYS B N 1
ATOM 2870 C CA . LYS B 1 74 ? 6.66 14.766 8.719 1 46.03 74 LYS B CA 1
ATOM 2871 C C . LYS B 1 74 ? 7.828 15.742 8.828 1 46.03 74 LYS B C 1
ATOM 2873 O O . LYS B 1 74 ? 8.68 15.797 7.941 1 46.03 74 LYS B O 1
ATOM 2878 N N . ILE B 1 75 ? 7.871 16.438 9.883 1 42.66 75 ILE B N 1
ATOM 2879 C CA . ILE B 1 75 ? 8.992 17.328 10.133 1 42.66 75 ILE B CA 1
ATOM 2880 C C . ILE B 1 75 ? 10.273 16.531 10.305 1 42.66 75 ILE B C 1
ATOM 2882 O O . ILE B 1 75 ? 11.312 16.875 9.734 1 42.66 75 ILE B O 1
ATOM 2886 N N . HIS B 1 76 ? 10.164 15.547 11.078 1 43.22 76 HIS B N 1
ATOM 2887 C CA . HIS B 1 76 ? 11.344 14.703 11.227 1 43.22 76 HIS B CA 1
ATOM 2888 C C . HIS B 1 76 ? 11.75 14.086 9.891 1 43.22 76 HIS B C 1
ATOM 2890 O O . HIS B 1 76 ? 12.938 13.977 9.594 1 43.22 76 HIS B O 1
ATOM 2896 N N . ALA B 1 77 ? 10.781 13.773 9.203 1 43.31 77 ALA B N 1
ATOM 2897 C CA . ALA B 1 77 ? 11.094 13.273 7.863 1 43.31 77 ALA B CA 1
ATOM 2898 C C . ALA B 1 77 ? 11.766 14.352 7.016 1 43.31 77 ALA B C 1
ATOM 2900 O O . ALA B 1 77 ? 12.727 14.07 6.297 1 43.31 77 ALA B O 1
ATOM 2901 N N . VAL B 1 78 ? 11.328 15.492 7.145 1 40.94 78 VAL B N 1
ATOM 2902 C CA . VAL B 1 78 ? 11.953 16.609 6.441 1 40.94 78 VAL B CA 1
ATOM 2903 C C . VAL B 1 78 ? 13.352 16.859 7.004 1 40.94 78 VAL B C 1
ATOM 2905 O O . VAL B 1 78 ? 14.305 17.078 6.25 1 40.94 78 VAL B O 1
ATOM 2908 N N . GLU B 1 79 ? 13.367 16.953 8.273 1 39.44 79 GLU B N 1
ATOM 2909 C CA . GLU B 1 79 ? 14.68 17.141 8.883 1 39.44 79 GLU B CA 1
ATOM 2910 C C . GLU B 1 79 ? 15.641 16.031 8.492 1 39.44 79 GLU B C 1
ATOM 2912 O O . GLU B 1 79 ? 16.812 16.281 8.188 1 39.44 79 GLU B O 1
ATOM 2917 N N . ARG B 1 80 ? 15.148 14.844 8.625 1 39.62 80 ARG B N 1
ATOM 2918 C CA . ARG B 1 80 ? 15.984 13.758 8.133 1 39.62 80 ARG B CA 1
ATOM 2919 C C . ARG B 1 80 ? 16.344 13.961 6.664 1 39.62 80 ARG B C 1
ATOM 2921 O O . ARG B 1 80 ? 17.469 13.695 6.25 1 39.62 80 ARG B O 1
ATOM 2928 N N . SER B 1 81 ? 15.336 14.383 5.965 1 40 81 SER B N 1
ATOM 2929 C CA . SER B 1 81 ? 15.625 14.672 4.562 1 40 81 SER B CA 1
ATOM 2930 C C . SER B 1 81 ? 16.656 15.781 4.434 1 40 81 SER B C 1
ATOM 2932 O O . SER B 1 81 ? 17.547 15.719 3.57 1 40 81 SER B O 1
ATOM 2934 N N . ILE B 1 82 ? 16.516 16.766 5.207 1 36.66 82 ILE B N 1
ATOM 2935 C CA . ILE B 1 82 ? 17.5 17.828 5.207 1 36.66 82 ILE B CA 1
ATOM 2936 C C . ILE B 1 82 ? 18.859 17.266 5.66 1 36.66 82 ILE B C 1
ATOM 2938 O O . ILE B 1 82 ? 19.891 17.562 5.059 1 36.66 82 ILE B O 1
ATOM 2942 N N . ARG B 1 83 ? 18.797 16.672 6.707 1 37.41 83 ARG B N 1
ATOM 2943 C CA . ARG B 1 83 ? 20.062 16.109 7.168 1 37.41 83 ARG B CA 1
ATOM 2944 C C . ARG B 1 83 ? 20.609 15.086 6.188 1 37.41 83 ARG B C 1
ATOM 2946 O O . ARG B 1 83 ? 21.812 14.992 5.973 1 37.41 83 ARG B O 1
ATOM 2953 N N . ALA B 1 84 ? 19.688 14.289 5.723 1 39.91 84 ALA B N 1
ATOM 2954 C CA . ALA B 1 84 ? 20.094 13.344 4.684 1 39.91 84 ALA B CA 1
ATOM 2955 C C . ALA B 1 84 ? 20.578 14.086 3.439 1 39.91 84 ALA B C 1
ATOM 2957 O O . ALA B 1 84 ? 21.453 13.586 2.717 1 39.91 84 ALA B O 1
ATOM 2958 N N . SER B 1 85 ? 20.047 15.094 3.162 1 37.97 85 SER B N 1
ATOM 2959 C CA . SER B 1 85 ? 20.625 15.898 2.088 1 37.97 85 SER B CA 1
ATOM 2960 C C . SER B 1 85 ? 22.094 16.234 2.367 1 37.97 85 SER B C 1
ATOM 2962 O O . SER B 1 85 ? 22.859 16.469 1.441 1 37.97 85 SER B O 1
ATOM 2964 N N . GLU B 1 86 ? 22.391 16.672 3.486 1 37.38 86 GLU B N 1
ATOM 2965 C CA . GLU B 1 86 ? 23.812 16.953 3.648 1 37.38 86 GLU B CA 1
ATOM 2966 C C . GLU B 1 86 ? 24.641 15.68 3.504 1 37.38 86 GLU B C 1
ATOM 2968 O O . GLU B 1 86 ? 25.844 15.742 3.234 1 37.38 86 GLU B O 1
ATOM 2973 N N . GLU B 1 87 ? 24.234 14.547 3.965 1 41.09 87 GLU B N 1
ATOM 2974 C CA . GLU B 1 87 ? 25.078 13.398 3.688 1 41.09 87 GLU B CA 1
ATOM 2975 C C . GLU B 1 87 ? 24.906 12.922 2.248 1 41.09 87 GLU B C 1
ATOM 2977 O O . GLU B 1 87 ? 23.781 12.773 1.768 1 41.09 87 GLU B O 1
ATOM 2982 N N . GLN B 1 88 ? 25.797 13.133 1.263 1 45.53 88 GLN B N 1
ATOM 2983 C CA . GLN B 1 88 ? 26.078 13.078 -0.167 1 45.53 88 GLN B CA 1
ATOM 2984 C C . GLN B 1 88 ? 25.328 11.93 -0.833 1 45.53 88 GLN B C 1
ATOM 2986 O O . GLN B 1 88 ? 25.188 11.898 -2.059 1 45.53 88 GLN B O 1
ATOM 2991 N N . GLY B 1 89 ? 24.422 11.008 -0.118 1 58.75 89 GLY B N 1
ATOM 2992 C CA . GLY B 1 89 ? 24.188 9.789 -0.879 1 58.75 89 GLY B CA 1
ATOM 2993 C C . GLY B 1 89 ? 22.766 9.273 -0.749 1 58.75 89 GLY B C 1
ATOM 2994 O O . GLY B 1 89 ? 22.391 8.305 -1.411 1 58.75 89 GLY B O 1
ATOM 2995 N N . ASN B 1 90 ? 21.797 10.078 -0.036 1 72.56 90 ASN B N 1
ATOM 2996 C CA . ASN B 1 90 ? 20.484 9.461 0.102 1 72.56 90 ASN B CA 1
ATOM 2997 C C . ASN B 1 90 ? 19.484 10.055 -0.879 1 72.56 90 ASN B C 1
ATOM 2999 O O . ASN B 1 90 ? 19.375 11.273 -1.012 1 72.56 90 ASN B O 1
ATOM 3003 N N . ILE B 1 91 ? 18.891 9.258 -1.765 1 82.56 91 ILE B N 1
ATOM 3004 C CA . ILE B 1 91 ? 17.875 9.641 -2.738 1 82.56 91 ILE B CA 1
ATOM 3005 C C . ILE B 1 91 ? 16.516 9.047 -2.338 1 82.56 91 ILE B C 1
ATOM 3007 O O . ILE B 1 91 ? 16.438 7.859 -2.023 1 82.56 91 ILE B O 1
ATOM 3011 N N . THR B 1 92 ? 15.492 9.945 -2.25 1 88.62 92 THR B N 1
ATOM 3012 C CA . THR B 1 92 ? 14.141 9.477 -1.988 1 88.62 92 THR B CA 1
ATOM 3013 C C . THR B 1 92 ? 13.305 9.484 -3.268 1 88.62 92 THR B C 1
ATOM 3015 O O . THR B 1 92 ? 13.172 10.523 -3.918 1 88.62 92 THR B O 1
ATOM 3018 N N . ILE B 1 93 ? 12.742 8.32 -3.57 1 92.19 93 ILE B N 1
ATOM 3019 C CA . ILE B 1 93 ? 11.922 8.18 -4.766 1 92.19 93 ILE B CA 1
ATOM 3020 C C . ILE B 1 93 ? 10.461 7.965 -4.363 1 92.19 93 ILE B C 1
ATOM 3022 O O . ILE B 1 93 ? 10.156 7.047 -3.6 1 92.19 93 ILE B O 1
ATOM 3026 N N . GLY B 1 94 ? 9.555 8.891 -4.812 1 95 94 GLY B N 1
ATOM 3027 C CA . GLY B 1 94 ? 8.117 8.703 -4.68 1 95 94 GLY B CA 1
ATOM 3028 C C . GLY B 1 94 ? 7.5 8.008 -5.879 1 95 94 GLY B C 1
ATOM 3029 O O . GLY B 1 94 ? 7.766 8.375 -7.023 1 95 94 GLY B O 1
ATOM 3030 N N . THR B 1 95 ? 6.672 6.957 -5.59 1 95.25 95 THR B N 1
ATOM 3031 C CA . THR B 1 95 ? 6.074 6.23 -6.703 1 95.25 95 THR B CA 1
ATOM 3032 C C . THR B 1 95 ? 4.875 5.41 -6.234 1 95.25 95 THR B C 1
ATOM 3034 O O . THR B 1 95 ? 4.438 5.543 -5.09 1 95.25 95 THR B O 1
ATOM 3037 N N . TRP B 1 96 ? 4.293 4.66 -7.215 1 94.56 96 TRP B N 1
ATOM 3038 C CA . TRP B 1 96 ? 3.203 3.738 -6.906 1 94.56 96 TRP B CA 1
ATOM 3039 C C . TRP B 1 96 ? 3.738 2.447 -6.293 1 94.56 96 TRP B C 1
ATOM 3041 O O . TRP B 1 96 ? 4.898 2.088 -6.508 1 94.56 96 TRP B O 1
ATOM 3051 N N . GLN B 1 97 ? 2.854 1.776 -5.613 1 91.88 97 GLN B N 1
ATOM 3052 C CA . GLN B 1 97 ? 3.242 0.522 -4.977 1 91.88 97 GLN B CA 1
ATOM 3053 C C . GLN B 1 97 ? 3.713 -0.497 -6.008 1 91.88 97 GLN B C 1
ATOM 3055 O O . GLN B 1 97 ? 4.637 -1.271 -5.75 1 91.88 97 GLN B O 1
ATOM 3060 N N . SER B 1 98 ? 3.111 -0.519 -7.129 1 92.25 98 SER B N 1
ATOM 3061 C CA . SER B 1 98 ? 3.479 -1.46 -8.18 1 92.25 98 SER B CA 1
ATOM 3062 C C . SER B 1 98 ? 4.93 -1.269 -8.617 1 92.25 98 SER B C 1
ATOM 3064 O O . SER B 1 98 ? 5.68 -2.238 -8.742 1 92.25 98 SER B O 1
ATOM 3066 N N . MET B 1 99 ? 5.305 -0.026 -8.789 1 93.5 99 MET B N 1
ATOM 3067 C CA . MET B 1 99 ? 6.672 0.28 -9.203 1 93.5 99 MET B CA 1
ATOM 3068 C C . MET B 1 99 ? 7.668 -0.071 -8.102 1 93.5 99 MET B C 1
ATOM 3070 O O . MET B 1 99 ? 8.75 -0.585 -8.383 1 93.5 99 MET B O 1
ATOM 3074 N N . ALA B 1 100 ? 7.266 0.218 -6.887 1 93.62 100 ALA B N 1
ATOM 3075 C CA . ALA B 1 100 ? 8.125 -0.034 -5.734 1 93.62 100 ALA B CA 1
ATOM 3076 C C . ALA B 1 100 ? 8.367 -1.529 -5.547 1 93.62 100 ALA B C 1
ATOM 3078 O O . ALA B 1 100 ? 9.445 -1.94 -5.109 1 93.62 100 ALA B O 1
ATOM 3079 N N . ALA B 1 101 ? 7.402 -2.312 -5.926 1 91.38 101 ALA B N 1
ATOM 3080 C CA . ALA B 1 101 ? 7.469 -3.744 -5.637 1 91.38 101 ALA B CA 1
ATOM 3081 C C . ALA B 1 101 ? 8.078 -4.512 -6.809 1 91.38 101 ALA B C 1
ATOM 3083 O O . ALA B 1 101 ? 8.844 -5.457 -6.605 1 91.38 101 ALA B O 1
ATOM 3084 N N . PHE B 1 102 ? 7.828 -4.047 -8.055 1 91 102 PHE B N 1
ATOM 3085 C CA . PHE B 1 102 ? 8.078 -4.961 -9.164 1 91 102 PHE B CA 1
ATOM 3086 C C . PHE B 1 102 ? 9.117 -4.383 -10.117 1 91 102 PHE B C 1
ATOM 3088 O O . PHE B 1 102 ? 9.664 -5.098 -10.961 1 91 102 PHE B O 1
ATOM 3095 N N . TYR B 1 103 ? 9.352 -3.125 -10.086 1 92.75 103 TYR B N 1
ATOM 3096 C CA . TYR B 1 103 ? 10.234 -2.496 -11.062 1 92.75 103 TYR B CA 1
ATOM 3097 C C . TYR B 1 103 ? 11.492 -1.964 -10.391 1 92.75 103 TYR B C 1
ATOM 3099 O O . TYR B 1 103 ? 12.609 -2.355 -10.75 1 92.75 103 TYR B O 1
ATOM 3107 N N . LEU B 1 104 ? 11.359 -1.178 -9.32 1 92.12 104 LEU B N 1
ATOM 3108 C CA . LEU B 1 104 ? 12.461 -0.436 -8.719 1 92.12 104 LEU B CA 1
ATOM 3109 C C . LEU B 1 104 ? 13.492 -1.386 -8.109 1 92.12 104 LEU B C 1
ATOM 3111 O O . LEU B 1 104 ? 14.695 -1.181 -8.258 1 92.12 104 LEU B O 1
ATOM 3115 N N . PRO B 1 105 ? 13.086 -2.438 -7.441 1 90.88 105 PRO B N 1
ATOM 3116 C CA . PRO B 1 105 ? 14.086 -3.307 -6.82 1 90.88 105 PRO B CA 1
ATOM 3117 C C . PRO B 1 105 ? 15.078 -3.879 -7.828 1 90.88 105 PRO B C 1
ATOM 3119 O O . PRO B 1 105 ? 16.281 -3.914 -7.562 1 90.88 105 PRO B O 1
ATOM 3122 N N . TYR B 1 106 ? 14.602 -4.203 -8.969 1 89.56 106 TYR B N 1
ATOM 3123 C CA . TYR B 1 106 ? 15.469 -4.812 -9.969 1 89.56 106 TYR B CA 1
ATOM 3124 C C . TYR B 1 106 ? 16.391 -3.775 -10.594 1 89.56 106 TYR B C 1
ATOM 3126 O O . TYR B 1 106 ? 17.547 -4.078 -10.914 1 89.56 106 TYR B O 1
ATOM 3134 N N . LYS B 1 107 ? 15.883 -2.619 -10.742 1 90 107 LYS B N 1
ATOM 3135 C CA . LYS B 1 107 ? 16.734 -1.541 -11.25 1 90 107 LYS B CA 1
ATOM 3136 C C . LYS B 1 107 ? 17.797 -1.164 -10.234 1 90 107 LYS B C 1
ATOM 3138 O O . LYS B 1 107 ? 18.953 -0.911 -10.602 1 90 107 LYS B O 1
ATOM 3143 N N . LEU B 1 108 ? 17.422 -1.149 -9 1 86.81 108 LEU B N 1
ATOM 3144 C CA . LEU B 1 108 ? 18.359 -0.83 -7.934 1 86.81 108 LEU B CA 1
ATOM 3145 C C . LEU B 1 108 ? 19.438 -1.911 -7.809 1 86.81 108 LEU B C 1
ATOM 3147 O O . LEU B 1 108 ? 20.609 -1.608 -7.574 1 86.81 108 LEU B O 1
ATOM 3151 N N . ALA B 1 109 ? 19.047 -3.119 -7.941 1 87.12 109 ALA B N 1
ATOM 3152 C CA . ALA B 1 109 ? 19.984 -4.234 -7.867 1 87.12 109 ALA B CA 1
ATOM 3153 C C . ALA B 1 109 ? 21.031 -4.148 -8.977 1 87.12 109 ALA B C 1
ATOM 3155 O O . ALA B 1 109 ? 22.203 -4.465 -8.766 1 87.12 109 ALA B O 1
ATOM 3156 N N . LEU B 1 110 ? 20.641 -3.756 -10.109 1 84.06 110 LEU B N 1
ATOM 3157 C CA . LEU B 1 110 ? 21.531 -3.666 -11.266 1 84.06 110 LEU B CA 1
ATOM 3158 C C . LEU B 1 110 ? 22.5 -2.508 -11.109 1 84.06 110 LEU B C 1
ATOM 3160 O O . LEU B 1 110 ? 23.641 -2.578 -11.594 1 84.06 110 LEU B O 1
ATOM 3164 N N . ALA B 1 111 ? 22.047 -1.427 -10.57 1 77.5 111 ALA B N 1
ATOM 3165 C CA . ALA B 1 111 ? 22.891 -0.24 -10.414 1 77.5 111 ALA B CA 1
ATOM 3166 C C . ALA B 1 111 ? 24.047 -0.505 -9.461 1 77.5 111 ALA B C 1
ATOM 3168 O O . ALA B 1 111 ? 25.078 0.163 -9.531 1 77.5 111 ALA B O 1
ATOM 3169 N N . ASN B 1 112 ? 24.172 -1.574 -8.906 1 61.19 112 ASN B N 1
ATOM 3170 C CA . ASN B 1 112 ? 25.266 -2.008 -8.055 1 61.19 112 ASN B CA 1
ATOM 3171 C C . ASN B 1 112 ? 25.875 -0.838 -7.285 1 61.19 112 ASN B C 1
ATOM 3173 O O . ASN B 1 112 ? 27.094 -0.768 -7.117 1 61.19 112 ASN B O 1
ATOM 3177 N N . ASP B 1 113 ? 25.172 0.227 -7.223 1 57.62 113 ASP B N 1
ATOM 3178 C CA . ASP B 1 113 ? 25.75 1.392 -6.57 1 57.62 113 ASP B CA 1
ATOM 3179 C C . ASP B 1 113 ? 25.625 1.291 -5.051 1 57.62 113 ASP B C 1
ATOM 3181 O O . ASP B 1 113 ? 24.516 1.336 -4.512 1 57.62 113 ASP B O 1
ATOM 3185 N N . GLU B 1 114 ? 26.641 0.705 -4.398 1 55.53 114 GLU B N 1
ATOM 3186 C CA . GLU B 1 114 ? 26.719 0.52 -2.953 1 55.53 114 GLU B CA 1
ATOM 3187 C C . GLU B 1 114 ? 26.625 1.855 -2.221 1 55.53 114 GLU B C 1
ATOM 3189 O O . GLU B 1 114 ? 26.422 1.889 -1.006 1 55.53 114 GLU B O 1
ATOM 3194 N N . LYS B 1 115 ? 26.703 2.91 -2.943 1 51.88 115 LYS B N 1
ATOM 3195 C CA . LYS B 1 115 ? 26.922 4.168 -2.236 1 51.88 115 LYS B CA 1
ATOM 3196 C C . LYS B 1 115 ? 25.594 4.898 -1.99 1 51.88 115 LYS B C 1
ATOM 3198 O O . LYS B 1 115 ? 25.484 5.688 -1.05 1 51.88 115 LYS B O 1
ATOM 3203 N N . SER B 1 116 ? 24.688 4.582 -2.797 1 62.34 116 SER B N 1
ATOM 3204 C CA . SER B 1 116 ? 23.5 5.41 -2.646 1 62.34 116 SER B CA 1
ATOM 3205 C C . SER B 1 116 ? 22.375 4.648 -1.94 1 62.34 116 SER B C 1
ATOM 3207 O O . SER B 1 116 ? 22.094 3.5 -2.281 1 62.34 116 SER B O 1
ATOM 3209 N N . HIS B 1 117 ? 22.109 5.242 -0.83 1 73.75 117 HIS B N 1
ATOM 3210 C CA . HIS B 1 117 ? 20.922 4.734 -0.145 1 73.75 117 HIS B CA 1
ATOM 3211 C C . HIS B 1 117 ? 19.641 5.32 -0.74 1 73.75 117 HIS B C 1
ATOM 3213 O O . HIS B 1 117 ? 19.516 6.539 -0.872 1 73.75 117 HIS B O 1
ATOM 3219 N N . ILE B 1 118 ? 18.828 4.48 -1.321 1 78.5 118 ILE B N 1
ATOM 3220 C CA . ILE B 1 118 ? 17.578 4.918 -1.936 1 78.5 118 ILE B CA 1
ATOM 3221 C C . ILE B 1 118 ? 16.406 4.598 -1.008 1 78.5 118 ILE B C 1
ATOM 3223 O O . ILE B 1 118 ? 16.25 3.461 -0.555 1 78.5 118 ILE B O 1
ATOM 3227 N N . ASP B 1 119 ? 15.727 5.672 -0.677 1 84.5 119 ASP B N 1
ATOM 3228 C CA . ASP B 1 119 ? 14.469 5.516 0.051 1 84.5 119 ASP B CA 1
ATOM 3229 C C . ASP B 1 119 ? 13.273 5.605 -0.894 1 84.5 119 ASP B C 1
ATOM 3231 O O . ASP B 1 119 ? 13.273 6.41 -1.829 1 84.5 119 ASP B O 1
ATOM 3235 N N . ILE B 1 120 ? 12.305 4.73 -0.633 1 90.12 120 ILE B N 1
ATOM 3236 C CA . ILE B 1 120 ? 11.117 4.715 -1.478 1 90.12 120 ILE B CA 1
ATOM 3237 C C . ILE B 1 120 ? 9.898 5.125 -0.659 1 90.12 120 ILE B C 1
ATOM 3239 O O . ILE B 1 120 ? 9.672 4.605 0.438 1 90.12 120 ILE B O 1
ATOM 3243 N N . LYS B 1 121 ? 9.125 6.043 -1.212 1 88.81 121 LYS B N 1
ATOM 3244 C CA . LYS B 1 121 ? 7.863 6.473 -0.627 1 88.81 121 LYS B CA 1
ATOM 3245 C C . LYS B 1 121 ? 6.691 6.16 -1.558 1 88.81 121 LYS B C 1
ATOM 3247 O O . LYS B 1 121 ? 6.75 6.449 -2.754 1 88.81 121 LYS B O 1
ATOM 3252 N N . ILE B 1 122 ? 5.68 5.602 -0.931 1 90.06 122 ILE B N 1
ATOM 3253 C CA . ILE B 1 122 ? 4.539 5.227 -1.757 1 90.06 122 ILE B CA 1
ATOM 3254 C C . ILE B 1 122 ? 3.543 6.383 -1.816 1 90.06 122 ILE B C 1
ATOM 3256 O O . ILE B 1 122 ? 3.146 6.922 -0.781 1 90.06 122 ILE B O 1
ATOM 3260 N N . GLY B 1 123 ? 3.154 6.668 -3.041 1 86.69 123 GLY B N 1
ATOM 3261 C CA . GLY B 1 123 ? 2.146 7.695 -3.256 1 86.69 123 GLY B CA 1
ATOM 3262 C C . GLY B 1 123 ? 0.75 7.133 -3.434 1 86.69 123 GLY B C 1
ATOM 3263 O O . GLY B 1 123 ? 0.584 5.996 -3.885 1 86.69 123 GLY B O 1
ATOM 3264 N N . HIS B 1 124 ? -0.252 8.062 -3.131 1 81.06 124 HIS B N 1
ATOM 3265 C CA . HIS B 1 124 ? -1.647 7.656 -3.252 1 81.06 124 HIS B CA 1
ATOM 3266 C C . HIS B 1 124 ? -2.369 8.477 -4.316 1 81.06 124 HIS B C 1
ATOM 3268 O O . HIS B 1 124 ? -3.441 8.086 -4.785 1 81.06 124 HIS B O 1
ATOM 3274 N N . HIS B 1 125 ? -1.811 9.523 -4.625 1 86.38 125 HIS B N 1
ATOM 3275 C CA . HIS B 1 125 ? -2.324 10.445 -5.633 1 86.38 125 HIS B CA 1
ATOM 3276 C C . HIS B 1 125 ? -1.188 11.188 -6.336 1 86.38 125 HIS B C 1
ATOM 3278 O O . HIS B 1 125 ? -0.182 11.523 -5.707 1 86.38 125 HIS B O 1
ATOM 3284 N N . TYR B 1 126 ? -1.412 11.414 -7.621 1 90.25 126 TYR B N 1
ATOM 3285 C CA . TYR B 1 126 ? -0.326 12.055 -8.352 1 90.25 126 TYR B CA 1
ATOM 3286 C C . TYR B 1 126 ? -0.064 13.453 -7.809 1 90.25 126 TYR B C 1
ATOM 3288 O O . TYR B 1 126 ? 1.079 13.922 -7.797 1 90.25 126 TYR B O 1
ATOM 3296 N N . LYS B 1 127 ? -1.115 14.102 -7.398 1 86.75 127 LYS B N 1
ATOM 3297 C CA . LYS B 1 127 ? -0.963 15.445 -6.852 1 86.75 127 LYS B CA 1
ATOM 3298 C C . LYS B 1 127 ? -0.054 15.438 -5.625 1 86.75 127 LYS B C 1
ATOM 3300 O O . LYS B 1 127 ? 0.73 16.359 -5.422 1 86.75 127 LYS B O 1
ATOM 3305 N N . ASP B 1 128 ? -0.206 14.398 -4.852 1 84.94 128 ASP B N 1
ATOM 3306 C CA . ASP B 1 128 ? 0.657 14.273 -3.684 1 84.94 128 ASP B CA 1
ATOM 3307 C C . ASP B 1 128 ? 2.119 14.109 -4.094 1 84.94 128 ASP B C 1
ATOM 3309 O O . ASP B 1 128 ? 3.008 14.719 -3.492 1 84.94 128 ASP B O 1
ATOM 3313 N N . LEU B 1 129 ? 2.309 13.328 -5.078 1 92.5 129 LEU B N 1
ATOM 3314 C CA . LEU B 1 129 ? 3.664 13.094 -5.566 1 92.5 129 LEU B CA 1
ATOM 3315 C C . LEU B 1 129 ? 4.277 14.383 -6.102 1 92.5 129 LEU B C 1
ATOM 3317 O O . LEU B 1 129 ? 5.434 14.695 -5.809 1 92.5 129 LEU B O 1
ATOM 3321 N N . LEU B 1 130 ? 3.502 15.141 -6.816 1 90.5 130 LEU B N 1
ATOM 3322 C CA . LEU B 1 130 ? 3.988 16.406 -7.363 1 90.5 130 LEU B CA 1
ATOM 3323 C C . LEU B 1 130 ? 4.285 17.406 -6.246 1 90.5 130 LEU B C 1
ATOM 3325 O O . LEU B 1 130 ? 5.301 18.094 -6.285 1 90.5 130 LEU B O 1
ATOM 3329 N N . THR B 1 131 ? 3.412 17.453 -5.309 1 83.81 131 THR B N 1
ATOM 3330 C CA . THR B 1 131 ? 3.617 18.328 -4.168 1 83.81 131 THR B CA 1
ATOM 3331 C C . THR B 1 131 ? 4.891 17.953 -3.414 1 83.81 131 THR B C 1
ATOM 3333 O O . THR B 1 131 ? 5.676 18.828 -3.035 1 83.81 131 THR B O 1
ATOM 3336 N N . GLN B 1 132 ? 5.082 16.703 -3.229 1 86.06 132 GLN B N 1
ATOM 3337 C CA . GLN B 1 132 ? 6.266 16.219 -2.523 1 86.06 132 GLN B CA 1
ATOM 3338 C C . GLN B 1 132 ? 7.539 16.531 -3.301 1 86.06 132 GLN B C 1
ATOM 3340 O O . GLN B 1 132 ? 8.586 16.781 -2.705 1 86.06 132 GLN B O 1
ATOM 3345 N N . LEU B 1 133 ? 7.445 16.5 -4.605 1 88.81 133 LEU B N 1
ATOM 3346 C CA . LEU B 1 133 ? 8.562 16.938 -5.43 1 88.81 133 LEU B CA 1
ATOM 3347 C C . LEU B 1 133 ? 8.836 18.438 -5.23 1 88.81 133 LEU B C 1
ATOM 3349 O O . LEU B 1 133 ? 9.984 18.828 -5.012 1 88.81 133 LEU B O 1
ATOM 3353 N N . ASP B 1 134 ? 7.777 19.172 -5.227 1 81.94 134 ASP B N 1
ATOM 3354 C CA . ASP B 1 134 ? 7.879 20.625 -5.113 1 81.94 134 ASP B CA 1
ATOM 3355 C C . ASP B 1 134 ? 8.453 21.031 -3.756 1 81.94 134 ASP B C 1
ATOM 3357 O O . ASP B 1 134 ? 9.227 21.984 -3.662 1 81.94 134 ASP B O 1
ATOM 3361 N N . THR B 1 135 ? 8.094 20.266 -2.76 1 75.94 135 THR B N 1
ATOM 3362 C CA . THR B 1 135 ? 8.508 20.594 -1.402 1 75.94 135 THR B CA 1
ATOM 3363 C C . THR B 1 135 ? 9.805 19.859 -1.046 1 75.94 135 THR B C 1
ATOM 3365 O O . THR B 1 135 ? 10.266 19.922 0.097 1 75.94 135 THR B O 1
ATOM 3368 N N . ASN B 1 136 ? 10.344 19.109 -1.902 1 78 136 ASN B N 1
ATOM 3369 C CA . ASN B 1 136 ? 11.609 18.391 -1.763 1 78 136 ASN B CA 1
ATOM 3370 C C . ASN B 1 136 ? 11.516 17.297 -0.709 1 78 136 ASN B C 1
ATOM 3372 O O . ASN B 1 136 ? 12.516 16.953 -0.073 1 78 136 ASN B O 1
ATOM 3376 N N . GLU B 1 137 ? 10.312 16.875 -0.51 1 80.62 137 GLU B N 1
ATOM 3377 C CA . GLU B 1 137 ? 10.141 15.695 0.329 1 80.62 137 GLU B CA 1
ATOM 3378 C C . GLU B 1 137 ? 10.617 14.438 -0.388 1 80.62 137 GLU B C 1
ATOM 3380 O O . GLU B 1 137 ? 11.008 13.461 0.255 1 80.62 137 GLU B O 1
ATOM 3385 N N . ILE B 1 138 ? 10.469 14.469 -1.654 1 88.88 138 ILE B N 1
ATOM 3386 C CA . ILE B 1 138 ? 11.062 13.445 -2.506 1 88.88 138 ILE B CA 1
ATOM 3387 C C . ILE B 1 138 ? 11.969 14.102 -3.551 1 88.88 138 ILE B C 1
ATOM 3389 O O . ILE B 1 138 ? 11.766 15.266 -3.912 1 88.88 138 ILE B O 1
ATOM 3393 N N . ASP B 1 139 ? 12.961 13.281 -3.973 1 88.25 139 ASP B N 1
ATOM 3394 C CA . ASP B 1 139 ? 13.922 13.789 -4.949 1 88.25 139 ASP B CA 1
ATOM 3395 C C . ASP B 1 139 ? 13.484 13.461 -6.375 1 88.25 139 ASP B C 1
ATOM 3397 O O . ASP B 1 139 ? 13.852 14.156 -7.324 1 88.25 139 ASP B O 1
ATOM 3401 N N . ALA B 1 140 ? 12.789 12.406 -6.461 1 94.38 140 ALA B N 1
ATOM 3402 C CA . ALA B 1 140 ? 12.312 11.922 -7.754 1 94.38 140 ALA B CA 1
ATOM 3403 C C . ALA B 1 140 ? 10.969 11.219 -7.617 1 94.38 140 ALA B C 1
ATOM 3405 O O . ALA B 1 140 ? 10.617 10.742 -6.535 1 94.38 140 ALA B O 1
ATOM 3406 N N . ALA B 1 141 ? 10.227 11.242 -8.719 1 96.94 141 ALA B N 1
ATOM 3407 C CA . ALA B 1 141 ? 8.961 10.516 -8.781 1 96.94 141 ALA B CA 1
ATOM 3408 C C . ALA B 1 141 ? 8.898 9.625 -10.016 1 96.94 141 ALA B C 1
ATOM 3410 O O . ALA B 1 141 ? 9.5 9.938 -11.047 1 96.94 141 ALA B O 1
ATOM 3411 N N . LEU B 1 142 ? 8.242 8.5 -9.859 1 96.88 142 LEU B N 1
ATOM 3412 C CA . LEU B 1 142 ? 7.98 7.613 -10.984 1 96.88 142 LEU B CA 1
ATOM 3413 C C . LEU B 1 142 ? 6.48 7.422 -11.188 1 96.88 142 LEU B C 1
ATOM 3415 O O . LEU B 1 142 ? 5.816 6.789 -10.359 1 96.88 142 LEU B O 1
ATOM 3419 N N . PHE B 1 143 ? 5.934 7.949 -12.172 1 96.62 143 PHE B N 1
ATOM 3420 C CA . PHE B 1 143 ? 4.547 7.711 -12.555 1 96.62 143 PHE B CA 1
ATOM 3421 C C . PHE B 1 143 ? 4.273 8.242 -13.961 1 96.62 143 PHE B C 1
ATOM 3423 O O . PHE B 1 143 ? 5.156 8.82 -14.594 1 96.62 143 PHE B O 1
ATOM 3430 N N . ASP B 1 144 ? 3.146 7.852 -14.562 1 97.31 144 ASP B N 1
ATOM 3431 C CA . ASP B 1 144 ? 2.713 8.383 -15.852 1 97.31 144 ASP B CA 1
ATOM 3432 C C . ASP B 1 144 ? 2.219 9.82 -15.719 1 97.31 144 ASP B C 1
ATOM 3434 O O . ASP B 1 144 ? 1.151 10.062 -15.156 1 97.31 144 ASP B O 1
ATOM 3438 N N . ASP B 1 145 ? 2.992 10.734 -16.234 1 95.25 145 ASP B N 1
ATOM 3439 C CA . ASP B 1 145 ? 2.703 12.148 -16.016 1 95.25 145 ASP B CA 1
ATOM 3440 C C . ASP B 1 145 ? 2.1 12.781 -17.266 1 95.25 145 ASP B C 1
ATOM 3442 O O . ASP B 1 145 ? 1.978 14 -17.359 1 95.25 145 ASP B O 1
ATOM 3446 N N . ARG B 1 146 ? 1.69 12.07 -18.25 1 94.81 146 ARG B N 1
ATOM 3447 C CA . ARG B 1 146 ? 1.293 12.602 -19.547 1 94.81 146 ARG B CA 1
ATOM 3448 C C . ARG B 1 146 ? -0.032 13.352 -19.453 1 94.81 146 ARG B C 1
ATOM 3450 O O . ARG B 1 146 ? -0.285 14.273 -20.234 1 94.81 146 ARG B O 1
ATOM 3457 N N . ALA B 1 147 ? -0.848 12.922 -18.484 1 89.69 147 ALA B N 1
ATOM 3458 C CA . ALA B 1 147 ? -2.156 13.562 -18.359 1 89.69 147 ALA B CA 1
ATOM 3459 C C . ALA B 1 147 ? -2.105 14.742 -17.391 1 89.69 147 ALA B C 1
ATOM 3461 O O . ALA B 1 147 ? -3.139 15.328 -17.062 1 89.69 147 ALA B O 1
ATOM 3462 N N . ILE B 1 148 ? -0.965 15.055 -16.938 1 90.88 148 ILE B N 1
ATOM 3463 C CA . ILE B 1 148 ? -0.827 16.078 -15.898 1 90.88 148 ILE B CA 1
ATOM 3464 C C . ILE B 1 148 ? 0.132 17.156 -16.375 1 90.88 148 ILE B C 1
ATOM 3466 O O . ILE B 1 148 ? 1.217 16.859 -16.891 1 90.88 148 ILE B O 1
ATOM 3470 N N . GLN B 1 149 ? -0.297 18.359 -16.125 1 90.06 149 GLN B N 1
ATOM 3471 C CA . GLN B 1 149 ? 0.583 19.469 -16.484 1 90.06 149 GLN B CA 1
ATOM 3472 C C . GLN B 1 149 ? 1.516 19.828 -15.32 1 90.06 149 GLN B C 1
ATOM 3474 O O . GLN B 1 149 ? 1.065 20.016 -14.195 1 90.06 149 GLN B O 1
ATOM 347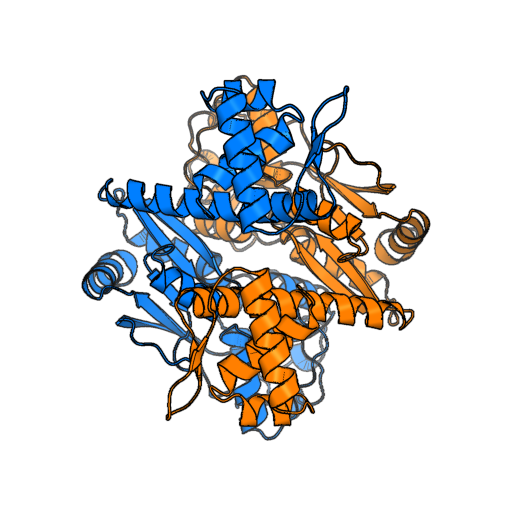9 N N . HIS B 1 150 ? 2.744 19.781 -15.609 1 91.75 150 HIS B N 1
ATOM 3480 C CA . HIS B 1 150 ? 3.76 20.219 -14.656 1 91.75 150 HIS B CA 1
ATOM 3481 C C . HIS B 1 150 ? 5.016 20.703 -15.383 1 91.75 150 HIS B C 1
ATOM 3483 O O . HIS B 1 150 ? 5.16 20.5 -16.594 1 91.75 150 HIS B O 1
ATOM 3489 N N . SER B 1 151 ? 5.984 21.344 -14.57 1 92.06 151 SER B N 1
ATOM 3490 C CA . SER B 1 151 ? 7.164 21.922 -15.195 1 92.06 151 SER B CA 1
ATOM 3491 C C . SER B 1 151 ? 8.43 21.172 -14.812 1 92.06 151 SER B C 1
ATOM 3493 O O . SER B 1 151 ? 9.539 21.641 -15.055 1 92.06 151 SER B O 1
ATOM 3495 N N . HIS B 1 152 ? 8.297 20.078 -14.234 1 95.44 152 HIS B N 1
ATOM 3496 C CA . HIS B 1 152 ? 9.453 19.297 -13.805 1 95.44 152 HIS B CA 1
ATOM 3497 C C . HIS B 1 152 ? 10.102 18.594 -14.984 1 95.44 152 HIS B C 1
ATOM 3499 O O . HIS B 1 152 ? 9.477 18.406 -16.031 1 95.44 152 HIS B O 1
ATOM 3505 N N . TRP B 1 153 ? 11.43 18.266 -14.789 1 95.88 153 TRP B N 1
ATOM 3506 C CA . TRP B 1 153 ? 12.102 17.406 -15.758 1 95.88 153 TRP B CA 1
ATOM 3507 C C . TRP B 1 153 ? 11.477 16.016 -15.789 1 95.88 153 TRP B C 1
ATOM 3509 O O . TRP B 1 153 ? 11.172 15.453 -14.734 1 95.88 153 TRP B O 1
ATOM 3519 N N . SER B 1 154 ? 11.234 15.484 -16.906 1 97.31 154 SER B N 1
ATOM 3520 C CA . SER B 1 154 ? 10.57 14.195 -17.047 1 97.31 154 SER B CA 1
ATOM 3521 C C . SER B 1 154 ? 11.172 13.391 -18.188 1 97.31 154 SER B C 1
ATOM 3523 O O . SER B 1 154 ? 11.398 13.922 -19.281 1 97.31 154 SER B O 1
ATOM 3525 N N . LYS B 1 155 ? 11.492 12.078 -17.891 1 96.62 155 LYS B N 1
ATOM 3526 C CA . LYS B 1 155 ? 12.016 11.156 -18.891 1 96.62 155 LYS B CA 1
ATOM 3527 C C . LYS B 1 155 ? 11.297 9.812 -18.828 1 96.62 155 LYS B C 1
ATOM 3529 O O . LYS B 1 155 ? 11.203 9.195 -17.766 1 96.62 155 LYS B O 1
ATOM 3534 N N . SER B 1 156 ? 10.914 9.32 -20 1 95.62 156 SER B N 1
ATOM 3535 C CA . SER B 1 156 ? 10.195 8.055 -20.078 1 95.62 156 SER B CA 1
ATOM 3536 C C . SER B 1 156 ? 11.094 6.883 -19.688 1 95.62 156 SER B C 1
ATOM 3538 O O . SER B 1 156 ? 12.266 6.836 -20.078 1 95.62 156 SER B O 1
ATOM 3540 N N . LEU B 1 157 ? 10.516 5.957 -18.875 1 94.12 157 LEU B N 1
ATOM 3541 C CA . LEU B 1 157 ? 11.281 4.805 -18.422 1 94.12 157 LEU B CA 1
ATOM 3542 C C . LEU B 1 157 ? 10.719 3.51 -19 1 94.12 157 LEU B C 1
ATOM 3544 O O . LEU B 1 157 ? 11.469 2.604 -19.359 1 94.12 157 LEU B O 1
ATOM 3548 N N . LEU B 1 158 ? 9.391 3.406 -18.922 1 93 158 LEU B N 1
ATOM 3549 C CA . LEU B 1 158 ? 8.758 2.127 -19.219 1 93 158 LEU B CA 1
ATOM 3550 C C . LEU B 1 158 ? 7.379 2.334 -19.828 1 93 158 LEU B C 1
ATOM 3552 O O . LEU B 1 158 ? 6.629 3.217 -19.406 1 93 158 LEU B O 1
ATOM 3556 N N . LYS B 1 159 ? 7.078 1.556 -20.859 1 96.12 159 LYS B N 1
ATOM 3557 C CA . LYS B 1 159 ? 5.75 1.477 -21.453 1 96.12 159 LYS B CA 1
ATOM 3558 C C . LYS B 1 159 ? 5.16 0.077 -21.297 1 96.12 159 LYS B C 1
ATOM 3560 O O . LYS B 1 159 ? 5.859 -0.921 -21.484 1 96.12 159 LYS B O 1
ATOM 3565 N N . GLU B 1 160 ? 3.963 0.087 -20.875 1 96.5 160 GLU B N 1
ATOM 3566 C CA . GLU B 1 160 ? 3.344 -1.221 -20.672 1 96.5 160 GLU B CA 1
ATOM 3567 C C . GLU B 1 160 ? 1.881 -1.209 -21.109 1 96.5 160 GLU B C 1
ATOM 3569 O O . GLU B 1 160 ? 1.169 -0.229 -20.891 1 96.5 160 GLU B O 1
ATOM 3574 N N . PRO B 1 161 ? 1.445 -2.314 -21.734 1 97.62 161 PRO B N 1
ATOM 3575 C CA . PRO B 1 161 ? 0.036 -2.441 -22.109 1 97.62 161 PRO B CA 1
ATOM 3576 C C . PRO B 1 161 ? -0.857 -2.834 -20.938 1 97.62 161 PRO B C 1
ATOM 3578 O O . PRO B 1 161 ? -0.364 -3.047 -19.828 1 97.62 161 PRO B O 1
ATOM 3581 N N . PHE B 1 162 ? -2.18 -2.799 -21.25 1 98.06 162 PHE B N 1
ATOM 3582 C CA . PHE B 1 162 ? -3.168 -3.188 -20.25 1 98.06 162 PHE B CA 1
ATOM 3583 C C . PHE B 1 162 ? -3.762 -4.551 -20.578 1 98.06 162 PHE B C 1
ATOM 3585 O O . PHE B 1 162 ? -3.82 -4.945 -21.75 1 98.06 162 PHE B O 1
ATOM 3592 N N . TYR B 1 163 ? -4.191 -5.254 -19.562 1 97.75 163 TYR B N 1
ATOM 3593 C CA . TYR B 1 163 ? -4.832 -6.559 -19.656 1 97.75 163 TYR B CA 1
ATOM 3594 C C . TYR B 1 163 ? -6.109 -6.605 -18.828 1 97.75 163 TYR B C 1
ATOM 3596 O O . TYR B 1 163 ? -6.246 -5.863 -17.859 1 97.75 163 TYR B O 1
ATOM 3604 N N . LEU B 1 164 ? -7 -7.402 -19.25 1 98.31 164 LEU B N 1
ATOM 3605 C CA . LEU B 1 164 ? -8.141 -7.75 -18.422 1 98.31 164 LEU B CA 1
ATOM 3606 C C . LEU B 1 164 ? -7.812 -8.93 -17.516 1 98.31 164 LEU B C 1
ATOM 3608 O O . LEU B 1 164 ? -7.465 -10.008 -17.984 1 98.31 164 LEU B O 1
ATOM 3612 N N . PHE B 1 165 ? -7.906 -8.703 -16.203 1 97 165 PHE B N 1
ATOM 3613 C CA . PHE B 1 165 ? -7.648 -9.758 -15.234 1 97 165 PHE B CA 1
ATOM 3614 C C . PHE B 1 165 ? -8.953 -10.391 -14.766 1 97 165 PHE B C 1
ATOM 3616 O O . PHE B 1 165 ? -9.867 -9.695 -14.32 1 97 165 PHE B O 1
ATOM 3623 N N . VAL B 1 166 ? -9.016 -11.719 -14.922 1 97.06 166 VAL B N 1
ATOM 3624 C CA . VAL B 1 166 ? -10.203 -12.461 -14.508 1 97.06 166 VAL B CA 1
ATOM 3625 C C . VAL B 1 166 ? -9.781 -13.711 -13.742 1 97.06 166 VAL B C 1
ATOM 3627 O O . VAL B 1 166 ? -8.641 -14.164 -13.852 1 97.06 166 VAL B O 1
ATOM 3630 N N . ASN B 1 167 ? -10.727 -14.164 -12.836 1 96.31 167 ASN B N 1
ATOM 3631 C CA . ASN B 1 167 ? -10.531 -15.477 -12.234 1 96.31 167 ASN B CA 1
ATOM 3632 C C . ASN B 1 167 ? -10.586 -16.594 -13.281 1 96.31 167 ASN B C 1
ATOM 3634 O O . ASN B 1 167 ? -11.312 -16.484 -14.266 1 96.31 167 ASN B O 1
ATOM 3638 N N . GLU B 1 168 ? -9.852 -17.688 -13.055 1 95 168 GLU B N 1
ATOM 3639 C CA . GLU B 1 168 ? -9.797 -18.797 -13.992 1 95 168 GLU B CA 1
ATOM 3640 C C . GLU B 1 168 ? -11.18 -19.422 -14.203 1 95 168 GLU B C 1
ATOM 3642 O O . GLU B 1 168 ? -11.438 -20.047 -15.242 1 95 168 GLU B O 1
ATOM 3647 N N . GLN B 1 169 ? -12.062 -19.219 -13.266 1 95.19 169 GLN B N 1
ATOM 3648 C CA . GLN B 1 169 ? -13.414 -19.766 -13.352 1 95.19 169 GLN B CA 1
ATOM 3649 C C . GLN B 1 169 ? -14.352 -18.812 -14.094 1 95.19 169 GLN B C 1
ATOM 3651 O O . GLN B 1 169 ? -15.492 -19.172 -14.398 1 95.19 169 GLN B O 1
ATOM 3656 N N . HIS B 1 170 ? -13.891 -17.609 -14.312 1 95.69 170 HIS B N 1
ATOM 3657 C CA . HIS B 1 170 ? -14.711 -16.656 -15.055 1 95.69 170 HIS B CA 1
ATOM 3658 C C . HIS B 1 170 ? -14.922 -17.109 -16.5 1 95.69 170 HIS B C 1
ATOM 3660 O O . HIS B 1 170 ? -14 -17.625 -17.125 1 95.69 170 HIS B O 1
ATOM 3666 N N . PRO B 1 171 ? -16.031 -16.891 -17.094 1 96.12 171 PRO B N 1
ATOM 3667 C CA . PRO B 1 171 ? -16.312 -17.344 -18.469 1 96.12 171 PRO B CA 1
ATOM 3668 C C . PRO B 1 171 ? -15.305 -16.812 -19.484 1 96.12 171 PRO B C 1
ATOM 3670 O O . PRO B 1 171 ? -14.938 -17.531 -20.422 1 96.12 171 PRO B O 1
ATOM 3673 N N . LEU B 1 172 ? -14.852 -15.68 -19.297 1 97.31 172 LEU B N 1
ATOM 3674 C CA . LEU B 1 172 ? -13.938 -15.07 -20.25 1 97.31 172 LEU B CA 1
ATOM 3675 C C . LEU B 1 172 ? -12.562 -15.734 -20.188 1 97.31 172 LEU B C 1
ATOM 3677 O O . LEU B 1 172 ? -11.742 -15.547 -21.094 1 97.31 172 LEU B O 1
ATOM 3681 N N . ALA B 1 173 ? -12.328 -16.484 -19.109 1 96.44 173 ALA B N 1
ATOM 3682 C CA . ALA B 1 173 ? -11.016 -17.078 -18.906 1 96.44 173 ALA B CA 1
ATOM 3683 C C . ALA B 1 173 ? -10.711 -18.125 -19.984 1 96.44 173 ALA B C 1
ATOM 3685 O O . ALA B 1 173 ? -9.562 -18.5 -20.188 1 96.44 173 ALA B O 1
ATOM 3686 N N . ARG B 1 174 ? -11.68 -18.516 -20.672 1 95.81 174 ARG B N 1
ATOM 3687 C CA . ARG B 1 174 ? -11.516 -19.531 -21.703 1 95.81 174 ARG B CA 1
ATOM 3688 C C . ARG B 1 174 ? -11.016 -18.922 -23 1 95.81 174 ARG B C 1
ATOM 3690 O O . ARG B 1 174 ? -10.586 -19.625 -23.922 1 95.81 174 ARG B O 1
ATOM 3697 N N . LYS B 1 175 ? -11.008 -17.656 -23.094 1 96.69 175 LYS B N 1
ATOM 3698 C CA . LYS B 1 175 ? -10.578 -16.953 -24.297 1 96.69 175 LYS B CA 1
ATOM 3699 C C . LYS B 1 175 ? -9.086 -16.641 -24.25 1 96.69 175 LYS B C 1
ATOM 3701 O O . LYS B 1 175 ? -8.492 -16.609 -23.172 1 96.69 175 LYS B O 1
ATOM 3706 N N . LYS B 1 176 ? -8.523 -16.422 -25.422 1 96.81 176 LYS B N 1
ATOM 3707 C CA . LYS B 1 176 ? -7.125 -16.016 -25.531 1 96.81 176 LYS B CA 1
ATOM 3708 C C . LYS B 1 176 ? -6.98 -14.508 -25.438 1 96.81 176 LYS B C 1
ATOM 3710 O O . LYS B 1 176 ? -5.953 -13.992 -25 1 96.81 176 LYS B O 1
ATOM 3715 N N . SER B 1 177 ? -7.973 -13.828 -25.891 1 97.94 177 SER B N 1
ATOM 3716 C CA . SER B 1 177 ? -8.086 -12.375 -25.875 1 97.94 177 SER B CA 1
ATOM 3717 C C . SER B 1 177 ? -9.547 -11.93 -25.844 1 97.94 177 SER B C 1
ATOM 3719 O O . SER B 1 177 ? -10.453 -12.75 -26.016 1 97.94 177 SER B O 1
ATOM 3721 N N . VAL B 1 178 ? -9.75 -10.594 -25.484 1 98.12 178 VAL B N 1
ATOM 3722 C CA . VAL B 1 178 ? -11.117 -10.094 -25.422 1 98.12 178 VAL B CA 1
ATOM 3723 C C . VAL B 1 178 ? -11.203 -8.719 -26.062 1 98.12 178 VAL B C 1
ATOM 3725 O O . VAL B 1 178 ? -10.188 -8.023 -26.203 1 98.12 178 VAL B O 1
ATOM 3728 N N . SER B 1 179 ? -12.367 -8.406 -26.531 1 97.06 179 SER B N 1
ATOM 3729 C CA . SER B 1 179 ? -12.703 -7.039 -26.938 1 97.06 179 SER B CA 1
ATOM 3730 C C . SER B 1 179 ? -13.609 -6.371 -25.906 1 97.06 179 SER B C 1
ATOM 3732 O O . SER B 1 179 ? -14.219 -7.051 -25.078 1 97.06 179 SER B O 1
ATOM 3734 N N . PHE B 1 180 ? -13.664 -5.012 -25.938 1 94.56 180 PHE B N 1
ATOM 3735 C CA . PHE B 1 180 ? -14.508 -4.277 -25.016 1 94.56 180 PHE B CA 1
ATOM 3736 C C . PHE B 1 180 ? -15.945 -4.773 -25.062 1 94.56 180 PHE B C 1
ATOM 3738 O O . PHE B 1 180 ? -16.625 -4.852 -24.047 1 94.56 180 PHE B O 1
ATOM 3745 N N . SER B 1 181 ? -16.375 -5.133 -26.25 1 94.31 181 SER B N 1
ATOM 3746 C CA . SER B 1 181 ? -17.766 -5.539 -26.438 1 94.31 181 SER B CA 1
ATOM 3747 C C . SER B 1 181 ? -18.094 -6.785 -25.625 1 94.31 181 SER B C 1
ATOM 3749 O O . SER B 1 181 ? -19.25 -7.004 -25.266 1 94.31 181 SER B O 1
ATOM 3751 N N . GLU B 1 182 ? -17.109 -7.539 -25.312 1 96.19 182 GLU B N 1
ATOM 3752 C CA . GLU B 1 182 ? -17.328 -8.812 -24.625 1 96.19 182 GLU B CA 1
ATOM 3753 C C . GLU B 1 182 ? -17.469 -8.609 -23.125 1 96.19 182 GLU B C 1
ATOM 3755 O O . GLU B 1 182 ? -17.953 -9.5 -22.406 1 96.19 182 GLU B O 1
ATOM 3760 N N . PHE B 1 183 ? -17.047 -7.395 -22.609 1 95.94 183 PHE B N 1
ATOM 3761 C CA . PHE B 1 183 ? -17.156 -7.207 -21.172 1 95.94 183 PHE B CA 1
ATOM 3762 C C . PHE B 1 183 ? -17.641 -5.801 -20.844 1 95.94 183 PHE B C 1
ATOM 3764 O O . PHE B 1 183 ? -17.531 -5.355 -19.703 1 95.94 183 PHE B O 1
ATOM 3771 N N . GLN B 1 184 ? -18.125 -5.117 -21.75 1 91.44 184 GLN B N 1
ATOM 3772 C CA . GLN B 1 184 ? -18.547 -3.73 -21.578 1 91.44 184 GLN B CA 1
ATOM 3773 C C . GLN B 1 184 ? -19.672 -3.613 -20.547 1 91.44 184 GLN B C 1
ATOM 3775 O O . GLN B 1 184 ? -19.859 -2.551 -19.953 1 91.44 184 GLN B O 1
ATOM 3780 N N . GLN B 1 185 ? -20.406 -4.691 -20.312 1 91.94 185 GLN B N 1
ATOM 3781 C CA . GLN B 1 185 ? -21.516 -4.652 -19.375 1 91.94 185 GLN B CA 1
ATOM 3782 C C . GLN B 1 185 ? -21.078 -5.074 -17.984 1 91.94 185 GLN B C 1
ATOM 3784 O O . GLN B 1 185 ? -21.844 -4.934 -17.016 1 91.94 185 GLN B O 1
ATOM 3789 N N . GLU B 1 186 ? -19.922 -5.527 -17.906 1 94.19 186 GLU B N 1
ATOM 3790 C CA . GLU B 1 186 ? -19.422 -5.969 -16.609 1 94.19 186 GLU B CA 1
ATOM 3791 C C . GLU B 1 186 ? -19.047 -4.781 -15.719 1 94.19 186 GLU B C 1
ATOM 3793 O O . GLU B 1 186 ? -18.578 -3.756 -16.219 1 94.19 186 GLU B O 1
ATOM 3798 N N . LYS B 1 187 ? -19.344 -4.953 -14.445 1 94.19 187 LYS B N 1
ATOM 3799 C CA . LYS B 1 187 ? -18.766 -4.031 -13.477 1 94.19 187 LYS B CA 1
ATOM 3800 C C . LYS B 1 187 ? -17.328 -4.41 -13.148 1 94.19 187 LYS B C 1
ATOM 3802 O O . LYS B 1 187 ? -17 -5.594 -13.023 1 94.19 187 LYS B O 1
ATOM 3807 N N . ILE B 1 188 ? -16.469 -3.408 -13.102 1 95.88 188 ILE B N 1
ATOM 3808 C CA . ILE B 1 188 ? -15.078 -3.768 -12.883 1 95.88 188 ILE B CA 1
ATOM 3809 C C . ILE B 1 188 ? -14.578 -3.113 -11.602 1 95.88 188 ILE B C 1
ATOM 3811 O O . ILE B 1 188 ? -15.078 -2.061 -11.195 1 95.88 188 ILE B O 1
ATOM 3815 N N . VAL B 1 189 ? -13.648 -3.809 -10.938 1 94.81 189 VAL B N 1
ATOM 3816 C CA . VAL B 1 189 ? -12.922 -3.248 -9.797 1 94.81 189 VAL B CA 1
ATOM 3817 C C . VAL B 1 189 ? -11.859 -2.268 -10.297 1 94.81 189 VAL B C 1
ATOM 3819 O O . VAL B 1 189 ? -11.109 -2.574 -11.219 1 94.81 189 VAL B O 1
ATOM 3822 N N . VAL B 1 190 ? -11.836 -1.053 -9.664 1 95.69 190 VAL B N 1
ATOM 3823 C CA . VAL B 1 190 ? -10.93 -0.037 -10.188 1 95.69 190 VAL B CA 1
ATOM 3824 C C . VAL B 1 190 ? -10.07 0.52 -9.055 1 95.69 190 VAL B C 1
ATOM 3826 O O . VAL B 1 190 ? -10.383 0.332 -7.879 1 95.69 190 VAL B O 1
ATOM 3829 N N . LEU B 1 191 ? -8.953 1.063 -9.461 1 94.81 191 LEU B N 1
ATOM 3830 C CA . LEU B 1 191 ? -8.133 1.869 -8.562 1 94.81 191 LEU B CA 1
ATOM 3831 C C . LEU B 1 191 ? -8.734 3.254 -8.367 1 94.81 191 LEU B C 1
ATOM 3833 O O . LEU B 1 191 ? -9.625 3.658 -9.117 1 94.81 191 LEU B O 1
ATOM 3837 N N . PRO B 1 192 ? -8.258 3.955 -7.301 1 88.69 192 PRO B N 1
ATOM 3838 C CA . PRO B 1 192 ? -8.844 5.266 -7.023 1 88.69 192 PRO B CA 1
ATOM 3839 C C . PRO B 1 192 ? -8.508 6.305 -8.094 1 88.69 192 PRO B C 1
ATOM 3841 O O . PRO B 1 192 ? -7.527 6.148 -8.82 1 88.69 192 PRO B O 1
ATOM 3844 N N . SER B 1 193 ? -9.375 7.285 -8.047 1 87.5 193 SER B N 1
ATOM 3845 C CA . SER B 1 193 ? -9.07 8.43 -8.898 1 87.5 193 SER B CA 1
ATOM 3846 C C . SER B 1 193 ? -7.754 9.086 -8.484 1 87.5 193 SER B C 1
ATOM 3848 O O . SER B 1 193 ? -7.375 9.055 -7.312 1 87.5 193 SER B O 1
ATOM 3850 N N . GLY B 1 194 ? -7.062 9.562 -9.406 1 87.25 194 GLY B N 1
ATOM 3851 C CA . GLY B 1 194 ? -5.809 10.242 -9.094 1 87.25 194 GLY B CA 1
ATOM 3852 C C . GLY B 1 194 ? -4.586 9.406 -9.422 1 87.25 194 GLY B C 1
ATOM 3853 O O . GLY B 1 194 ? -3.459 9.898 -9.375 1 87.25 194 GLY B O 1
ATOM 3854 N N . CYS B 1 195 ? -4.82 8.188 -9.648 1 90.88 195 CYS B N 1
ATOM 3855 C CA . CYS B 1 195 ? -3.689 7.402 -10.133 1 90.88 195 CYS B CA 1
ATOM 3856 C C . CYS B 1 195 ? -3.736 7.262 -11.648 1 90.88 195 CYS B C 1
ATOM 3858 O O . CYS B 1 195 ? -4.789 7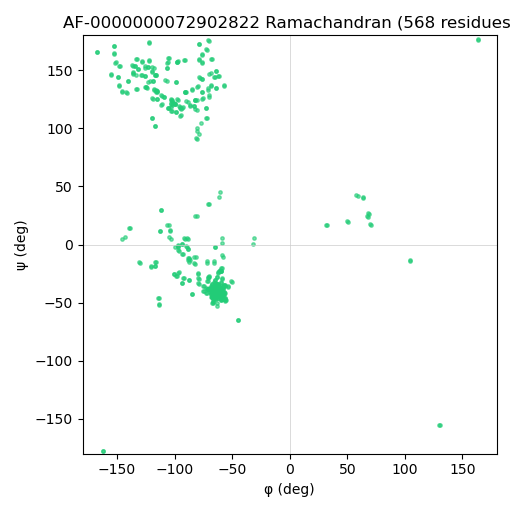.441 -12.266 1 90.88 195 CYS B O 1
ATOM 3860 N N . ASP B 1 196 ? -2.658 7.008 -12.258 1 94.38 196 ASP B N 1
ATOM 3861 C CA . ASP B 1 196 ? -2.516 6.996 -13.711 1 94.38 196 ASP B CA 1
ATOM 3862 C C . ASP B 1 196 ? -3.307 5.844 -14.328 1 94.38 196 ASP B C 1
ATOM 3864 O O . ASP B 1 196 ? -3.947 6.012 -15.367 1 94.38 196 ASP B O 1
ATOM 3868 N N . VAL B 1 197 ? -3.416 4.73 -13.664 1 96.62 197 VAL B N 1
ATOM 3869 C CA . VAL B 1 197 ? -4.117 3.561 -14.18 1 96.62 197 VAL B CA 1
ATOM 3870 C C . VAL B 1 197 ? -5.609 3.863 -14.297 1 96.62 197 VAL B C 1
ATOM 3872 O O . VAL B 1 197 ? -6.227 3.596 -15.328 1 96.62 197 VAL B O 1
ATOM 3875 N N . ARG B 1 198 ? -6.176 4.418 -13.211 1 95.5 198 ARG B N 1
ATOM 3876 C CA . ARG B 1 198 ? -7.586 4.793 -13.234 1 95.5 198 ARG B CA 1
ATOM 3877 C C . ARG B 1 198 ? -7.879 5.754 -14.383 1 95.5 198 ARG B C 1
ATOM 3879 O O . ARG B 1 198 ? -8.836 5.562 -15.125 1 95.5 198 ARG B O 1
ATOM 3886 N N . THR B 1 199 ? -7.055 6.715 -14.531 1 94.56 199 THR B N 1
ATOM 3887 C CA . THR B 1 199 ? -7.215 7.73 -15.57 1 94.56 199 THR B CA 1
ATOM 3888 C C . THR B 1 199 ? -7.203 7.094 -16.953 1 94.56 199 THR B C 1
ATOM 3890 O O . THR B 1 199 ? -8.055 7.398 -17.797 1 94.56 199 THR B O 1
ATOM 3893 N N . LEU B 1 200 ? -6.293 6.258 -17.234 1 96.75 200 LEU B N 1
ATOM 3894 C CA . LEU B 1 200 ? -6.133 5.641 -18.547 1 96.75 200 LEU B CA 1
ATOM 3895 C C . LEU B 1 200 ? -7.293 4.695 -18.859 1 96.75 200 LEU B C 1
ATOM 3897 O O . LEU B 1 200 ? -7.766 4.633 -20 1 96.75 200 LEU B O 1
ATOM 3901 N N . VAL B 1 201 ? -7.773 4.008 -17.828 1 97.5 201 VAL B N 1
ATOM 3902 C CA . VAL B 1 201 ? -8.922 3.125 -18 1 97.5 201 VAL B CA 1
ATOM 3903 C C . VAL B 1 201 ? -10.156 3.947 -18.359 1 97.5 201 VAL B C 1
ATOM 3905 O O . VAL B 1 201 ? -10.891 3.611 -19.281 1 97.5 201 VAL B O 1
ATOM 3908 N N . GLU B 1 202 ? -10.32 5.02 -17.625 1 96.12 202 GLU B N 1
ATOM 3909 C CA . GLU B 1 202 ? -11.461 5.891 -17.891 1 96.12 202 GLU B CA 1
ATOM 3910 C C . GLU B 1 202 ? -11.406 6.477 -19.297 1 96.12 202 GLU B C 1
ATOM 3912 O O . GLU B 1 202 ? -12.414 6.512 -20 1 96.12 202 GLU B O 1
ATOM 3917 N N . LYS B 1 203 ? -10.273 6.906 -19.719 1 96 203 LYS B N 1
ATOM 3918 C CA . LYS B 1 203 ? -10.086 7.484 -21.047 1 96 203 LYS B CA 1
ATOM 3919 C C . LYS B 1 203 ? -10.414 6.465 -22.125 1 96 203 LYS B C 1
ATOM 3921 O O . LYS B 1 203 ? -11.023 6.812 -23.141 1 96 203 LYS B O 1
ATOM 3926 N N . GLU B 1 204 ? -10.008 5.262 -21.891 1 96.81 204 GLU B N 1
ATOM 3927 C CA . GLU B 1 204 ? -10.25 4.227 -22.891 1 96.81 204 GLU B CA 1
ATOM 3928 C C . GLU B 1 204 ? -11.742 3.902 -23 1 96.81 204 GLU B C 1
ATOM 3930 O O . GLU B 1 204 ? -12.266 3.691 -24.094 1 96.81 204 GLU B O 1
ATOM 3935 N N . TYR B 1 205 ? -12.422 3.803 -21.844 1 96.5 205 TYR B N 1
ATOM 3936 C CA . TYR B 1 205 ? -13.867 3.609 -21.875 1 96.5 205 TYR B CA 1
ATOM 3937 C C . TYR B 1 205 ? -14.562 4.746 -22.609 1 96.5 205 TYR B C 1
ATOM 3939 O O . TYR B 1 205 ? -15.461 4.512 -23.422 1 96.5 205 TYR B O 1
ATOM 3947 N N . GLU B 1 206 ? -14.125 5.949 -22.359 1 95.5 206 GLU B N 1
ATOM 3948 C CA . GLU B 1 206 ? -14.68 7.121 -23.031 1 95.5 206 GLU B CA 1
ATOM 3949 C C . GLU B 1 206 ? -14.445 7.043 -24.547 1 95.5 206 GLU B C 1
ATOM 3951 O O . GLU B 1 206 ? -15.344 7.355 -25.328 1 95.5 206 GLU B O 1
ATOM 3956 N N . HIS B 1 207 ? -13.305 6.676 -24.906 1 95.69 207 HIS B N 1
ATOM 3957 C CA . HIS B 1 207 ? -12.945 6.543 -26.312 1 95.69 207 HIS B CA 1
ATOM 3958 C C . HIS B 1 207 ? -13.891 5.594 -27.047 1 95.69 207 HIS B C 1
ATOM 3960 O O . HIS B 1 207 ? -14.242 5.828 -28.203 1 95.69 207 HIS B O 1
ATOM 3966 N N . HIS B 1 208 ? -14.352 4.543 -26.344 1 96.12 208 HIS B N 1
ATOM 3967 C CA . HIS B 1 208 ? -15.227 3.543 -26.938 1 96.12 208 HIS B CA 1
ATOM 3968 C C . HIS B 1 208 ? -16.688 3.939 -26.797 1 96.12 208 HIS B C 1
ATOM 3970 O O . HIS B 1 208 ? -17.578 3.236 -27.281 1 96.12 208 HIS B O 1
ATOM 3976 N N . GLY B 1 209 ? -16.922 5.027 -26.125 1 95.62 209 GLY B N 1
ATOM 3977 C CA . GLY B 1 209 ? -18.297 5.445 -25.875 1 95.62 209 GLY B CA 1
ATOM 3978 C C . GLY B 1 209 ? -19.047 4.527 -24.938 1 95.62 209 GLY B C 1
ATOM 3979 O O . GLY B 1 209 ? -20.25 4.355 -25.062 1 95.62 209 GLY B O 1
ATOM 3980 N N . ILE B 1 210 ? -18.328 3.867 -24.078 1 94.62 210 ILE B N 1
ATOM 3981 C CA . ILE B 1 210 ? -18.906 2.924 -23.125 1 94.62 210 ILE B CA 1
ATOM 3982 C C . ILE B 1 210 ? -18.859 3.521 -21.719 1 94.62 210 ILE B C 1
ATOM 3984 O O . ILE B 1 210 ? -17.875 4.148 -21.344 1 94.62 210 ILE B O 1
ATOM 3988 N N . THR B 1 211 ? -19.891 3.273 -21 1 94.25 211 THR B N 1
ATOM 3989 C CA . THR B 1 211 ? -19.922 3.727 -19.625 1 94.25 211 THR B CA 1
ATOM 3990 C C . THR B 1 211 ? -19.172 2.752 -18.719 1 94.25 211 THR B C 1
ATOM 3992 O O . THR B 1 211 ? -19.453 1.552 -18.719 1 94.25 211 THR B O 1
ATOM 3995 N N . LEU B 1 212 ? -18.234 3.299 -18.031 1 94.44 212 LEU B N 1
ATOM 3996 C CA . LEU B 1 212 ? -17.516 2.492 -17.047 1 94.44 212 LEU B CA 1
ATOM 3997 C C . LEU B 1 212 ? -18.391 2.203 -15.828 1 94.44 212 LEU B C 1
ATOM 3999 O O . LEU B 1 212 ? -18.828 3.127 -15.141 1 94.44 212 LEU B O 1
ATOM 4003 N N . ARG B 1 213 ? -18.672 0.974 -15.594 1 92.75 213 ARG B N 1
ATOM 4004 C CA . ARG B 1 213 ? -19.406 0.552 -14.414 1 92.75 213 ARG B CA 1
ATOM 4005 C C . ARG B 1 213 ? -18.469 0.012 -13.336 1 92.75 213 ARG B C 1
ATOM 4007 O O . ARG B 1 213 ? -17.797 -1.004 -13.547 1 92.75 213 ARG B O 1
ATOM 4014 N N . VAL B 1 214 ? -18.531 0.659 -12.188 1 91.31 214 VAL B N 1
ATOM 4015 C CA . VAL B 1 214 ? -17.594 0.342 -11.117 1 91.31 214 VAL B CA 1
ATOM 4016 C C . VAL B 1 214 ? -18.281 -0.525 -10.07 1 91.31 214 VAL B C 1
ATOM 4018 O O . VAL B 1 214 ? -19.328 -0.156 -9.547 1 91.31 214 VAL B O 1
ATOM 4021 N N . SER B 1 215 ? -17.688 -1.698 -9.805 1 88.62 215 SER B N 1
ATOM 4022 C CA . SER B 1 215 ? -18.203 -2.543 -8.734 1 88.62 215 SER B CA 1
ATOM 4023 C C . SER B 1 215 ? -17.625 -2.135 -7.383 1 88.62 215 SER B C 1
ATOM 4025 O O . SER B 1 215 ? -18.344 -2.145 -6.371 1 88.62 215 SER B O 1
ATOM 4027 N N . SER B 1 216 ? -16.312 -1.855 -7.414 1 86.88 216 SER B N 1
ATOM 4028 C CA . SER B 1 216 ? -15.594 -1.454 -6.203 1 86.88 216 SER B CA 1
ATOM 4029 C C . SER B 1 216 ? -14.352 -0.632 -6.543 1 86.88 216 SER B C 1
ATOM 4031 O O . SER B 1 216 ? -13.758 -0.807 -7.605 1 86.88 216 SER B O 1
ATOM 4033 N N . GLU B 1 217 ? -14.086 0.294 -5.656 1 89.44 217 GLU B N 1
ATOM 4034 C CA . GLU B 1 217 ? -12.82 1.032 -5.695 1 89.44 217 GLU B CA 1
ATOM 4035 C C . GLU B 1 217 ? -11.883 0.574 -4.586 1 89.44 217 GLU B C 1
ATOM 4037 O O . GLU B 1 217 ? -12.227 0.639 -3.402 1 89.44 217 GLU B O 1
ATOM 4042 N N . ILE B 1 218 ? -10.773 0.046 -5.043 1 90.19 218 ILE B N 1
ATOM 4043 C CA . ILE B 1 218 ? -9.812 -0.527 -4.109 1 90.19 218 ILE B CA 1
ATOM 4044 C C . ILE B 1 218 ? -8.484 0.22 -4.211 1 90.19 218 ILE B C 1
ATOM 4046 O O . ILE B 1 218 ? -7.996 0.486 -5.316 1 90.19 218 ILE B O 1
ATOM 4050 N N . GLU B 1 219 ? -7.852 0.438 -3.117 1 87.06 219 GLU B N 1
ATOM 4051 C CA . GLU B 1 219 ? -6.754 1.392 -3.008 1 87.06 219 GLU B CA 1
ATOM 4052 C C . GLU B 1 219 ? -5.508 0.883 -3.732 1 87.06 219 GLU B C 1
ATOM 4054 O O . GLU B 1 219 ? -4.781 1.664 -4.348 1 87.06 219 GLU B O 1
ATOM 4059 N N . PHE B 1 220 ? -5.305 -0.447 -3.613 1 90.06 220 PHE B N 1
ATOM 4060 C CA . PHE B 1 220 ? -4.07 -0.989 -4.168 1 90.06 220 PHE B CA 1
ATOM 4061 C C . PHE B 1 220 ? -4.367 -2.129 -5.137 1 90.06 220 PHE B C 1
ATOM 4063 O O . PHE B 1 220 ? -5.266 -2.938 -4.895 1 90.06 220 PHE B O 1
ATOM 4070 N N . ALA B 1 221 ? -3.537 -2.17 -6.156 1 92 221 ALA B N 1
ATOM 4071 C CA . ALA B 1 221 ? -3.75 -3.182 -7.191 1 92 221 ALA B CA 1
ATOM 4072 C C . ALA B 1 221 ? -3.551 -4.586 -6.629 1 92 221 ALA B C 1
ATOM 4074 O O . ALA B 1 221 ? -4.227 -5.531 -7.051 1 92 221 ALA B O 1
ATOM 4075 N N . GLN B 1 222 ? -2.699 -4.691 -5.742 1 89 222 GLN B N 1
ATOM 4076 C CA . GLN B 1 222 ? -2.498 -6.008 -5.148 1 89 222 GLN B CA 1
ATOM 4077 C C . GLN B 1 222 ? -3.77 -6.504 -4.465 1 89 222 GLN B C 1
ATOM 4079 O O . GLN B 1 222 ? -4.051 -7.703 -4.461 1 89 222 GLN B O 1
ATOM 4084 N N . SER B 1 223 ? -4.438 -5.613 -3.822 1 91.5 223 SER B N 1
ATOM 4085 C CA . SER B 1 223 ? -5.719 -5.98 -3.232 1 91.5 223 SER B CA 1
ATOM 4086 C C . SER B 1 223 ? -6.738 -6.344 -4.309 1 91.5 223 SER B C 1
ATOM 4088 O O . SER B 1 223 ? -7.551 -7.254 -4.121 1 91.5 223 SER B O 1
ATOM 4090 N N . ILE B 1 224 ? -6.676 -5.652 -5.398 1 93.69 224 ILE B N 1
ATOM 4091 C CA . ILE B 1 224 ? -7.547 -5.984 -6.523 1 93.69 224 ILE B CA 1
ATOM 4092 C C . ILE B 1 224 ? -7.258 -7.406 -6.996 1 93.69 224 ILE B C 1
ATOM 4094 O O . ILE B 1 224 ? -8.18 -8.18 -7.258 1 93.69 224 ILE B O 1
ATOM 4098 N N . ILE B 1 225 ? -6.039 -7.734 -7.07 1 92.62 225 ILE B N 1
ATOM 4099 C CA . ILE B 1 225 ? -5.637 -9.078 -7.477 1 92.62 225 ILE B CA 1
ATOM 4100 C C . ILE B 1 225 ? -6.215 -10.102 -6.504 1 92.62 225 ILE B C 1
ATOM 4102 O O . ILE B 1 225 ? -6.672 -11.172 -6.922 1 92.62 225 ILE B O 1
ATOM 4106 N N . GLY B 1 226 ? -6.16 -9.781 -5.23 1 91.44 226 GLY B N 1
ATOM 4107 C CA . GLY B 1 226 ? -6.797 -10.648 -4.25 1 91.44 226 GLY B CA 1
ATOM 4108 C C . GLY B 1 226 ? -8.273 -10.859 -4.508 1 91.44 226 GLY B C 1
ATOM 4109 O O . GLY B 1 226 ? -8.773 -11.977 -4.41 1 91.44 226 GLY B O 1
ATOM 4110 N N . PHE B 1 227 ? -8.977 -9.82 -4.855 1 92.25 227 PHE B N 1
ATOM 4111 C CA . PHE B 1 227 ? -10.398 -9.898 -5.16 1 92.25 227 PHE B CA 1
ATOM 4112 C C . PHE B 1 227 ? -10.648 -10.773 -6.383 1 92.25 227 PHE B C 1
ATOM 4114 O O . PHE B 1 227 ? -11.555 -11.609 -6.383 1 92.25 227 PHE B O 1
ATOM 4121 N N . ILE B 1 228 ? -9.852 -10.57 -7.363 1 94.38 228 ILE B N 1
ATOM 4122 C CA . ILE B 1 228 ? -9.984 -11.359 -8.586 1 94.38 228 ILE B CA 1
ATOM 4123 C C . ILE B 1 228 ? -9.711 -12.828 -8.281 1 94.38 228 ILE B C 1
ATOM 4125 O O . ILE B 1 228 ? -10.43 -13.711 -8.75 1 94.38 228 ILE B O 1
ATOM 4129 N N . SER B 1 229 ? -8.703 -13.055 -7.488 1 92.25 229 SER B N 1
ATOM 4130 C CA . SER B 1 229 ? -8.352 -14.43 -7.121 1 92.25 229 SER B CA 1
ATOM 4131 C C . SER B 1 229 ? -9.508 -15.117 -6.406 1 92.25 229 SER B C 1
ATOM 4133 O O . SER B 1 229 ? -9.703 -16.328 -6.562 1 92.25 229 SER B O 1
ATOM 4135 N N . ALA B 1 230 ? -10.266 -14.367 -5.672 1 90.44 230 ALA B N 1
ATOM 4136 C CA . ALA B 1 230 ? -11.406 -14.906 -4.926 1 90.44 230 ALA B CA 1
ATOM 4137 C C . ALA B 1 230 ? -12.672 -14.891 -5.773 1 90.44 230 ALA B C 1
ATOM 4139 O O . ALA B 1 230 ? -13.766 -15.133 -5.262 1 90.44 230 ALA B O 1
ATOM 4140 N N . ASN B 1 231 ? -12.57 -14.523 -7.035 1 92.62 231 ASN B N 1
ATOM 4141 C CA . ASN B 1 231 ? -13.656 -14.477 -8.008 1 92.62 231 ASN B CA 1
ATOM 4142 C C . ASN B 1 231 ? -14.727 -13.461 -7.613 1 92.62 231 ASN B C 1
ATOM 4144 O O . ASN B 1 231 ? -15.922 -13.727 -7.75 1 92.62 231 ASN B O 1
ATOM 4148 N N . LEU B 1 232 ? -14.211 -12.328 -7.113 1 91.38 232 LEU B N 1
ATOM 4149 C CA . LEU B 1 232 ? -15.125 -11.289 -6.645 1 91.38 232 LEU B CA 1
ATOM 4150 C C . LEU B 1 232 ? -15.219 -10.148 -7.648 1 91.38 232 LEU B C 1
ATOM 4152 O O . LEU B 1 232 ? -15.875 -9.141 -7.391 1 91.38 232 LEU B O 1
ATOM 4156 N N . GLY B 1 233 ? -14.578 -10.289 -8.797 1 94.12 233 GLY B N 1
ATOM 4157 C CA . GLY B 1 233 ? -14.633 -9.242 -9.805 1 94.12 233 GLY B CA 1
ATOM 4158 C C . GLY B 1 233 ? -13.555 -9.383 -10.859 1 94.12 233 GLY B C 1
ATOM 4159 O O . GLY B 1 233 ? -12.773 -10.336 -10.844 1 94.12 233 GLY B O 1
ATOM 4160 N N . ILE B 1 234 ? -13.609 -8.461 -11.883 1 97.5 234 ILE B N 1
ATOM 4161 C CA . ILE B 1 234 ? -12.594 -8.344 -12.93 1 97.5 234 ILE B CA 1
ATOM 4162 C C . ILE B 1 234 ? -12.016 -6.938 -12.922 1 97.5 234 ILE B C 1
ATOM 4164 O O . ILE B 1 234 ? -12.594 -6.02 -12.328 1 97.5 234 ILE B O 1
ATOM 4168 N N . SER B 1 235 ? -10.852 -6.809 -13.469 1 97.75 235 SER B N 1
ATOM 4169 C CA . SER B 1 235 ? -10.234 -5.488 -13.5 1 97.75 235 SER B CA 1
ATOM 4170 C C . SER B 1 235 ? -9.289 -5.355 -14.695 1 97.75 235 SER B C 1
ATOM 4172 O O . SER B 1 235 ? -8.898 -6.355 -15.305 1 97.75 235 SER B O 1
ATOM 4174 N N . ILE B 1 236 ? -9.062 -4.117 -15.109 1 98.19 236 ILE B N 1
ATOM 4175 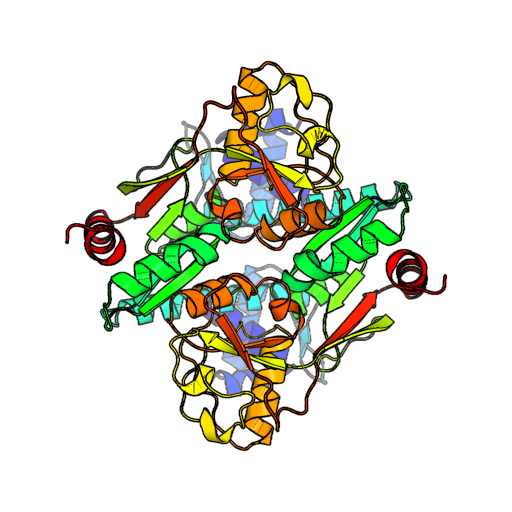C CA . ILE B 1 236 ? -8.062 -3.773 -16.125 1 98.19 236 ILE B CA 1
ATOM 4176 C C . ILE B 1 236 ? -6.82 -3.197 -15.445 1 98.19 236 ILE B C 1
ATOM 4178 O O . ILE B 1 236 ? -6.895 -2.166 -14.773 1 98.19 236 ILE B O 1
ATOM 4182 N N . LEU B 1 237 ? -5.711 -3.922 -15.562 1 97.12 237 LEU B N 1
ATOM 4183 C CA . LEU B 1 237 ? -4.461 -3.518 -14.938 1 97.12 237 LEU B CA 1
ATOM 4184 C C . LEU B 1 237 ? -3.301 -3.621 -15.922 1 97.12 237 LEU B C 1
ATOM 4186 O O . LEU B 1 237 ? -3.391 -4.336 -16.922 1 97.12 237 LEU B O 1
ATOM 4190 N N . PRO B 1 238 ? -2.188 -2.893 -15.617 1 96.94 238 PRO B N 1
ATOM 4191 C CA . PRO B 1 238 ? -1.026 -2.941 -16.5 1 96.94 238 PRO B CA 1
ATOM 4192 C C . PRO B 1 238 ? -0.277 -4.27 -16.422 1 96.94 238 PRO B C 1
ATOM 4194 O O . PRO B 1 238 ? -0.501 -5.055 -15.508 1 96.94 238 PRO B O 1
ATOM 4197 N N . GLU B 1 239 ? 0.595 -4.457 -17.359 1 96.06 239 GLU B N 1
ATOM 4198 C CA . GLU B 1 239 ? 1.351 -5.688 -17.562 1 96.06 239 GLU B CA 1
ATOM 4199 C C . GLU B 1 239 ? 2.17 -6.051 -16.328 1 96.06 239 GLU B C 1
ATOM 4201 O O . GLU B 1 239 ? 2.371 -7.23 -16.031 1 96.06 239 GLU B O 1
ATOM 4206 N N . ILE B 1 240 ? 2.568 -5.102 -15.602 1 92.62 240 ILE B N 1
ATOM 4207 C CA . ILE B 1 240 ? 3.455 -5.312 -14.461 1 92.62 240 ILE B CA 1
ATOM 4208 C C . ILE B 1 240 ? 2.793 -6.258 -13.461 1 92.62 240 ILE B C 1
ATOM 4210 O O . ILE B 1 240 ? 3.479 -6.941 -12.695 1 92.62 240 ILE B O 1
ATOM 4214 N N . PHE B 1 241 ? 1.492 -6.375 -13.461 1 92.06 241 PHE B N 1
ATOM 4215 C CA . PHE B 1 241 ? 0.77 -7.207 -12.5 1 92.06 241 PHE B CA 1
ATOM 4216 C C . PHE B 1 241 ? 0.605 -8.625 -13.031 1 92.06 241 PHE B C 1
ATOM 4218 O O . PHE B 1 241 ? 0.062 -9.492 -12.344 1 92.06 241 PHE B O 1
ATOM 4225 N N . THR B 1 242 ? 1.079 -8.906 -14.234 1 89.19 242 THR B N 1
ATOM 4226 C CA . THR B 1 242 ? 1.041 -10.258 -14.773 1 89.19 242 THR B CA 1
ATOM 4227 C C . THR B 1 242 ? 2.178 -11.102 -14.211 1 89.19 242 THR B C 1
ATOM 4229 O O . THR B 1 242 ? 2.137 -12.336 -14.273 1 89.19 242 THR B O 1
ATOM 4232 N N . LYS B 1 243 ? 3.23 -10.508 -13.797 1 73.88 243 LYS B N 1
ATOM 4233 C CA . LYS B 1 243 ? 4.438 -11.211 -13.367 1 73.88 243 LYS B CA 1
ATOM 4234 C C . LYS B 1 243 ? 4.152 -12.102 -12.164 1 73.88 243 LYS B C 1
ATOM 4236 O O . LYS B 1 243 ? 4.703 -13.203 -12.062 1 73.88 243 LYS B O 1
ATOM 4241 N N . ASP B 1 244 ? 3.344 -11.695 -11.242 1 63.34 244 ASP B N 1
ATOM 4242 C CA . ASP B 1 244 ? 3.213 -12.469 -10.016 1 63.34 244 ASP B CA 1
ATOM 4243 C C . ASP B 1 244 ? 1.898 -13.242 -9.992 1 63.34 244 ASP B C 1
ATOM 4245 O O . ASP B 1 244 ? 1.456 -13.688 -8.93 1 63.34 244 ASP B O 1
ATOM 4249 N N . ILE B 1 245 ? 1.263 -13.391 -11.133 1 60.94 245 ILE B N 1
ATOM 4250 C CA . ILE B 1 245 ? -0.04 -14.039 -11.062 1 60.94 245 ILE B CA 1
ATOM 4251 C C . ILE B 1 245 ? 0.11 -15.523 -11.383 1 60.94 245 ILE B C 1
ATOM 4253 O O . ILE B 1 245 ? -0.884 -16.25 -11.477 1 60.94 245 ILE B O 1
ATOM 4257 N N . GLY B 1 246 ? 1.241 -16.016 -11.758 1 56.34 246 GLY B N 1
ATOM 4258 C CA . GLY B 1 246 ? 1.399 -17.375 -12.227 1 56.34 246 GLY B CA 1
ATOM 4259 C C . GLY B 1 246 ? 0.673 -18.391 -11.367 1 56.34 246 GLY B C 1
ATOM 4260 O O . GLY B 1 246 ? 0.011 -19.297 -11.883 1 56.34 246 GLY B O 1
ATOM 4261 N N . ARG B 1 247 ? 1.021 -18.562 -10.234 1 56.12 247 ARG B N 1
ATOM 4262 C CA . ARG B 1 247 ? 0.432 -19.703 -9.531 1 56.12 247 ARG B CA 1
ATOM 4263 C C . ARG B 1 247 ? -0.958 -19.359 -9.008 1 56.12 247 ARG B C 1
ATOM 4265 O O . ARG B 1 247 ? -1.443 -19.984 -8.062 1 56.12 247 ARG B O 1
ATOM 4272 N N . SER B 1 248 ? -1.571 -18.312 -9.742 1 67 248 SER B N 1
ATOM 4273 C CA . SER B 1 248 ? -2.857 -17.922 -9.172 1 67 248 SER B CA 1
ATOM 4274 C C . SER B 1 248 ? -4.016 -18.422 -10.031 1 67 248 SER B C 1
ATOM 4276 O O . SER B 1 248 ? -3.799 -19.094 -11.047 1 67 248 SER B O 1
ATOM 4278 N N . ASN B 1 249 ? -5.004 -18.578 -9.617 1 88.44 249 ASN B N 1
ATOM 4279 C CA . ASN B 1 249 ? -6.27 -18.844 -10.289 1 88.44 249 ASN B CA 1
ATOM 4280 C C . ASN B 1 249 ? -6.773 -17.625 -11.047 1 88.44 249 ASN B C 1
ATOM 4282 O O . ASN B 1 249 ? -7.977 -17.375 -11.102 1 88.44 249 ASN B O 1
ATOM 4286 N N . ILE B 1 250 ? -5.711 -16.844 -11.609 1 93.56 250 ILE B N 1
ATOM 4287 C CA . ILE B 1 250 ? -6.043 -15.625 -12.328 1 93.56 250 ILE B CA 1
ATOM 4288 C C . ILE B 1 250 ? -5.512 -15.703 -13.758 1 93.56 250 ILE B C 1
ATOM 4290 O O . ILE B 1 250 ? -4.41 -16.203 -13.992 1 93.56 250 ILE B O 1
ATOM 4294 N N . LYS B 1 251 ? -6.246 -15.234 -14.719 1 95.06 251 LYS B N 1
ATOM 4295 C CA . LYS B 1 251 ? -5.836 -15.094 -16.109 1 95.06 251 LYS B CA 1
ATOM 4296 C C . LYS B 1 251 ? -5.809 -13.625 -16.531 1 95.06 251 LYS B C 1
ATOM 4298 O O . LYS B 1 251 ? -6.73 -12.875 -16.234 1 95.06 251 LYS B O 1
ATOM 4303 N N . ALA B 1 252 ? -4.734 -13.266 -17.125 1 96.31 252 ALA B N 1
ATOM 4304 C CA . ALA B 1 252 ? -4.621 -11.953 -17.734 1 96.31 252 ALA B CA 1
ATOM 4305 C C . ALA B 1 252 ? -4.852 -12.031 -19.25 1 96.31 252 ALA B C 1
ATOM 4307 O O . ALA B 1 252 ? -4.086 -12.672 -19.969 1 96.31 252 ALA B O 1
ATOM 4308 N N . LEU B 1 253 ? -5.859 -11.305 -19.766 1 97.62 253 LEU B N 1
ATOM 4309 C CA . LEU B 1 253 ? -6.238 -11.398 -21.172 1 97.62 253 LEU B CA 1
ATOM 4310 C C . LEU B 1 253 ? -5.902 -10.109 -21.906 1 97.62 253 LEU B C 1
ATOM 4312 O O . LEU B 1 253 ? -6.293 -9.023 -21.469 1 97.62 253 LEU B O 1
ATOM 4316 N N . PRO B 1 254 ? -5.195 -10.242 -23.016 1 97.94 254 PRO B N 1
ATOM 4317 C CA . PRO B 1 254 ? -5.055 -9.055 -23.859 1 97.94 254 PRO B CA 1
ATOM 4318 C C . PRO B 1 254 ? -6.402 -8.484 -24.297 1 97.94 254 PRO B C 1
ATOM 4320 O O . PRO B 1 254 ? -7.332 -9.242 -24.594 1 97.94 254 PRO B O 1
ATOM 4323 N N . ILE B 1 255 ? -6.477 -7.172 -24.234 1 98.12 255 ILE B N 1
ATOM 4324 C CA . ILE B 1 255 ? -7.652 -6.484 -24.766 1 98.12 255 ILE B CA 1
ATOM 4325 C C . ILE B 1 255 ? -7.355 -5.949 -26.156 1 98.12 255 ILE B C 1
ATOM 4327 O O . ILE B 1 255 ? -6.574 -5.008 -26.312 1 98.12 255 ILE B O 1
ATOM 4331 N N . GLU B 1 256 ? -7.961 -6.41 -27.141 1 97.31 256 GLU B N 1
ATOM 4332 C CA . GLU B 1 256 ? -7.652 -6.164 -28.547 1 97.31 256 GLU B CA 1
ATOM 4333 C C . GLU B 1 256 ? -7.809 -4.688 -28.891 1 97.31 256 GLU B C 1
ATOM 4335 O O . GLU B 1 256 ? -7.035 -4.141 -29.688 1 97.31 256 GLU B O 1
ATOM 4340 N N . ASP B 1 257 ? -8.781 -4.09 -28.375 1 97.19 257 ASP B N 1
ATOM 4341 C CA . ASP B 1 257 ? -9.094 -2.717 -28.734 1 97.19 257 ASP B CA 1
ATOM 4342 C C . ASP B 1 257 ? -8.844 -1.76 -27.578 1 97.19 257 ASP B C 1
ATOM 4344 O O . ASP B 1 257 ? -9.617 -0.822 -27.359 1 97.19 257 ASP B O 1
ATOM 4348 N N . PHE B 1 258 ? -7.902 -2.072 -26.719 1 96.06 258 PHE B N 1
ATOM 4349 C CA . PHE B 1 258 ? -7.344 -1.143 -25.75 1 96.06 258 PHE B CA 1
ATOM 4350 C C . PHE B 1 258 ? -6.074 -0.493 -26.281 1 96.06 258 PHE B C 1
ATOM 4352 O O . PHE B 1 258 ? -5.016 -1.127 -26.328 1 96.06 258 PHE B O 1
ATOM 4359 N N . HIS B 1 259 ? -6.051 0.753 -26.594 1 94.19 259 HIS B N 1
ATOM 4360 C CA . HIS B 1 259 ? -4.992 1.376 -27.375 1 94.19 259 HIS B CA 1
ATOM 4361 C C . HIS B 1 259 ? -4.004 2.117 -26.484 1 94.19 259 HIS B C 1
ATOM 4363 O O . HIS B 1 259 ? -2.836 2.275 -26.844 1 94.19 259 HIS B O 1
ATOM 4369 N N . LEU B 1 260 ? -4.422 2.518 -25.375 1 95.69 260 LEU B N 1
ATOM 4370 C CA . LEU B 1 260 ? -3.561 3.299 -24.5 1 95.69 260 LEU B CA 1
ATOM 4371 C C . LEU B 1 260 ? -2.574 2.398 -23.766 1 95.69 260 LEU B C 1
ATOM 4373 O O . LEU B 1 260 ? -2.889 1.245 -23.469 1 95.69 260 LEU B O 1
ATOM 4377 N N . GLN B 1 261 ? -1.383 2.91 -23.578 1 97.62 261 GLN B N 1
ATOM 4378 C CA . GLN B 1 261 ? -0.355 2.281 -22.75 1 97.62 261 GLN B CA 1
ATOM 4379 C C . GLN B 1 261 ? -0.005 3.152 -21.547 1 97.62 261 GLN B C 1
ATOM 4381 O O . GLN B 1 261 ? -0.136 4.379 -21.609 1 97.62 261 GLN B O 1
ATOM 4386 N N . ARG B 1 262 ? 0.306 2.441 -20.469 1 97.25 262 ARG B N 1
ATOM 4387 C CA . ARG B 1 262 ? 0.89 3.184 -19.359 1 97.25 262 ARG B CA 1
ATOM 4388 C C . ARG B 1 262 ? 2.348 3.531 -19.625 1 97.25 262 ARG B C 1
ATOM 4390 O O . ARG B 1 262 ? 3.135 2.666 -20.016 1 97.25 262 ARG B O 1
ATOM 4397 N N . GLU B 1 263 ? 2.672 4.773 -19.547 1 97.25 263 GLU B N 1
ATOM 4398 C CA . GLU B 1 263 ? 4.051 5.223 -19.719 1 97.25 263 GLU B CA 1
ATOM 4399 C C . GLU B 1 263 ? 4.578 5.875 -18.438 1 97.25 263 GLU B C 1
ATOM 4401 O O . GLU B 1 263 ? 4.328 7.055 -18.188 1 97.25 263 GLU B O 1
ATOM 4406 N N . THR B 1 264 ? 5.371 5.117 -17.719 1 96.94 264 THR B N 1
ATOM 4407 C CA . THR B 1 264 ? 5.945 5.633 -16.484 1 96.94 264 THR B CA 1
ATOM 4408 C C . THR B 1 264 ? 7.223 6.422 -16.766 1 96.94 264 THR B C 1
ATOM 4410 O O . THR B 1 264 ? 8.086 5.965 -17.516 1 96.94 264 THR B O 1
ATOM 4413 N N . SER B 1 265 ? 7.301 7.613 -16.141 1 97.31 265 SER B N 1
ATOM 4414 C CA . SER B 1 265 ? 8.445 8.492 -16.328 1 97.31 265 SER B CA 1
ATOM 4415 C C . SER B 1 265 ? 9.195 8.719 -15.016 1 97.31 265 SER B C 1
ATOM 4417 O O . SER B 1 265 ? 8.633 8.547 -13.938 1 97.31 265 SER B O 1
ATOM 4419 N N . LEU B 1 266 ? 10.492 8.984 -15.195 1 96.94 266 LEU B N 1
ATOM 4420 C CA . LEU B 1 266 ? 11.266 9.586 -14.117 1 96.94 266 LEU B CA 1
ATOM 4421 C C . LEU B 1 266 ? 11.086 11.102 -14.094 1 96.94 266 LEU B C 1
ATOM 4423 O O . LEU B 1 266 ? 11.344 11.781 -15.086 1 96.94 266 LEU B O 1
ATOM 4427 N N . ILE B 1 267 ? 10.562 11.617 -12.977 1 97.69 267 ILE B N 1
ATOM 4428 C CA . ILE B 1 267 ? 10.258 13.039 -12.844 1 97.69 267 ILE B CA 1
ATOM 4429 C C . ILE B 1 267 ? 11.07 13.641 -11.711 1 97.69 267 ILE B C 1
ATOM 4431 O O . ILE B 1 267 ? 11.086 13.117 -10.594 1 97.69 267 ILE B O 1
ATOM 4435 N N . THR B 1 268 ? 11.828 14.727 -12.008 1 95.56 268 THR B N 1
ATOM 4436 C CA . THR B 1 268 ? 12.602 15.422 -10.984 1 95.56 268 THR B CA 1
ATOM 4437 C C . THR B 1 268 ? 12.453 16.938 -11.125 1 95.56 268 THR B C 1
ATOM 4439 O O . THR B 1 268 ? 12.25 17.438 -12.234 1 95.56 268 THR B O 1
ATOM 4442 N N . LYS B 1 269 ? 12.516 17.594 -9.969 1 90.19 269 LYS B N 1
ATOM 4443 C CA . LYS B 1 269 ? 12.516 19.047 -9.992 1 90.19 269 LYS B CA 1
ATOM 4444 C C . LYS B 1 269 ? 13.781 19.594 -10.641 1 90.19 269 LYS B C 1
ATOM 4446 O O . LYS B 1 269 ? 13.727 20.516 -11.469 1 90.19 269 LYS B O 1
ATOM 4451 N N . ASN B 1 270 ? 14.867 19 -10.242 1 86.25 270 ASN B N 1
ATOM 4452 C CA . ASN B 1 270 ? 16.172 19.359 -10.773 1 86.25 270 ASN B CA 1
ATOM 4453 C C . ASN B 1 270 ? 16.594 18.438 -11.906 1 86.25 270 ASN B C 1
ATOM 4455 O O . ASN B 1 270 ? 16.859 17.266 -11.688 1 86.25 270 ASN B O 1
ATOM 4459 N N . PRO B 1 271 ? 16.797 19.016 -13.102 1 89.75 271 PRO B N 1
ATOM 4460 C CA . PRO B 1 271 ? 17.141 18.188 -14.25 1 89.75 271 PRO B CA 1
ATOM 4461 C C . PRO B 1 271 ? 18.469 17.453 -14.07 1 89.75 271 PRO B C 1
ATOM 4463 O O . PRO B 1 271 ? 18.625 16.328 -14.547 1 89.75 271 PRO B O 1
ATOM 4466 N N . ASP B 1 272 ? 19.375 18.094 -13.406 1 82.94 272 ASP B N 1
ATOM 4467 C CA . ASP B 1 272 ? 20.672 17.469 -13.219 1 82.94 272 ASP B CA 1
ATOM 4468 C C . ASP B 1 272 ? 20.562 16.219 -12.344 1 82.94 272 ASP B C 1
ATOM 4470 O O . ASP B 1 272 ? 21.234 15.211 -12.594 1 82.94 272 ASP B O 1
ATOM 4474 N N . ILE B 1 273 ? 19.766 16.328 -11.414 1 82.38 273 ILE B N 1
ATOM 4475 C CA . ILE B 1 273 ? 19.516 15.18 -10.562 1 82.38 273 ILE B CA 1
ATOM 4476 C C . ILE B 1 273 ? 18.812 14.086 -11.367 1 82.38 273 ILE B C 1
ATOM 4478 O O . ILE B 1 273 ? 19.141 12.906 -11.25 1 82.38 273 ILE B O 1
ATOM 4482 N N . GLY B 1 274 ? 17.875 14.477 -12.172 1 90.62 274 GLY B N 1
ATOM 4483 C CA . GLY B 1 274 ? 17.172 13.531 -13.023 1 90.62 274 GLY B CA 1
ATOM 4484 C C . GLY B 1 274 ? 18.094 12.773 -13.961 1 90.62 274 GLY B C 1
ATOM 4485 O O . GLY B 1 274 ? 18.031 11.547 -14.047 1 90.62 274 GLY B O 1
ATOM 4486 N N . LYS B 1 275 ? 18.938 13.477 -14.586 1 88.94 275 LYS B N 1
ATOM 4487 C CA . LYS B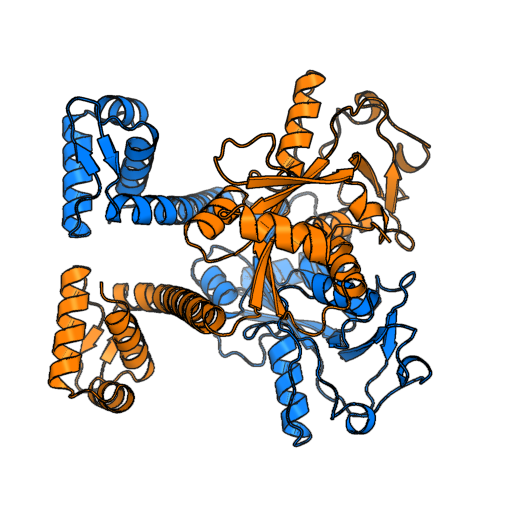 1 275 ? 19.891 12.875 -15.516 1 88.94 275 LYS B CA 1
ATOM 4488 C C . LYS B 1 275 ? 20.828 11.906 -14.805 1 88.94 275 LYS B C 1
ATOM 4490 O O . LYS B 1 275 ? 21.094 10.812 -15.312 1 88.94 275 LYS B O 1
ATOM 4495 N N . LYS B 1 276 ? 21.281 12.273 -13.688 1 83.19 276 LYS B N 1
ATOM 4496 C CA . LYS B 1 276 ? 22.156 11.422 -12.891 1 83.19 276 LYS B CA 1
ATOM 4497 C C . LYS B 1 276 ? 21.453 10.133 -12.477 1 83.19 276 LYS B C 1
ATOM 4499 O O . LYS B 1 276 ? 22 9.039 -12.641 1 83.19 276 LYS B O 1
ATOM 4504 N N . LEU B 1 277 ? 20.234 10.289 -12.016 1 85.06 277 LEU B N 1
ATOM 4505 C CA . LEU B 1 277 ? 19.469 9.133 -11.57 1 85.06 277 LEU B CA 1
ATOM 4506 C C . LEU B 1 277 ? 19.141 8.211 -12.742 1 85.06 277 LEU B C 1
ATOM 4508 O O . LEU B 1 277 ? 19.203 6.984 -12.609 1 85.06 277 LEU B O 1
ATOM 4512 N N . TYR B 1 278 ? 18.797 8.828 -13.797 1 90.25 278 TYR B N 1
ATOM 4513 C CA . TYR B 1 278 ? 18.484 8.047 -14.992 1 90.25 278 TYR B CA 1
ATOM 4514 C C . TYR B 1 278 ? 19.672 7.191 -15.406 1 90.25 278 TYR B C 1
ATOM 4516 O O . TYR B 1 278 ? 19.531 6.004 -15.695 1 90.25 278 TYR B O 1
ATOM 4524 N N . LYS B 1 279 ? 20.844 7.727 -15.367 1 84.5 279 LYS B N 1
ATOM 4525 C CA . LYS B 1 279 ? 22.062 7.02 -15.742 1 84.5 279 LYS B CA 1
ATOM 4526 C C . LYS B 1 279 ? 22.422 5.945 -14.719 1 84.5 279 LYS B C 1
ATOM 4528 O O . LYS B 1 279 ? 22.844 4.848 -15.078 1 84.5 279 LYS B O 1
ATOM 4533 N N . LEU B 1 280 ? 22.203 6.262 -13.539 1 77.75 280 LEU B N 1
ATOM 4534 C CA . LEU B 1 280 ? 22.625 5.379 -12.453 1 77.75 280 LEU B CA 1
ATOM 4535 C C . LEU B 1 280 ? 21.703 4.172 -12.352 1 77.75 280 LEU B C 1
ATOM 4537 O O . LEU B 1 280 ? 22.156 3.049 -12.141 1 77.75 280 LEU B O 1
ATOM 4541 N N . PHE B 1 281 ? 20.344 4.461 -12.547 1 81.62 281 PHE B N 1
ATOM 4542 C CA . PHE B 1 281 ? 19.422 3.408 -12.125 1 81.62 281 PHE B CA 1
ATOM 4543 C C . PHE B 1 281 ? 18.641 2.855 -13.312 1 81.62 281 PHE B C 1
ATOM 4545 O O . PHE B 1 281 ? 18.109 1.747 -13.25 1 81.62 281 PHE B O 1
ATOM 4552 N N . PHE B 1 282 ? 18.641 3.547 -14.438 1 82.88 282 PHE B N 1
ATOM 4553 C CA . PHE B 1 282 ? 17.672 3.141 -15.438 1 82.88 282 PHE B CA 1
ATOM 4554 C C . PHE B 1 282 ? 18.328 2.98 -16.797 1 82.88 282 PHE B C 1
ATOM 4556 O O . PHE B 1 282 ? 17.703 2.498 -17.75 1 82.88 282 PHE B O 1
ATOM 4563 N N . SER B 1 283 ? 19.625 3.506 -17.062 1 75.75 283 SER B N 1
ATOM 4564 C CA . SER B 1 283 ? 20.312 3.373 -18.344 1 75.75 283 SER B CA 1
ATOM 4565 C C . SER B 1 283 ? 20.938 1.992 -18.5 1 75.75 283 SER B C 1
ATOM 4567 O O . SER B 1 283 ? 21.469 1.438 -17.531 1 75.75 283 SER B O 1
ATOM 4569 N N . SER B 1 284 ? 20.328 0.938 -19.156 1 57.59 284 SER B N 1
ATOM 4570 C CA . SER B 1 284 ? 20.984 -0.323 -19.484 1 57.59 284 SER B CA 1
ATOM 4571 C C . SER B 1 284 ? 22.203 -0.096 -20.375 1 57.59 284 SER B C 1
ATOM 4573 O O . SER B 1 284 ? 22.719 -1.037 -20.969 1 57.59 284 SER B O 1
ATOM 4575 N N . ASP B 1 285 ? 22.75 0.938 -20.766 1 42.34 285 ASP B N 1
ATOM 4576 C CA . ASP B 1 285 ? 23.812 0.806 -21.766 1 42.34 285 ASP B CA 1
ATOM 4577 C C . ASP B 1 285 ? 24.953 -0.05 -21.219 1 42.34 285 ASP B C 1
ATOM 4579 O O . ASP B 1 285 ? 25.984 -0.186 -21.875 1 42.34 285 ASP B O 1
ATOM 4583 N N . ILE B 1 286 ? 24.75 -1.182 -20.578 1 31.56 286 ILE B N 1
ATOM 4584 C CA . ILE B 1 286 ? 25.938 -1.939 -20.922 1 31.56 286 ILE B CA 1
ATOM 4585 C C . ILE B 1 286 ? 25.859 -2.41 -22.375 1 31.56 286 ILE B C 1
ATOM 4587 O O . ILE B 1 286 ? 24.828 -2.928 -22.797 1 31.56 286 ILE B O 1
#

Nearest PDB structures (foldseek):
  5y2v-assembly1_C  TM=5.832E-01  e=2.523E-22  Synechocystis sp. PCC 6803 substr. Kazusa
  5ted-assembly1_A  TM=8.789E-01  e=6.655E-16  Listeria monocytogenes EGD-e
  2hxr-assembly1_B  TM=8.210E-01  e=8.684E-15  Escherichia coli K-12
  5z49-assembly1_A  TM=7.830E-01  e=5.963E-15  Synechococcus elongatus PCC 7942 = FACHB-805
  3hhg-assembly1_D  TM=5.211E-01  e=1.347E-18  Neisseria meningitidis serogroup B

InterPro domains:
  IPR000847 LysR, HTH, N-terminal domain [PF00126] (4-62)
  IPR000847 LysR, HTH, N-terminal domain [PR00039] (18-29)
  IPR000847 LysR, HTH, N-terminal domain [PR00039] (29-39)
  IPR000847 LysR, HTH, N-terminal domain [PR00039] (39-50)
  IPR000847 LysR, HTH, N-terminal domain [PS50931] (1-58)
  IPR005119 LysR, substrate-binding [PF03466] (85-269)
  IPR036388 Winged helix-like DNA-binding domain superfamily [G3DSA:1.10.10.10] (1-89)
  IPR036390 Winged helix DNA-binding domain superfamily [SSF46785] (2-108)
  IPR050950 HTH-type LysR transcriptional regulators [PTHR30419] (1-277)

Sequence (572 aa):
MRTEWLQSFIETAKKRSLSKASEALHMTQPALSKQMKKLENDLGATLFIRSASGVELTKAGEILFRESEDILSKIHAVERSIRASEEQGNITIGTWQSMAAFYLPYKLALANDEKSHIDIKIGHHYKDLLTQLDTNEIDAALFDDRAIQHSHWSKSLLKEPFYLFVNEQHPLARKKSVSFSEFQQEKIVVLPSGCDVRTLVEKEYEHHGITLRVSSEIEFAQSIIGFISANLGISILPEIFTKDIGRSNIKALPIEDFHLQRETSLITKNPDIGKKLYKLFFSSDIMRTEWLQSFIETAKKRSLSKASEALHMTQPALSKQMKKLENDLGATLFIRSASGVELTKAGEILFRESEDILSKIHAVERSIRASEEQGNITIGTWQSMAAFYLPYKLALANDEKSHIDIKIGHHYKDLLTQLDTNEIDAALFDDRAIQHSHWSKSLLKEPFYLFVNEQHPLARKKSVSFSEFQQEKIVVLPSGCDVRTLVEKEYEHHGITLRVSSEIEFAQSIIGFISANLGISILPEIFTKDIGRSNIKALPIEDFHLQRETSLITKNPDIGKKLYKLFFSSDI

Solvent-accessible surface area (backbone atoms only — not comparable to full-atom values): 30549 Å² total; per-residue (Å²): 132,58,71,68,48,47,52,49,49,46,41,25,61,74,54,25,20,59,62,59,21,10,58,74,66,73,41,53,45,70,56,44,52,49,46,50,48,48,50,22,56,54,55,66,41,65,35,63,46,79,52,98,89,31,40,40,68,29,75,60,21,49,51,46,48,61,49,39,51,55,48,47,51,48,46,48,47,40,48,46,41,53,52,32,58,69,49,91,38,61,44,33,37,29,25,39,61,64,46,49,20,71,47,46,27,52,31,54,47,68,37,66,53,86,68,52,47,74,44,70,42,75,46,81,30,53,67,56,46,52,48,30,38,74,68,54,68,21,61,31,32,45,46,47,55,84,90,52,90,76,88,52,36,71,43,83,72,47,75,36,49,54,23,40,36,31,14,56,84,38,80,70,47,79,48,82,56,43,46,62,84,79,50,54,85,47,50,28,44,36,50,43,80,54,34,54,65,33,50,53,52,52,51,51,30,54,74,69,72,43,71,82,41,74,70,44,71,36,85,44,69,64,32,48,50,20,26,17,54,41,62,71,41,32,31,77,46,50,51,79,65,59,73,74,32,71,92,46,54,46,37,75,25,46,38,76,79,60,83,71,60,53,48,32,20,47,33,13,69,48,52,70,59,39,54,51,48,40,55,53,43,66,54,67,82,117,134,58,70,69,48,47,52,50,49,44,41,25,62,73,54,26,19,60,62,59,20,11,59,73,67,73,42,52,45,69,57,44,52,49,46,51,49,47,48,22,58,53,56,66,39,66,35,63,43,80,53,99,88,30,40,39,68,30,74,60,19,48,51,45,48,62,50,39,51,56,48,48,52,49,45,48,49,44,48,46,46,52,54,35,57,70,48,92,37,59,45,34,36,30,24,39,62,65,45,50,19,70,46,48,26,52,30,55,48,68,37,66,55,87,67,51,49,74,43,70,41,77,48,79,30,51,68,56,47,52,48,29,38,74,69,59,71,21,61,30,33,45,46,49,54,86,90,51,92,75,88,54,36,70,44,83,72,47,75,35,49,54,24,40,37,30,13,56,83,39,80,70,48,80,49,80,55,41,47,60,85,78,50,54,84,46,52,27,43,37,50,44,77,54,34,57,66,34,51,52,52,51,50,51,30,53,74,71,73,44,71,84,41,75,70,43,72,36,83,43,67,63,33,47,50,20,26,17,54,40,62,70,42,32,32,76,44,51,50,81,64,58,73,73,33,70,94,46,52,46,37,76,24,46,39,76,78,60,83,70,60,51,47,32,19,45,34,14,71,49,53,70,58,39,53,50,47,40,56,54,44,65,55,67,84,118